Protein AF-0000000078668200 (afdb_homodimer)

Solvent-accessible surface area (backbone atoms only — not comparable to full-atom values): 31585 Å² total; per-residue (Å²): 129,86,80,84,53,66,67,59,53,51,49,49,33,54,56,32,43,76,44,48,69,57,52,66,64,58,48,16,64,75,71,71,43,62,48,70,60,51,50,50,51,44,71,70,32,48,81,72,39,28,41,29,22,47,39,67,39,49,34,50,48,14,32,40,43,29,42,35,43,30,42,32,60,60,93,44,35,59,62,50,50,50,57,50,21,65,28,36,43,25,61,41,76,40,33,28,44,18,50,42,21,20,38,35,34,35,34,49,38,45,67,93,48,59,86,48,48,63,66,50,50,52,74,74,24,95,45,66,51,72,31,43,46,40,60,59,77,80,65,93,75,72,67,44,51,58,83,52,56,37,66,53,26,49,50,48,40,48,25,40,69,34,42,60,64,47,59,66,59,51,17,65,75,69,73,44,52,53,69,54,49,52,48,54,53,48,47,36,45,73,73,43,36,38,67,45,61,42,41,42,67,67,64,77,83,44,52,28,26,38,42,23,42,16,79,59,85,53,69,64,53,57,62,69,41,65,85,46,67,60,49,55,28,38,29,47,95,67,32,31,38,40,32,42,57,37,44,78,84,50,64,55,65,60,49,46,63,59,52,48,63,58,26,49,28,29,26,36,37,35,50,67,75,44,63,92,62,68,43,40,62,34,47,53,75,35,38,34,81,87,21,83,25,71,51,66,87,72,76,97,130,83,79,83,53,67,66,56,53,51,48,49,32,53,58,31,44,78,44,48,70,57,54,67,65,59,49,17,65,74,70,71,43,60,50,68,60,51,49,50,51,44,70,69,32,50,81,73,39,27,40,30,23,47,38,66,38,50,32,53,46,14,32,40,43,30,41,34,42,30,44,34,62,60,92,43,36,60,59,50,49,52,58,49,21,66,27,37,44,25,61,40,76,38,33,28,44,18,50,42,22,20,37,36,33,35,34,50,37,47,66,91,50,61,86,48,49,62,65,50,50,52,74,75,24,93,45,68,52,72,30,42,43,38,59,59,78,80,63,94,75,71,67,45,52,57,82,54,56,38,66,54,27,47,50,49,40,47,25,40,69,34,42,63,63,46,58,67,60,49,17,66,75,69,74,43,52,53,69,56,50,52,49,53,53,47,49,37,45,75,73,43,36,40,69,47,61,41,41,44,68,66,63,77,82,44,51,27,27,38,44,25,40,15,79,57,85,52,68,63,54,58,62,69,40,65,84,45,65,61,47,56,29,38,28,48,96,65,32,29,37,39,32,42,58,36,45,77,84,49,64,54,64,61,49,46,64,60,53,48,63,60,27,49,27,31,27,35,35,36,49,67,75,44,62,93,63,69,43,40,60,34,48,52,74,34,38,33,82,86,20,83,26,70,51,64,87,71,75,97

Foldseek 3Di:
DDDDDVVLLVVLQVLCQVPVQDDLVVSCVVVVHDSVVSVVSCVVDEPPFKAKAFDFDCQQAQWFKKKKDAADDPVCQQVLLQVVLAQLQWQDWFAKAWPHGHIITMGTHRNVAPVCVVVQVCVRHVDMDMWTKAFPPDDDGHGHHQQDALLLLVLNQCRGSHVNPDLVNSCVVSVHDSVVSVVSVVVCVVSCRGVDMGMDTPDDQFQKKKKFKAQDADPVVCVVCVPFPWGWIATPPGTIIIMGTHYPPDDVVVVCVVVVVGHVIMIMTRHVSNPPRGRNNGSSQQADNRSPGGDHSNPD/DDDDDVVLLVVLQVLCQVPVQDDLVVSCVVVVHDSVVSVVSCVVDEPPFKAKAFDFDCQQAQWFKKKKDAADDPVCQQVLLQVVLAQLQWQDWFAKAWPHGHIITMGTHHNVAPVCVVVQVCVRHVDMDMWTKAFPPDDDTHGHHQQDALLLLVLNQCRGSHVNPDLVVSCVVSVHDSVVSVVSVVVCVVSCRGVDMGMDTPDDQFQKKKKFKAQDADPVVCVVCVPFPWGWIATPPGTIIIMGTHYPPDDVVVVCVVVVVGHVIMIMTRHVSNPPRGRNNGSSQQADNRSPGGDRSNPD

Nearest PDB structures (foldseek):
  4ch7-assembly1_A  TM=7.064E-01  e=3.829E-11  Hydrogenobacter thermophilus TK-6
  4czc-assembly1_A  TM=6.822E-01  e=2.950E-10  Hydrogenobacter thermophilus TK-6
  7fby-assembly1_A  TM=7.069E-01  e=1.397E-05  Pyrococcus horikoshii OT3
  4pcq-assembly2_D  TM=4.685E-01  e=6.007E-03  Mycobacterium tuberculosis H37Rv
  5ueb-assembly1_A  TM=4.623E-01  e=7.042E-01  Neisseria gonorrhoeae NCCP11945

InterPro domains:
  IPR000485 AsnC-type HTH domain [PS50956] (155-207)
  IPR036388 Winged helix-like DNA-binding domain superfamily [G3DSA:1.10.10.10] (150-200)
  IPR036390 Winged helix DNA-binding domain superfamily [SSF46785] (150-209)
  IPR050684 Transcriptional regulator Lrp/AsnC/Siroheme decarboxylase [PTHR43413] (155-298)

Sequence (600 aa):
MSEVKIEEVEYLAEILEKSPRESLLKIAKREGIDYYKLKRLYNKYYGKYVHVSAIYDIAKLGLKSYVAFLSVPREEIRRVASEMSKNPFIPSIAAIFGFKNGISAVLHVPKDQTGLIDELLSRYSDDYEYYEVRAYPEKPKEFGEWNLSYDYAVLMDILKYDARTSPTKMSEILGKSRPTIRYMIKRLEETGIIRRYSALVDMTAYDRGFCGIADELSEKLLEKFKNYEILIGVLKPQGYLIEWYFSSKEDIGAKIFEFSRYVKKFAIYYFDLLEGIEPSYRFAERVKKDGSGYRSILEFMSEVKIEEVEYLAEILEKSPRESLLKIAKREGIDYYKLKRLYNKYYGKYVHVSAIYDIAKLGLKSYVAFLSVPREEIRRVASEMSKNPFIPSIAAIFGFKNGISAVLHVPKDQTGLIDELLSRYSDDYEYYEVRAYPEKPKEFGEWNLSYDYAVLMDILKYDARTSPTKMSEILGKSRPTIRYMIKRLEETGIIRRYSALVDMTAYDRGFCGIADELSEKLLEKFKNYEILIGVLKPQGYLIEWYFSSKEDIGAKIFEFSRYVKKFAIYYFDLLEGIEPSYRFAERVKKDGSGYRSILEF

pLDDT: mean 93.51, std 6.99, range [38.41, 98.75]

Radius of gyration: 31.84 Å; Cα contacts (8 Å, |Δi|>4): 1135; chains: 2; bounding box: 42×100×77 Å

Organism: Thermococcus barophilus (strain DSM 11836 / MP) (NCBI:txid391623)

Structure (mmCIF, N/CA/C/O backbone):
data_AF-0000000078668200-model_v1
#
loop_
_entity.id
_entity.type
_entity.pdbx_description
1 polymer 'HTH asnC-type domain-containing protein'
#
loop_
_atom_site.group_PDB
_atom_site.id
_atom_site.type_symbol
_atom_site.label_atom_id
_atom_site.label_alt_id
_atom_site.label_comp_id
_atom_site.label_asym_id
_atom_site.label_entity_id
_atom_site.label_seq_id
_atom_site.pdbx_PDB_ins_code
_atom_site.Cartn_x
_atom_site.Cartn_y
_atom_site.Cartn_z
_atom_site.occupancy
_atom_site.B_iso_or_equiv
_atom_site.auth_seq_id
_atom_site.auth_comp_id
_atom_site.auth_asym_id
_atom_site.auth_atom_id
_atom_site.pdbx_PDB_model_num
ATOM 1 N N . MET A 1 1 ? 5.789 -9.914 -39.812 1 38.41 1 MET A N 1
ATOM 2 C CA . MET A 1 1 ? 5.43 -10.844 -38.75 1 38.41 1 MET A CA 1
ATOM 3 C C . MET A 1 1 ? 3.916 -10.891 -38.562 1 38.41 1 MET A C 1
ATOM 5 O O . MET A 1 1 ? 3.277 -9.852 -38.375 1 38.41 1 MET A O 1
ATOM 9 N N . SER A 1 2 ? 3.143 -11.781 -39 1 53.75 2 SER A N 1
ATOM 10 C CA . SER A 1 2 ? 1.696 -11.805 -39.219 1 53.75 2 SER A CA 1
ATOM 11 C C . SER A 1 2 ? 0.957 -11.453 -37.938 1 53.75 2 SER A C 1
ATOM 13 O O . SER A 1 2 ? 1.378 -11.844 -36.844 1 53.75 2 SER A O 1
ATOM 15 N N . GLU A 1 3 ? 0.08 -10.461 -37.938 1 70.62 3 GLU A N 1
ATOM 16 C CA . GLU A 1 3 ? -0.653 -9.805 -36.875 1 70.62 3 GLU A CA 1
ATOM 17 C C . GLU A 1 3 ? -1.475 -10.805 -36.062 1 70.62 3 GLU A C 1
ATOM 19 O O . GLU A 1 3 ? -2.24 -11.586 -36.625 1 70.62 3 GLU A O 1
ATOM 24 N N . VAL A 1 4 ? -1.046 -11.344 -34.875 1 80.5 4 VAL A N 1
ATOM 25 C CA . VAL A 1 4 ? -1.81 -12.203 -33.969 1 80.5 4 VAL A CA 1
ATOM 26 C C . VAL A 1 4 ? -3.211 -11.625 -33.75 1 80.5 4 VAL A C 1
ATOM 28 O O . VAL A 1 4 ? -3.365 -10.43 -33.469 1 80.5 4 VAL A O 1
ATOM 31 N N . LYS A 1 5 ? -4.188 -12.375 -34.312 1 84.75 5 LYS A N 1
ATOM 32 C CA . LYS A 1 5 ? -5.582 -12.023 -34.031 1 84.75 5 LYS A CA 1
ATOM 33 C C . LYS A 1 5 ? -6.078 -12.656 -32.75 1 84.75 5 LYS A C 1
ATOM 35 O O . LYS A 1 5 ? -6.402 -13.844 -32.719 1 84.75 5 LYS A O 1
ATOM 40 N N . ILE A 1 6 ? -6.262 -11.906 -31.641 1 86.94 6 ILE A N 1
ATOM 41 C CA . ILE A 1 6 ? -6.594 -12.391 -30.312 1 86.94 6 ILE A CA 1
ATOM 42 C C . ILE A 1 6 ? -7.875 -13.227 -30.375 1 86.94 6 ILE A C 1
ATOM 44 O O . ILE A 1 6 ? -8.016 -14.211 -29.641 1 86.94 6 ILE A O 1
ATOM 48 N N . GLU A 1 7 ? -8.68 -12.852 -31.234 1 90.75 7 GLU A N 1
ATOM 49 C CA . GLU A 1 7 ? -9.945 -13.57 -31.359 1 90.75 7 GLU A CA 1
ATOM 50 C C . GLU A 1 7 ? -9.719 -15.008 -31.828 1 90.75 7 GLU A C 1
ATOM 52 O O . GLU A 1 7 ? -10.414 -15.922 -31.391 1 90.75 7 GLU A O 1
ATOM 57 N N . GLU A 1 8 ? -8.758 -15.219 -32.719 1 93.19 8 GLU A N 1
ATOM 58 C CA . GLU A 1 8 ? -8.43 -16.562 -33.188 1 93.19 8 GLU A CA 1
ATOM 59 C C . GLU A 1 8 ? -7.781 -17.391 -32.094 1 93.19 8 GLU A C 1
ATOM 61 O O . GLU A 1 8 ? -8.039 -18.594 -31.984 1 93.19 8 GLU A O 1
ATOM 66 N N . VAL A 1 9 ? -6.965 -16.781 -31.344 1 93 9 VAL A N 1
ATOM 67 C CA . VAL A 1 9 ? -6.289 -17.438 -30.234 1 93 9 VAL A CA 1
ATOM 68 C C . VAL A 1 9 ? -7.32 -17.906 -29.219 1 93 9 VAL A C 1
ATOM 70 O O . VAL A 1 9 ? -7.277 -19.062 -28.766 1 93 9 VAL A O 1
ATOM 73 N N . GLU A 1 10 ? -8.211 -17.016 -28.906 1 91.94 10 GLU A N 1
ATOM 74 C CA . GLU A 1 10 ? -9.258 -17.344 -27.953 1 91.94 10 GLU A CA 1
ATOM 75 C C . GLU A 1 10 ? -10.156 -18.453 -28.484 1 91.94 10 GLU A C 1
ATOM 77 O O . GLU A 1 10 ? -10.586 -19.328 -27.719 1 91.94 10 GLU A O 1
ATOM 82 N N . TYR A 1 11 ? -10.43 -18.312 -29.766 1 94.06 11 TYR A N 1
ATOM 83 C CA . TYR A 1 11 ? -11.258 -19.344 -30.406 1 94.06 11 TYR A CA 1
ATOM 84 C C . TYR A 1 11 ? -10.602 -20.703 -30.297 1 94.06 11 TYR A C 1
ATOM 86 O O . TYR A 1 11 ? -11.25 -21.688 -29.938 1 94.06 11 TYR A O 1
ATOM 94 N N . LEU A 1 12 ? -9.391 -20.766 -30.594 1 95.06 12 LEU A N 1
ATOM 95 C CA . LEU A 1 12 ? -8.656 -22.031 -30.5 1 95.06 12 LEU A CA 1
ATOM 96 C C . LEU A 1 12 ? -8.656 -22.547 -29.078 1 95.06 12 LEU A C 1
ATOM 98 O O . LEU A 1 12 ? -8.875 -23.75 -28.844 1 95.06 12 LEU A O 1
ATOM 102 N N . ALA A 1 13 ? -8.367 -21.719 -28.141 1 95 13 ALA A N 1
ATOM 103 C CA . ALA A 1 13 ? -8.344 -22.109 -26.734 1 95 13 ALA A CA 1
ATOM 104 C C . ALA A 1 13 ? -9.688 -22.688 -26.297 1 95 13 ALA A C 1
ATOM 106 O O . ALA A 1 13 ? -9.734 -23.672 -25.562 1 95 13 ALA A O 1
ATOM 107 N N . GLU A 1 14 ? -10.703 -22.078 -26.766 1 95.38 14 GLU A N 1
ATOM 108 C CA . GLU A 1 14 ? -12.047 -22.547 -26.422 1 95.38 14 GLU A CA 1
ATOM 109 C C . GLU A 1 14 ? -12.305 -23.938 -26.984 1 95.38 14 GLU A C 1
ATOM 111 O O . GLU A 1 14 ? -12.883 -24.797 -26.312 1 95.38 14 GLU A O 1
ATOM 116 N N . ILE A 1 15 ? -11.93 -24.078 -28.188 1 95.94 15 ILE A N 1
ATOM 117 C CA . ILE A 1 15 ? -12.125 -25.359 -28.844 1 95.94 15 ILE A CA 1
ATOM 118 C C . ILE A 1 15 ? -11.336 -26.438 -28.109 1 95.94 15 ILE A C 1
ATOM 120 O O . ILE A 1 15 ? -11.859 -27.531 -27.828 1 95.94 15 ILE A O 1
ATOM 124 N N . LEU A 1 16 ? -10.125 -26.141 -27.781 1 96 16 LEU A N 1
ATOM 125 C CA . LEU A 1 16 ? -9.258 -27.109 -27.125 1 96 16 LEU A CA 1
ATOM 126 C C . LEU A 1 16 ? -9.719 -27.375 -25.688 1 96 16 LEU A C 1
ATOM 128 O O . LEU A 1 16 ? -9.484 -28.453 -25.141 1 96 16 LEU A O 1
ATOM 132 N N . GLU A 1 17 ? -10.289 -26.391 -25.078 1 96.25 17 GLU A N 1
ATOM 133 C CA . GLU A 1 17 ? -10.805 -26.562 -23.719 1 96.25 17 GLU A CA 1
ATOM 134 C C . GLU A 1 17 ? -11.875 -27.656 -23.656 1 96.25 17 GLU A C 1
ATOM 136 O O . GLU A 1 17 ? -11.977 -28.375 -22.672 1 96.25 17 GLU A O 1
ATOM 141 N N . LYS A 1 18 ? -12.68 -27.781 -24.688 1 94.75 18 LYS A N 1
ATOM 142 C CA . LYS A 1 18 ? -13.758 -28.766 -24.75 1 94.75 18 LYS A CA 1
ATOM 143 C C . LYS A 1 18 ? -13.203 -30.172 -24.875 1 94.75 18 LYS A C 1
ATOM 145 O O . LYS A 1 18 ? -13.773 -31.125 -24.328 1 94.75 18 LYS A O 1
ATOM 150 N N . SER A 1 19 ? -12.125 -30.297 -25.625 1 94.06 19 SER A N 1
ATOM 151 C CA . SER A 1 19 ? -11.469 -31.578 -25.828 1 94.06 19 SER A CA 1
ATOM 152 C C . SER A 1 19 ? -9.953 -31.422 -25.828 1 94.06 19 SER A C 1
ATOM 154 O O . SER A 1 19 ? -9.305 -31.578 -26.859 1 94.06 19 SER A O 1
ATOM 156 N N . PRO A 1 20 ? -9.406 -31.297 -24.688 1 95.25 20 PRO A N 1
ATOM 157 C CA . PRO A 1 20 ? -8.023 -30.844 -24.562 1 95.25 20 PRO A CA 1
ATOM 158 C C . PRO A 1 20 ? -7.016 -31.859 -25.109 1 95.25 20 PRO A C 1
ATOM 160 O O . PRO A 1 20 ? -5.957 -31.469 -25.609 1 95.25 20 PRO A O 1
ATOM 163 N N . ARG A 1 21 ? -7.391 -33.125 -25.094 1 93.69 21 ARG A N 1
ATOM 164 C CA . ARG A 1 21 ? -6.379 -34.094 -25.469 1 93.69 21 ARG A CA 1
ATOM 165 C C . ARG A 1 21 ? -6.805 -34.875 -26.719 1 93.69 21 ARG A C 1
ATOM 167 O O . ARG A 1 21 ? -6.102 -35.781 -27.156 1 93.69 21 ARG A O 1
ATOM 174 N N . GLU A 1 22 ? -7.957 -34.5 -27.312 1 94.19 22 GLU A N 1
ATOM 175 C CA . GLU A 1 22 ? -8.43 -35.188 -28.516 1 94.19 22 GLU A CA 1
ATOM 176 C C . GLU A 1 22 ? -7.684 -34.719 -29.766 1 94.19 22 GLU A C 1
ATOM 178 O O . GLU A 1 22 ? -7.16 -33.594 -29.797 1 94.19 22 GLU A O 1
ATOM 183 N N . SER A 1 23 ? -7.637 -35.625 -30.688 1 94.5 23 SER A N 1
ATOM 184 C CA . SER A 1 23 ? -7.008 -35.25 -31.953 1 94.5 23 SER A CA 1
ATOM 185 C C . SER A 1 23 ? -7.781 -34.125 -32.656 1 94.5 23 SER A C 1
ATOM 187 O O . SER A 1 23 ? -8.992 -34 -32.438 1 94.5 23 SER A O 1
ATOM 189 N N . LEU A 1 24 ? -7.059 -33.375 -33.531 1 95.88 24 LEU A N 1
ATOM 190 C CA . LEU A 1 24 ? -7.699 -32.281 -34.25 1 95.88 24 LEU A CA 1
ATOM 191 C C . LEU A 1 24 ? -8.805 -32.781 -35.188 1 95.88 24 LEU A C 1
ATOM 193 O O . LEU A 1 24 ? -9.828 -32.125 -35.344 1 95.88 24 LEU A O 1
ATOM 197 N N . LEU A 1 25 ? -8.531 -33.938 -35.719 1 95.88 25 LEU A N 1
ATOM 198 C CA . LEU A 1 25 ? -9.523 -34.562 -36.594 1 95.88 25 LEU A CA 1
ATOM 199 C C . LEU A 1 25 ? -10.82 -34.844 -35.812 1 95.88 25 LEU A C 1
ATOM 201 O O . LEU A 1 25 ? -11.906 -34.531 -36.312 1 95.88 25 LEU A O 1
ATOM 205 N N . LYS A 1 26 ? -10.742 -35.406 -34.656 1 96.12 26 LYS A N 1
ATOM 206 C CA . LYS A 1 26 ? -11.914 -35.719 -33.844 1 96.12 26 LYS A CA 1
ATOM 207 C C . LYS A 1 26 ? -12.609 -34.469 -33.375 1 96.12 26 LYS A C 1
ATOM 209 O O . LYS A 1 26 ? -13.844 -34.406 -33.344 1 96.12 26 LYS A O 1
ATOM 214 N N . ILE A 1 27 ? -11.844 -33.469 -33.031 1 96.44 27 ILE A N 1
ATOM 215 C CA . ILE A 1 27 ? -12.398 -32.188 -32.562 1 96.44 27 ILE A CA 1
ATOM 216 C C . ILE A 1 27 ? -13.172 -31.547 -33.719 1 96.44 27 ILE A C 1
ATOM 218 O O . ILE A 1 27 ? -14.289 -31.062 -33.531 1 96.44 27 ILE A O 1
ATOM 222 N N . ALA A 1 28 ? -12.562 -31.516 -34.906 1 96.31 28 ALA A N 1
ATOM 223 C CA . ALA A 1 28 ? -13.203 -30.922 -36.062 1 96.31 28 ALA A CA 1
ATOM 224 C C . ALA A 1 28 ? -14.539 -31.594 -36.375 1 96.31 28 ALA A C 1
ATOM 226 O O . ALA A 1 28 ? -15.531 -30.922 -36.625 1 96.31 28 ALA A O 1
ATOM 227 N N . LYS A 1 29 ? -14.578 -32.906 -36.344 1 96.19 29 LYS A N 1
ATOM 228 C CA . LYS A 1 29 ? -15.789 -33.688 -36.594 1 96.19 29 LYS A CA 1
ATOM 229 C C . LYS A 1 29 ? -16.859 -33.375 -35.562 1 96.19 29 LYS A C 1
ATOM 231 O O . LYS A 1 29 ? -18.031 -33.156 -35.906 1 96.19 29 LYS A O 1
ATOM 236 N N . ARG A 1 30 ? -16.5 -33.406 -34.344 1 95 30 ARG A N 1
ATOM 237 C CA . ARG A 1 30 ? -17.453 -33.219 -33.219 1 95 30 ARG A CA 1
ATOM 238 C C . ARG A 1 30 ? -18.031 -31.797 -33.219 1 95 30 ARG A C 1
ATOM 240 O O . ARG A 1 30 ? -19.219 -31.609 -32.969 1 95 30 ARG A O 1
ATOM 247 N N . GLU A 1 31 ? -17.188 -30.781 -33.5 1 94 31 GLU A N 1
ATOM 248 C CA . GLU A 1 31 ? -17.594 -29.375 -33.406 1 94 31 GLU A CA 1
ATOM 249 C C . GLU A 1 31 ? -18.094 -28.859 -34.75 1 94 31 GLU A C 1
ATOM 251 O O . GLU A 1 31 ? -18.562 -27.719 -34.844 1 94 31 GLU A O 1
ATOM 256 N N . GLY A 1 32 ? -18 -29.672 -35.781 1 94.06 32 GLY A N 1
ATOM 257 C CA . GLY A 1 32 ? -18.453 -29.266 -37.094 1 94.06 32 GLY A CA 1
ATOM 258 C C . GLY A 1 32 ? -17.594 -28.188 -37.719 1 94.06 32 GLY A C 1
ATOM 259 O O . GLY A 1 32 ? -18.094 -27.219 -38.281 1 94.06 32 GLY A O 1
ATOM 260 N N . ILE A 1 33 ? -16.344 -28.25 -37.469 1 95.06 33 ILE A N 1
ATOM 261 C CA . ILE A 1 33 ? -15.383 -27.312 -38.031 1 95.06 33 ILE A CA 1
ATOM 262 C C . ILE A 1 33 ? -14.586 -27.969 -39.156 1 95.06 33 ILE A C 1
ATOM 264 O O . ILE A 1 33 ? -14.352 -29.172 -39.125 1 95.06 33 ILE A O 1
ATOM 268 N N . ASP A 1 34 ? -14.227 -27.172 -40.188 1 96.12 34 ASP A N 1
ATOM 269 C CA . ASP A 1 34 ? -13.328 -27.672 -41.219 1 96.12 34 ASP A CA 1
ATOM 270 C C . ASP A 1 34 ? -11.969 -28.062 -40.625 1 96.12 34 ASP A C 1
ATOM 272 O O . ASP A 1 34 ? -11.336 -27.25 -39.938 1 96.12 34 ASP A O 1
ATOM 276 N N . TYR A 1 35 ? -11.555 -29.281 -40.938 1 96.38 35 TYR A N 1
ATOM 277 C CA . TYR A 1 35 ? -10.312 -29.812 -40.344 1 96.38 35 TYR A CA 1
ATOM 278 C C . TYR A 1 35 ? -9.125 -28.938 -40.75 1 96.38 35 TYR A C 1
ATOM 280 O O . TYR A 1 35 ? -8.281 -28.625 -39.906 1 96.38 35 TYR A O 1
ATOM 288 N N . TYR A 1 36 ? -9.008 -28.562 -41.969 1 96.12 36 TYR A N 1
ATOM 289 C CA . TYR A 1 36 ? -7.852 -27.812 -42.438 1 96.12 36 TYR A CA 1
ATOM 290 C C . TYR A 1 36 ? -7.832 -26.406 -41.844 1 96.12 36 TYR A C 1
ATOM 292 O O . TYR A 1 36 ? -6.762 -25.859 -41.594 1 96.12 36 TYR A O 1
ATOM 300 N N . LYS A 1 37 ? -8.992 -25.891 -41.625 1 95.31 37 LYS A N 1
ATOM 301 C CA . LYS A 1 37 ? -9.07 -24.609 -40.938 1 95.31 37 LYS A CA 1
ATOM 302 C C . LYS A 1 37 ? -8.578 -24.703 -39.5 1 95.31 37 LYS A C 1
ATOM 304 O O . LYS A 1 37 ? -7.801 -23.859 -39.062 1 95.31 37 LYS A O 1
ATOM 309 N N . LEU A 1 38 ? -9.07 -25.703 -38.812 1 96.31 38 LEU A N 1
ATOM 310 C CA . LEU A 1 38 ? -8.648 -25.922 -37.438 1 96.31 38 LEU A CA 1
ATOM 311 C C . LEU A 1 38 ? -7.148 -26.188 -37.375 1 96.31 38 LEU A C 1
ATOM 313 O O . LEU A 1 38 ? -6.457 -25.672 -36.5 1 96.31 38 LEU A O 1
ATOM 317 N N . LYS A 1 39 ? -6.664 -27 -38.219 1 96.5 39 LYS A N 1
ATOM 318 C CA . LYS A 1 39 ? -5.246 -27.344 -38.281 1 96.5 39 LYS A CA 1
ATOM 319 C C . LYS A 1 39 ? -4.391 -26.109 -38.5 1 96.5 39 LYS A C 1
ATOM 321 O O . LYS A 1 39 ? -3.324 -25.953 -37.906 1 96.5 39 LYS A O 1
ATOM 326 N N . ARG A 1 40 ? -4.824 -25.25 -39.375 1 95.81 40 ARG A N 1
ATOM 327 C CA . ARG A 1 40 ? -4.105 -24 -39.625 1 95.81 40 ARG A CA 1
ATOM 328 C C . ARG A 1 40 ? -4.012 -23.141 -38.375 1 95.81 40 ARG A C 1
ATOM 330 O O . ARG A 1 40 ? -2.951 -22.594 -38.062 1 95.81 40 ARG A O 1
ATOM 337 N N . LEU A 1 41 ? -5.176 -23.031 -37.719 1 95.62 41 LEU A N 1
ATOM 338 C CA . LEU A 1 41 ? -5.195 -22.266 -36.469 1 95.62 41 LEU A CA 1
ATOM 339 C C . LEU A 1 41 ? -4.273 -22.906 -35.438 1 95.62 41 LEU A C 1
ATOM 341 O O . LEU A 1 41 ? -3.527 -22.188 -34.75 1 95.62 41 LEU A O 1
ATOM 345 N N . TYR A 1 42 ? -4.352 -24.156 -35.312 1 96.38 42 TYR A N 1
ATOM 346 C CA . TYR A 1 42 ? -3.533 -24.906 -34.375 1 96.38 42 TYR A CA 1
ATOM 347 C C . TYR A 1 42 ? -2.049 -24.719 -34.656 1 96.38 42 TYR A C 1
ATOM 349 O O . TYR A 1 42 ? -1.268 -24.406 -33.75 1 96.38 42 TYR A O 1
ATOM 357 N N . ASN A 1 43 ? -1.64 -24.844 -35.906 1 96 43 ASN A N 1
ATOM 358 C CA . ASN A 1 43 ? -0.241 -24.703 -36.281 1 96 43 ASN A CA 1
ATOM 359 C C . ASN A 1 43 ? 0.263 -23.281 -36.062 1 96 43 ASN A C 1
ATOM 361 O O . ASN A 1 43 ? 1.437 -23.078 -35.719 1 96 43 ASN A O 1
ATOM 365 N N . LYS A 1 44 ? -0.683 -22.438 -36.188 1 95.06 44 LYS A N 1
ATOM 366 C CA . LYS A 1 44 ? -0.317 -21.031 -36.094 1 95.06 44 LYS A CA 1
ATOM 367 C C . LYS A 1 44 ? -0.164 -20.594 -34.625 1 95.06 44 LYS A C 1
ATOM 369 O O . LYS A 1 44 ? 0.718 -19.797 -34.312 1 95.06 44 LYS A O 1
ATOM 374 N N . TYR A 1 45 ? -1.047 -21.109 -33.719 1 94.69 45 TYR A N 1
ATOM 375 C CA . TYR A 1 45 ? -1.142 -20.484 -32.406 1 94.69 45 TYR A CA 1
ATOM 376 C C . TYR A 1 45 ? -0.72 -21.453 -31.312 1 94.69 45 TYR A C 1
ATOM 378 O O . TYR A 1 45 ? -0.309 -21.031 -30.234 1 94.69 45 TYR A O 1
ATOM 386 N N . TYR A 1 46 ? -0.851 -22.719 -31.453 1 95.06 46 TYR A N 1
ATOM 387 C CA . TYR A 1 46 ? -0.551 -23.656 -30.391 1 95.06 46 TYR A CA 1
ATOM 388 C C . TYR A 1 46 ? 0.946 -23.719 -30.109 1 95.06 46 TYR A C 1
ATOM 390 O O . TYR A 1 46 ? 1.755 -23.75 -31.047 1 95.06 46 TYR A O 1
ATOM 398 N N . GLY A 1 47 ? 1.335 -23.781 -28.875 1 91.75 47 GLY A N 1
ATOM 399 C CA . GLY A 1 47 ? 2.732 -23.797 -28.484 1 91.75 47 GLY A CA 1
ATOM 400 C C . GLY A 1 47 ? 3.297 -22.406 -28.234 1 91.75 47 GLY A C 1
ATOM 401 O O . GLY A 1 47 ? 4.223 -22.234 -27.438 1 91.75 47 GLY A O 1
ATOM 402 N N . LYS A 1 48 ? 2.68 -21.422 -28.953 1 89.62 48 LYS A N 1
ATOM 403 C CA . LYS A 1 48 ? 3.17 -20.062 -28.828 1 89.62 48 LYS A CA 1
ATOM 404 C C . LYS A 1 48 ? 2.219 -19.203 -27.984 1 89.62 48 LYS A C 1
ATOM 406 O O . LYS A 1 48 ? 2.66 -18.438 -27.141 1 89.62 48 LYS A O 1
ATOM 411 N N . TYR A 1 49 ? 0.892 -19.453 -28.266 1 91.62 49 TYR A N 1
ATOM 412 C CA . TYR A 1 49 ? -0.079 -18.578 -27.609 1 91.62 49 TYR A CA 1
ATOM 413 C C . TYR A 1 49 ? -1.104 -19.375 -26.828 1 91.62 49 TYR A C 1
ATOM 415 O O . TYR A 1 49 ? -1.812 -18.844 -25.984 1 91.62 49 TYR A O 1
ATOM 423 N N . VAL A 1 50 ? -1.168 -20.625 -27.203 1 93.38 50 VAL A N 1
ATOM 424 C CA . VAL A 1 50 ? -2.105 -21.516 -26.531 1 93.38 50 VAL A CA 1
ATOM 425 C C . VAL A 1 50 ? -1.41 -22.828 -26.188 1 93.38 50 VAL A C 1
ATOM 427 O O . VAL A 1 50 ? -0.612 -23.344 -26.969 1 93.38 50 VAL A O 1
ATOM 430 N N . HIS A 1 51 ? -1.655 -23.25 -25.062 1 94.94 51 HIS A N 1
ATOM 431 C CA . HIS A 1 51 ? -1.196 -24.594 -24.719 1 94.94 51 HIS A CA 1
ATOM 432 C C . HIS A 1 51 ? -2.188 -25.281 -23.781 1 94.94 51 HIS A C 1
ATOM 434 O O . HIS A 1 51 ? -2.967 -24.625 -23.094 1 94.94 51 HIS A O 1
ATOM 440 N N . VAL A 1 52 ? -2.207 -26.594 -23.859 1 96.88 52 VAL A N 1
ATOM 441 C CA . VAL A 1 52 ? -3.039 -27.391 -22.953 1 96.88 52 VAL A CA 1
ATOM 442 C C . VAL A 1 52 ? -2.191 -27.922 -21.812 1 96.88 52 VAL A C 1
ATOM 444 O O . VAL A 1 52 ? -1.131 -28.516 -22.031 1 96.88 52 VAL A O 1
ATOM 447 N N . SER A 1 53 ? -2.666 -27.703 -20.641 1 96.38 53 SER A N 1
ATOM 448 C CA . SER A 1 53 ? -1.914 -28.094 -19.453 1 96.38 53 SER A CA 1
ATOM 449 C C . SER A 1 53 ? -2.748 -28.984 -18.531 1 96.38 53 SER A C 1
ATOM 451 O O . SER A 1 53 ? -3.971 -28.844 -18.469 1 96.38 53 SER A O 1
ATOM 453 N N . ALA A 1 54 ? -2.062 -29.906 -17.906 1 97.38 54 ALA A N 1
ATOM 454 C CA . ALA A 1 54 ? -2.705 -30.656 -16.844 1 97.38 54 ALA A CA 1
ATOM 455 C C . ALA A 1 54 ? -2.785 -29.844 -15.562 1 97.38 54 ALA A C 1
ATOM 457 O O . ALA A 1 54 ? -1.812 -29.188 -15.172 1 97.38 54 ALA A O 1
ATOM 458 N N . ILE A 1 55 ? -3.922 -29.812 -14.961 1 96.06 55 ILE A N 1
ATOM 459 C CA . ILE A 1 55 ? -4.129 -29.172 -13.664 1 96.06 55 ILE A CA 1
ATOM 460 C C . ILE A 1 55 ? -4.113 -30.234 -12.555 1 96.06 55 ILE A C 1
ATOM 462 O O . ILE A 1 55 ? -4.898 -31.172 -12.586 1 96.06 55 ILE A O 1
ATOM 466 N N . TYR A 1 56 ? -3.246 -29.984 -11.641 1 96.25 56 TYR A N 1
ATOM 467 C CA . TYR A 1 56 ? -3.033 -31.016 -10.625 1 96.25 56 TYR A CA 1
ATOM 468 C C . TYR A 1 56 ? -3.654 -30.609 -9.297 1 96.25 56 TYR A C 1
ATOM 470 O O . TYR A 1 56 ? -3.746 -29.422 -8.984 1 96.25 56 TYR A O 1
ATOM 478 N N . ASP A 1 57 ? -4.109 -31.562 -8.531 1 95.56 57 ASP A N 1
ATOM 479 C CA . ASP A 1 57 ? -4.426 -31.406 -7.117 1 95.56 57 ASP A CA 1
ATOM 480 C C . ASP A 1 57 ? -3.195 -31.641 -6.246 1 95.56 57 ASP A C 1
ATOM 482 O O . ASP A 1 57 ? -2.898 -32.781 -5.871 1 95.56 57 ASP A O 1
ATOM 486 N N . ILE A 1 58 ? -2.586 -30.609 -5.891 1 95.62 58 ILE A N 1
ATOM 487 C CA . ILE A 1 58 ? -1.294 -30.734 -5.227 1 95.62 58 ILE A CA 1
ATOM 488 C C . ILE A 1 58 ? -1.49 -31.297 -3.816 1 95.62 58 ILE A C 1
ATOM 490 O O . ILE A 1 58 ? -0.563 -31.859 -3.229 1 95.62 58 ILE A O 1
ATOM 494 N N . ALA A 1 59 ? -2.629 -31.094 -3.234 1 96.12 59 ALA A N 1
ATOM 495 C CA . ALA A 1 59 ? -2.912 -31.656 -1.915 1 96.12 59 ALA A CA 1
ATOM 496 C C . ALA A 1 59 ? -2.787 -33.156 -1.928 1 96.12 59 ALA A C 1
ATOM 498 O O . ALA A 1 59 ? -2.281 -33.781 -0.974 1 96.12 59 ALA A O 1
ATOM 499 N N . LYS A 1 60 ? -3.24 -33.75 -2.99 1 96.19 60 LYS A N 1
ATOM 500 C CA . LYS A 1 60 ? -3.158 -35.219 -3.121 1 96.19 60 LYS A CA 1
ATOM 501 C C . LYS A 1 60 ? -1.705 -35.688 -3.195 1 96.19 60 LYS A C 1
ATOM 503 O O . LYS A 1 60 ? -1.401 -36.844 -2.906 1 96.19 60 LYS A O 1
ATOM 508 N N . LEU A 1 61 ? -0.87 -34.75 -3.557 1 96.94 61 LEU A N 1
ATOM 509 C CA . LEU A 1 61 ? 0.552 -35.062 -3.66 1 96.94 61 LEU A CA 1
ATOM 510 C C . LEU A 1 61 ? 1.282 -34.719 -2.371 1 96.94 61 LEU A C 1
ATOM 512 O O . LEU A 1 61 ? 2.51 -34.812 -2.303 1 96.94 61 LEU A O 1
ATOM 516 N N . GLY A 1 62 ? 0.566 -34.25 -1.39 1 97.5 62 GLY A N 1
ATOM 517 C CA . GLY A 1 62 ? 1.146 -33.938 -0.092 1 97.5 62 GLY A CA 1
ATOM 518 C C . GLY A 1 62 ? 1.754 -32.562 -0.022 1 97.5 62 GLY A C 1
ATOM 519 O O . GLY A 1 62 ? 2.596 -32.281 0.836 1 97.5 62 GLY A O 1
ATOM 520 N N . LEU A 1 63 ? 1.379 -31.703 -0.908 1 97.56 63 LEU A N 1
ATOM 521 C CA . LEU A 1 63 ? 1.916 -30.344 -0.947 1 97.56 63 LEU A CA 1
ATOM 522 C C . LEU A 1 63 ? 0.896 -29.344 -0.422 1 97.56 63 LEU A C 1
ATOM 524 O O . LEU A 1 63 ? -0.292 -29.438 -0.745 1 97.56 63 LEU A O 1
ATOM 528 N N . LYS A 1 64 ? 1.387 -28.453 0.389 1 97.38 64 LYS A N 1
ATOM 529 C CA . LYS A 1 64 ? 0.614 -27.312 0.865 1 97.38 64 LYS A CA 1
ATOM 530 C C . LYS A 1 64 ? 1.01 -26.031 0.128 1 97.38 64 LYS A C 1
ATOM 532 O O . LYS A 1 64 ? 2.178 -25.859 -0.223 1 97.38 64 LYS A O 1
ATOM 537 N N . SER A 1 65 ? 0.023 -25.219 -0.105 1 97.19 65 SER A N 1
ATOM 538 C CA . SER A 1 65 ? 0.281 -23.953 -0.796 1 97.19 65 SER A CA 1
ATOM 539 C C . SER A 1 65 ? 0.408 -22.797 0.191 1 97.19 65 SER A C 1
ATOM 541 O O . SER A 1 65 ? -0.373 -22.703 1.139 1 97.19 65 SER A O 1
ATOM 543 N N . TYR A 1 66 ? 1.393 -21.984 0.012 1 98.38 66 TYR A N 1
ATOM 544 C CA . TYR A 1 66 ? 1.617 -20.766 0.79 1 98.38 66 TYR A CA 1
ATOM 545 C C . TYR A 1 66 ? 1.818 -19.562 -0.122 1 98.38 66 TYR A C 1
ATOM 547 O O . TYR A 1 66 ? 2.262 -19.703 -1.264 1 98.38 66 TYR A O 1
ATOM 555 N N . VAL A 1 67 ? 1.415 -18.438 0.333 1 98.31 67 VAL A N 1
ATOM 556 C CA . VAL A 1 67 ? 1.806 -17.172 -0.276 1 98.31 67 VAL A CA 1
ATOM 557 C C . VAL A 1 67 ? 2.73 -16.406 0.669 1 98.31 67 VAL A C 1
ATOM 559 O O . VAL A 1 67 ? 2.494 -16.375 1.879 1 98.31 67 VAL A O 1
ATOM 562 N N . ALA A 1 68 ? 3.805 -15.93 0.14 1 98.69 68 ALA A N 1
ATOM 563 C CA . ALA A 1 68 ? 4.781 -15.18 0.922 1 98.69 68 ALA A CA 1
ATOM 564 C C . ALA A 1 68 ? 4.98 -13.781 0.349 1 98.69 68 ALA A C 1
ATOM 566 O O . ALA A 1 68 ? 4.867 -13.578 -0.862 1 98.69 68 ALA A O 1
ATOM 567 N N . PHE A 1 69 ? 5.211 -12.852 1.191 1 98.38 69 PHE A N 1
ATOM 568 C CA . PHE A 1 69 ? 5.543 -11.477 0.847 1 98.38 69 PHE A CA 1
ATOM 569 C C . PHE A 1 69 ? 6.871 -11.07 1.475 1 98.38 69 PHE A C 1
ATOM 571 O O . PHE A 1 69 ? 7.039 -11.148 2.693 1 98.38 69 PHE A O 1
ATOM 578 N N . LEU A 1 70 ? 7.773 -10.633 0.63 1 98.5 70 LEU A N 1
ATOM 579 C CA . LEU A 1 70 ? 9.125 -10.32 1.09 1 98.5 70 LEU A CA 1
ATOM 580 C C . LEU A 1 70 ? 9.484 -8.875 0.771 1 98.5 70 LEU A C 1
ATOM 582 O O . LEU A 1 70 ? 9.258 -8.406 -0.348 1 98.5 70 LEU A O 1
ATOM 586 N N . SER A 1 71 ? 10.039 -8.227 1.787 1 97.25 71 SER A N 1
ATOM 587 C CA . SER A 1 71 ? 10.641 -6.918 1.534 1 97.25 71 SER A CA 1
ATOM 588 C C . SER A 1 71 ? 12 -7.055 0.859 1 97.25 71 SER A C 1
ATOM 590 O O . SER A 1 71 ? 12.922 -7.652 1.421 1 97.25 71 SER A O 1
ATOM 592 N N . VAL A 1 72 ? 12.078 -6.57 -0.344 1 97 72 VAL A N 1
ATOM 593 C CA . VAL A 1 72 ? 13.312 -6.598 -1.118 1 97 72 VAL A CA 1
ATOM 594 C C . VAL A 1 72 ? 13.547 -5.234 -1.767 1 97 72 VAL A C 1
ATOM 596 O O . VAL A 1 72 ? 12.672 -4.707 -2.457 1 97 72 VAL A O 1
ATOM 599 N N . PRO A 1 73 ? 14.75 -4.668 -1.51 1 92.5 73 PRO A N 1
ATOM 600 C CA . PRO A 1 73 ? 15.023 -3.398 -2.182 1 92.5 73 PRO A CA 1
ATOM 601 C C . PRO A 1 73 ? 14.844 -3.48 -3.695 1 92.5 73 PRO A C 1
ATOM 603 O O . PRO A 1 73 ? 15.188 -4.496 -4.309 1 92.5 73 PRO A O 1
ATOM 606 N N . ARG A 1 74 ? 14.414 -2.461 -4.258 1 90.19 74 ARG A N 1
ATOM 607 C CA . ARG A 1 74 ? 14.055 -2.406 -5.668 1 90.19 74 ARG A CA 1
ATOM 608 C C . ARG A 1 74 ? 15.219 -2.846 -6.551 1 90.19 74 ARG A C 1
ATOM 610 O O . ARG A 1 74 ? 15.031 -3.615 -7.496 1 90.19 74 ARG A O 1
ATOM 617 N N . GLU A 1 75 ? 16.344 -2.41 -6.223 1 91.12 75 GLU A N 1
ATOM 618 C CA . GLU A 1 75 ? 17.531 -2.688 -7.031 1 91.12 75 GLU A CA 1
ATOM 619 C C . GLU A 1 75 ? 17.906 -4.164 -6.953 1 91.12 75 GLU A C 1
ATOM 621 O O . GLU A 1 75 ? 18.688 -4.652 -7.785 1 91.12 75 GLU A O 1
ATOM 626 N N . GLU A 1 76 ? 17.312 -4.887 -5.977 1 96.31 76 GLU A N 1
ATOM 627 C CA . GLU A 1 76 ? 17.703 -6.273 -5.75 1 96.31 76 GLU A CA 1
ATOM 628 C C . GLU A 1 76 ? 16.578 -7.234 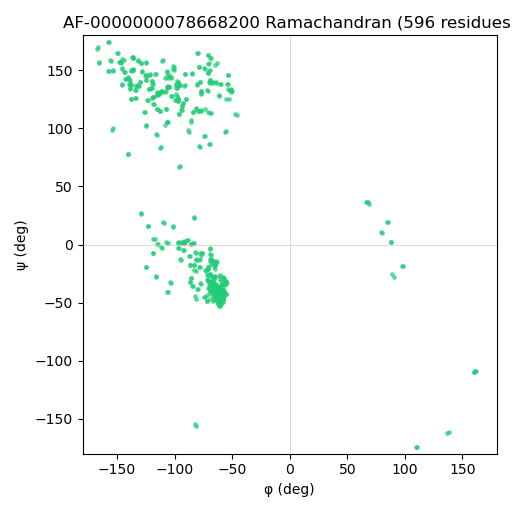-6.16 1 96.31 76 GLU A C 1
ATOM 630 O O . GLU A 1 76 ? 16.766 -8.453 -6.129 1 96.31 76 GLU A O 1
ATOM 635 N N . ILE A 1 77 ? 15.5 -6.727 -6.562 1 97.5 77 ILE A N 1
ATOM 636 C CA . ILE A 1 77 ? 14.305 -7.539 -6.773 1 97.5 77 ILE A CA 1
ATOM 637 C C . ILE A 1 77 ? 14.586 -8.602 -7.84 1 97.5 77 ILE A C 1
ATOM 639 O O . ILE A 1 77 ? 14.289 -9.781 -7.641 1 97.5 77 ILE A O 1
ATOM 643 N N . ARG A 1 78 ? 15.172 -8.227 -8.945 1 97.5 78 ARG A N 1
ATOM 644 C CA . ARG A 1 78 ? 15.398 -9.188 -10.023 1 97.5 78 ARG A CA 1
ATOM 645 C C . ARG A 1 78 ? 16.391 -10.258 -9.609 1 97.5 78 ARG A C 1
ATOM 647 O O . ARG A 1 78 ? 16.219 -11.438 -9.922 1 97.5 78 ARG A O 1
ATOM 654 N N . ARG A 1 79 ? 17.406 -9.82 -8.898 1 98 79 ARG A N 1
ATOM 655 C CA . ARG A 1 79 ? 18.406 -10.781 -8.438 1 98 79 ARG A CA 1
ATOM 656 C C . ARG A 1 79 ? 17.781 -11.805 -7.496 1 98 79 ARG A C 1
ATOM 658 O O . ARG A 1 79 ? 17.969 -13.008 -7.676 1 98 79 ARG A O 1
ATOM 665 N N . VAL A 1 80 ? 17.078 -11.32 -6.516 1 98.5 80 VAL A N 1
ATOM 666 C CA . VAL A 1 80 ? 16.469 -12.188 -5.523 1 98.5 80 VAL A CA 1
ATOM 667 C C . VAL A 1 80 ? 15.422 -13.086 -6.195 1 98.5 80 VAL A C 1
ATOM 669 O O . VAL A 1 80 ? 15.344 -14.281 -5.91 1 98.5 80 VAL A O 1
ATOM 672 N N . ALA A 1 81 ? 14.633 -12.516 -7.109 1 98.5 81 ALA A N 1
ATOM 673 C CA . ALA A 1 81 ? 13.641 -13.289 -7.844 1 98.5 81 ALA A CA 1
ATOM 674 C C . ALA A 1 81 ? 14.297 -14.406 -8.648 1 98.5 81 ALA A C 1
ATOM 676 O O . ALA A 1 81 ? 13.781 -15.523 -8.711 1 98.5 81 ALA A O 1
ATOM 677 N N . SER A 1 82 ? 15.422 -14.102 -9.227 1 97.88 82 SER A N 1
ATOM 678 C CA . SER A 1 82 ? 16.156 -15.102 -9.992 1 97.88 82 SER A CA 1
ATOM 679 C C . SER A 1 82 ? 16.625 -16.25 -9.094 1 97.88 82 SER A C 1
ATOM 681 O O . SER A 1 82 ? 16.531 -17.422 -9.477 1 97.88 82 SER A O 1
ATOM 683 N N . GLU A 1 83 ? 17.062 -15.898 -7.977 1 97.81 83 GLU A N 1
ATOM 684 C CA . GLU A 1 83 ? 17.484 -16.922 -7.023 1 97.81 83 GLU A CA 1
ATOM 685 C C . GLU A 1 83 ? 16.312 -17.781 -6.57 1 97.81 83 GLU A C 1
ATOM 687 O O . GLU A 1 83 ? 16.422 -19 -6.508 1 97.81 83 GLU A O 1
ATOM 692 N N . MET A 1 84 ? 15.242 -17.141 -6.234 1 98.06 84 MET A N 1
ATOM 693 C CA . MET A 1 84 ? 14.039 -17.859 -5.797 1 98.06 84 MET A CA 1
ATOM 694 C C . MET A 1 84 ? 13.523 -18.781 -6.891 1 98.06 84 MET A C 1
ATOM 696 O O . MET A 1 84 ? 13.031 -19.875 -6.602 1 98.06 84 MET A O 1
ATOM 700 N N . SER A 1 85 ? 13.648 -18.344 -8.117 1 97.56 85 SER A N 1
ATOM 701 C CA . SER A 1 85 ? 13.109 -19.078 -9.25 1 97.56 85 SER A CA 1
ATOM 702 C C . SER A 1 85 ? 13.82 -20.422 -9.422 1 97.56 85 SER A C 1
ATOM 704 O O . SER A 1 85 ? 13.289 -21.328 -10.078 1 97.56 85 SER A O 1
ATOM 706 N N . LYS A 1 86 ? 14.953 -20.594 -8.82 1 96.94 86 LYS A N 1
ATOM 707 C CA . LYS A 1 86 ? 15.727 -21.844 -8.922 1 96.94 86 LYS A CA 1
ATOM 708 C C . LYS A 1 86 ? 15.148 -22.922 -8.008 1 96.94 86 LYS A C 1
ATOM 710 O O . LYS A 1 86 ? 15.492 -24.094 -8.148 1 96.94 86 LYS A O 1
ATOM 715 N N . ASN A 1 87 ? 14.391 -22.547 -7.047 1 97.88 87 ASN A N 1
ATOM 716 C CA . ASN A 1 87 ? 13.758 -23.5 -6.141 1 97.88 87 ASN A CA 1
ATOM 717 C C . ASN A 1 87 ? 12.461 -24.047 -6.727 1 97.88 87 ASN A C 1
ATOM 719 O O . ASN A 1 87 ? 11.484 -23.312 -6.883 1 97.88 87 ASN A O 1
ATOM 723 N N . PRO A 1 88 ? 12.391 -25.297 -7.031 1 97.56 88 PRO A N 1
ATOM 724 C CA . PRO A 1 88 ? 11.227 -25.859 -7.719 1 97.56 88 PRO A CA 1
ATOM 725 C C . PRO A 1 88 ? 9.977 -25.891 -6.844 1 97.56 88 PRO A C 1
ATOM 727 O O . PRO A 1 88 ? 8.898 -26.25 -7.312 1 97.56 88 PRO A O 1
ATOM 730 N N . PHE A 1 89 ? 10.094 -25.5 -5.625 1 98.25 89 PHE A N 1
ATOM 731 C CA . PHE A 1 89 ? 8.945 -25.438 -4.73 1 98.25 89 PHE A CA 1
ATOM 732 C C . PHE A 1 89 ? 8.305 -24.062 -4.762 1 98.25 89 PHE A C 1
ATOM 734 O O . PHE A 1 89 ? 7.332 -23.797 -4.055 1 98.25 89 PHE A O 1
ATOM 741 N N . ILE A 1 90 ? 8.828 -23.156 -5.582 1 97.94 90 ILE A N 1
ATOM 742 C CA . ILE A 1 90 ? 8.305 -21.812 -5.738 1 97.94 90 ILE A CA 1
ATOM 743 C C . ILE A 1 90 ? 7.77 -21.625 -7.16 1 97.94 90 ILE A C 1
ATOM 745 O O . ILE A 1 90 ? 8.5 -21.188 -8.055 1 97.94 90 ILE A O 1
ATOM 749 N N . PRO A 1 91 ? 6.516 -21.828 -7.336 1 95.69 91 PRO A N 1
ATOM 750 C CA . PRO A 1 91 ? 5.969 -21.859 -8.695 1 95.69 91 PRO A CA 1
ATOM 751 C C . PRO A 1 91 ? 5.68 -20.453 -9.242 1 95.69 91 PRO A C 1
ATOM 753 O O . PRO A 1 91 ? 5.457 -20.297 -10.445 1 95.69 91 PRO A O 1
ATOM 756 N N . SER A 1 92 ? 5.605 -19.469 -8.391 1 95.5 92 SER A N 1
ATOM 757 C CA . SER A 1 92 ? 5.238 -18.141 -8.859 1 95.5 92 SER A CA 1
ATOM 758 C C . SER A 1 92 ? 5.961 -17.062 -8.062 1 95.5 92 SER A C 1
ATOM 760 O O . SER A 1 92 ? 6.113 -17.172 -6.848 1 95.5 92 SER A O 1
ATOM 762 N N . ILE A 1 93 ? 6.418 -16.078 -8.812 1 97.38 93 ILE A N 1
ATOM 763 C CA . ILE A 1 93 ? 7.102 -14.914 -8.242 1 97.38 93 ILE A CA 1
ATOM 764 C C . ILE A 1 93 ? 6.645 -13.641 -8.953 1 97.38 93 ILE A C 1
ATOM 766 O O . ILE A 1 93 ? 6.523 -13.617 -10.18 1 97.38 93 ILE A O 1
ATOM 770 N N . ALA A 1 94 ? 6.348 -12.664 -8.227 1 97.06 94 ALA A N 1
ATOM 771 C CA . ALA A 1 94 ? 5.965 -11.367 -8.789 1 97.06 94 ALA A CA 1
ATOM 772 C C . ALA A 1 94 ? 6.508 -10.219 -7.945 1 97.06 94 ALA A C 1
ATOM 774 O O . ALA A 1 94 ? 6.703 -10.367 -6.734 1 97.06 94 ALA A O 1
ATOM 775 N N . ALA A 1 95 ? 6.805 -9.133 -8.609 1 97.44 95 ALA A N 1
ATOM 776 C CA . ALA A 1 95 ? 7.145 -7.914 -7.883 1 97.44 95 ALA A CA 1
ATOM 777 C C . ALA A 1 95 ? 5.895 -7.23 -7.344 1 97.44 95 ALA A C 1
ATOM 779 O O . ALA A 1 95 ? 4.871 -7.16 -8.023 1 97.44 95 ALA A O 1
ATOM 780 N N . ILE A 1 96 ? 6 -6.715 -6.125 1 97.81 96 ILE A N 1
ATOM 781 C CA . ILE A 1 96 ? 4.84 -6.051 -5.539 1 97.81 96 ILE A CA 1
ATOM 782 C C . ILE A 1 96 ? 5.27 -4.75 -4.871 1 97.81 96 ILE A C 1
ATOM 784 O O . ILE A 1 96 ? 6.395 -4.645 -4.371 1 97.81 96 ILE A O 1
ATOM 788 N N . PHE A 1 97 ? 4.414 -3.805 -4.84 1 97 97 PHE A N 1
ATOM 789 C CA . PHE A 1 97 ? 4.602 -2.537 -4.148 1 97 97 PHE A CA 1
ATOM 790 C C . PHE A 1 97 ? 3.326 -2.121 -3.424 1 97 97 PHE A C 1
ATOM 792 O O . PHE A 1 97 ? 2.254 -2.059 -4.027 1 97 97 PHE A O 1
ATOM 799 N N . GLY A 1 98 ? 3.404 -1.859 -2.148 1 96.56 98 GLY A N 1
ATOM 800 C CA . GLY A 1 98 ? 2.262 -1.482 -1.331 1 96.56 98 GLY A CA 1
ATOM 801 C C . GLY A 1 98 ? 2.5 -1.672 0.155 1 96.56 98 GLY A C 1
ATOM 802 O O . GLY A 1 98 ? 3.322 -0.972 0.751 1 96.56 98 GLY A O 1
ATOM 803 N N . PHE A 1 99 ? 1.819 -2.691 0.735 1 96.31 99 PHE A N 1
ATOM 804 C CA . PHE A 1 99 ? 2.002 -2.939 2.16 1 96.31 99 PHE A CA 1
ATOM 805 C C . PHE A 1 99 ? 3.385 -3.516 2.439 1 96.31 99 PHE A C 1
ATOM 807 O O . PHE A 1 99 ? 3.852 -3.502 3.58 1 96.31 99 PHE A O 1
ATOM 814 N N . LYS A 1 100 ? 3.934 -4.031 1.412 1 95.75 100 LYS A N 1
ATOM 815 C CA . LYS A 1 100 ? 5.34 -4.422 1.342 1 95.75 100 LYS A CA 1
ATOM 816 C C . LYS A 1 100 ? 5.922 -4.121 -0.036 1 95.75 100 LYS A C 1
ATOM 818 O O . LYS A 1 100 ? 5.223 -4.211 -1.046 1 95.75 100 LYS A O 1
ATOM 823 N N . ASN A 1 101 ? 7.105 -3.705 -0.04 1 96.5 101 ASN A N 1
ATOM 824 C CA . ASN A 1 101 ? 7.785 -3.496 -1.313 1 96.5 101 ASN A CA 1
ATOM 825 C C . ASN A 1 101 ? 8.852 -4.559 -1.56 1 96.5 101 ASN A C 1
ATOM 827 O O . ASN A 1 101 ? 9.773 -4.719 -0.755 1 96.5 101 ASN A O 1
ATOM 831 N N . GLY A 1 102 ? 8.664 -5.32 -2.564 1 97.75 102 GLY A N 1
ATOM 832 C CA . GLY A 1 102 ? 9.609 -6.383 -2.875 1 97.75 102 GLY A CA 1
ATOM 833 C C . GLY A 1 102 ? 9.023 -7.461 -3.762 1 97.75 102 GLY A C 1
ATOM 834 O O . GLY A 1 102 ? 8.703 -7.211 -4.926 1 97.75 102 GLY A O 1
ATOM 835 N N . ILE A 1 103 ? 8.805 -8.711 -3.107 1 98.5 103 ILE A N 1
ATOM 836 C CA . ILE A 1 103 ? 8.438 -9.875 -3.906 1 98.5 103 ILE A CA 1
ATOM 837 C C . ILE A 1 103 ? 7.273 -10.609 -3.246 1 98.5 103 ILE A C 1
ATOM 839 O O . ILE A 1 103 ? 7.25 -10.773 -2.023 1 98.5 103 ILE A O 1
ATOM 843 N N . SER A 1 104 ? 6.293 -10.945 -4.012 1 98.38 104 SER A N 1
ATOM 844 C CA . SER A 1 104 ? 5.316 -11.969 -3.643 1 98.38 104 SER A CA 1
ATOM 845 C C . SER A 1 104 ? 5.645 -13.305 -4.293 1 98.38 104 SER A C 1
ATOM 847 O O . SER A 1 104 ? 6.059 -13.352 -5.453 1 98.38 104 SER A O 1
ATOM 849 N N . ALA A 1 105 ? 5.516 -14.352 -3.533 1 98.25 105 ALA A N 1
ATOM 850 C CA . ALA A 1 105 ? 5.801 -15.672 -4.074 1 98.25 105 ALA A CA 1
ATOM 851 C C . ALA A 1 105 ? 4.793 -16.703 -3.568 1 98.25 105 ALA A C 1
ATOM 853 O O . ALA A 1 105 ? 4.352 -16.641 -2.42 1 98.25 105 ALA A O 1
ATOM 854 N N . VAL A 1 106 ? 4.461 -17.609 -4.418 1 97.81 106 VAL A N 1
ATOM 855 C CA . VAL A 1 106 ? 3.701 -18.797 -4.016 1 97.81 106 VAL A CA 1
ATOM 856 C C . VAL A 1 106 ? 4.652 -19.953 -3.75 1 97.81 106 VAL A C 1
ATOM 858 O O . VAL A 1 106 ? 5.605 -20.172 -4.504 1 97.81 106 VAL A O 1
ATOM 861 N N . LEU A 1 107 ? 4.414 -20.656 -2.715 1 98.19 107 LEU A N 1
ATOM 862 C CA . LEU A 1 107 ? 5.195 -21.844 -2.355 1 98.19 107 LEU A CA 1
ATOM 863 C C . LEU A 1 107 ? 4.316 -23.078 -2.314 1 98.19 107 LEU A C 1
ATOM 865 O O . LEU A 1 107 ? 3.188 -23.031 -1.815 1 98.19 107 LEU A O 1
ATOM 869 N N . HIS A 1 108 ? 4.762 -24.125 -2.875 1 98.12 108 HIS A N 1
ATOM 870 C CA . HIS A 1 108 ? 4.203 -25.453 -2.672 1 98.12 108 HIS A CA 1
ATOM 871 C C . HIS A 1 108 ? 5.121 -26.312 -1.812 1 98.12 108 HIS A C 1
ATOM 873 O O . HIS A 1 108 ? 6.109 -26.859 -2.309 1 98.12 108 HIS A O 1
ATOM 879 N N . VAL A 1 109 ? 4.723 -26.5 -0.566 1 98.38 109 VAL A N 1
ATOM 880 C CA . VAL A 1 109 ? 5.621 -27.078 0.431 1 98.38 109 VAL A CA 1
ATOM 881 C C . VAL A 1 109 ? 5.105 -28.453 0.859 1 98.38 109 VAL A C 1
ATOM 883 O O . VAL A 1 109 ? 3.93 -28.594 1.195 1 98.38 109 VAL A O 1
ATOM 886 N N . PRO A 1 110 ? 6.02 -29.453 0.814 1 98.38 110 PRO A N 1
ATOM 887 C CA . PRO A 1 110 ? 5.598 -30.734 1.388 1 98.38 110 PRO A CA 1
ATOM 888 C C . PRO A 1 110 ? 5.094 -30.594 2.824 1 98.38 110 PRO A C 1
ATOM 890 O O . PRO A 1 110 ? 5.676 -29.859 3.619 1 98.38 110 PRO A O 1
ATOM 893 N N . LYS A 1 111 ? 4.016 -31.281 3.146 1 97.62 111 LYS A N 1
ATOM 894 C CA . LYS A 1 111 ? 3.334 -31.125 4.426 1 97.62 111 LYS A CA 1
ATOM 895 C C . LYS A 1 111 ? 4.281 -31.391 5.59 1 97.62 111 LYS A C 1
ATOM 897 O O . LYS A 1 111 ? 4.117 -30.828 6.676 1 97.62 111 LYS A O 1
ATOM 902 N N . ASP A 1 112 ? 5.27 -32.25 5.383 1 97.38 112 ASP A N 1
ATOM 903 C CA . ASP A 1 112 ? 6.18 -32.625 6.469 1 97.38 112 ASP A CA 1
ATOM 904 C C . ASP A 1 112 ? 7.363 -31.656 6.543 1 97.38 112 ASP A C 1
ATOM 906 O O . ASP A 1 112 ? 8.258 -31.828 7.367 1 97.38 112 ASP A O 1
ATOM 910 N N . GLN A 1 113 ? 7.379 -30.594 5.699 1 98.5 113 GLN A N 1
ATOM 911 C CA . GLN A 1 113 ? 8.5 -29.656 5.691 1 98.5 113 GLN A CA 1
ATOM 912 C C . GLN A 1 113 ? 8.031 -28.234 5.949 1 98.5 113 GLN A C 1
ATOM 914 O O . GLN A 1 113 ? 8.766 -27.281 5.684 1 98.5 113 GLN A O 1
ATOM 919 N N . THR A 1 114 ? 6.883 -28.031 6.43 1 98.31 114 THR A N 1
ATOM 920 C CA . THR A 1 114 ? 6.32 -26.703 6.629 1 98.31 114 THR A CA 1
ATOM 921 C C . THR A 1 114 ? 7.113 -25.922 7.68 1 98.31 114 THR A C 1
ATOM 923 O O . THR A 1 114 ? 7.152 -24.688 7.66 1 98.31 114 THR A O 1
ATOM 926 N N . GLY A 1 115 ? 7.746 -26.578 8.609 1 98.38 115 GLY A N 1
ATOM 927 C CA . GLY A 1 115 ? 8.562 -25.938 9.641 1 98.38 115 GLY A CA 1
ATOM 928 C C . GLY A 1 115 ? 9.828 -25.312 9.086 1 98.38 115 GLY A C 1
ATOM 929 O O . GLY A 1 115 ? 10.484 -24.531 9.773 1 98.38 115 GLY A O 1
ATOM 930 N N . LEU A 1 116 ? 10.133 -25.578 7.77 1 98.69 116 LEU A N 1
ATOM 931 C CA . LEU A 1 116 ? 11.367 -25.109 7.16 1 98.69 116 LEU A CA 1
ATOM 932 C C . LEU A 1 116 ? 11.141 -23.797 6.406 1 98.69 116 LEU A C 1
ATOM 934 O O . LEU A 1 116 ? 12.086 -23.203 5.883 1 98.69 116 LEU A O 1
ATOM 938 N N . ILE A 1 117 ? 9.93 -23.297 6.344 1 98.75 117 ILE A N 1
ATOM 939 C CA . ILE A 1 117 ? 9.578 -22.156 5.512 1 98.75 117 ILE A CA 1
ATOM 940 C C . ILE A 1 117 ? 10.32 -20.922 6 1 98.75 117 ILE A C 1
ATOM 942 O O . ILE A 1 117 ? 10.859 -20.156 5.195 1 98.75 117 ILE A O 1
ATOM 946 N N . ASP A 1 118 ? 10.383 -20.719 7.289 1 98.62 118 ASP A N 1
ATOM 947 C CA . ASP A 1 118 ? 11.078 -19.562 7.836 1 98.62 118 ASP A CA 1
ATOM 948 C C . ASP A 1 118 ? 12.555 -19.562 7.438 1 98.62 118 ASP A C 1
ATOM 950 O O . ASP A 1 118 ? 13.094 -18.531 7.031 1 98.62 118 ASP A O 1
ATOM 954 N N . GLU A 1 119 ? 13.133 -20.688 7.613 1 98.5 119 GLU A N 1
ATOM 955 C CA . GLU A 1 119 ? 14.539 -20.797 7.223 1 98.5 119 GLU A CA 1
ATOM 956 C C . GLU A 1 119 ? 14.719 -20.531 5.734 1 98.5 119 GLU A C 1
ATOM 958 O O . GLU A 1 119 ? 15.656 -19.828 5.332 1 98.5 119 GLU A O 1
ATOM 963 N N . LEU A 1 120 ? 13.867 -21.016 4.883 1 98.75 120 LEU A N 1
ATOM 964 C CA . LEU A 1 120 ? 13.93 -20.797 3.441 1 98.75 120 LEU A CA 1
ATOM 965 C C . LEU A 1 120 ? 13.797 -19.312 3.115 1 98.75 120 LEU A C 1
ATOM 967 O O . LEU A 1 120 ? 14.641 -18.75 2.42 1 98.75 120 LEU A O 1
ATOM 971 N N . LEU A 1 121 ? 12.734 -18.656 3.625 1 98.75 121 LEU A N 1
ATOM 972 C CA . LEU A 1 121 ? 12.438 -17.266 3.281 1 98.75 121 LEU A CA 1
ATOM 973 C C . LEU A 1 121 ? 13.508 -16.328 3.824 1 98.75 121 LEU A C 1
ATOM 975 O O . LEU A 1 121 ? 13.812 -15.305 3.203 1 98.75 121 LEU A O 1
ATOM 979 N N . SER A 1 122 ? 14.102 -16.656 4.973 1 98.44 122 SER A N 1
ATOM 980 C CA . SER A 1 122 ? 15.117 -15.82 5.594 1 98.44 122 SER A CA 1
ATOM 981 C C . SER A 1 122 ? 16.375 -15.734 4.727 1 98.44 122 SER A C 1
ATOM 983 O O . SER A 1 122 ? 17.188 -14.828 4.906 1 98.44 122 SER A O 1
ATOM 985 N N . ARG A 1 123 ? 16.531 -16.641 3.762 1 98.12 123 ARG A N 1
ATOM 986 C CA . ARG A 1 123 ? 17.656 -16.609 2.826 1 98.12 123 ARG A CA 1
ATOM 987 C C . ARG A 1 123 ? 17.484 -15.492 1.809 1 98.12 123 ARG A C 1
ATOM 989 O O . ARG A 1 123 ? 18.469 -15.031 1.213 1 98.12 123 ARG A O 1
ATOM 996 N N . TYR A 1 124 ? 16.266 -15.086 1.638 1 98.25 124 TYR A N 1
ATOM 997 C CA . TYR A 1 124 ? 15.977 -14.125 0.582 1 98.25 124 TYR A CA 1
ATOM 998 C C . TYR A 1 124 ? 15.766 -12.727 1.159 1 98.25 124 TYR A C 1
ATOM 1000 O O . TYR A 1 124 ? 16 -11.727 0.481 1 98.25 124 TYR A O 1
ATOM 1008 N N . SER A 1 125 ? 15.227 -12.609 2.352 1 97.75 125 SER A N 1
ATOM 1009 C CA . SER A 1 125 ? 14.922 -11.336 2.994 1 97.75 125 SER A CA 1
ATOM 1010 C C . SER A 1 125 ? 14.828 -11.492 4.508 1 97.75 125 SER A C 1
ATOM 1012 O O . SER A 1 125 ? 14.391 -12.531 5.008 1 97.75 125 SER A O 1
ATOM 1014 N N . ASP A 1 126 ? 15.18 -10.445 5.242 1 96.06 126 ASP A N 1
ATOM 1015 C CA . ASP A 1 126 ? 15.047 -10.453 6.695 1 96.06 126 ASP A CA 1
ATOM 1016 C C . ASP A 1 126 ? 13.648 -10 7.125 1 96.06 126 ASP A C 1
ATOM 1018 O O . ASP A 1 126 ? 13.297 -10.086 8.305 1 96.06 126 ASP A O 1
ATOM 1022 N N . ASP A 1 127 ? 12.859 -9.492 6.238 1 96.5 127 ASP A N 1
ATOM 1023 C CA . ASP A 1 127 ? 11.5 -9.031 6.484 1 96.5 127 ASP A CA 1
ATOM 1024 C C . ASP A 1 127 ? 10.508 -9.711 5.539 1 96.5 127 ASP A C 1
ATOM 1026 O O . ASP A 1 127 ? 10.398 -9.328 4.371 1 96.5 127 ASP A O 1
ATOM 1030 N N . TYR A 1 128 ? 9.797 -10.688 6.082 1 98 128 TYR A N 1
ATOM 1031 C CA . TYR A 1 128 ? 8.828 -11.43 5.281 1 98 128 TYR A CA 1
ATOM 1032 C C . TYR A 1 128 ? 7.641 -11.859 6.129 1 98 128 TYR A C 1
ATOM 1034 O O . TYR A 1 128 ? 7.695 -11.812 7.359 1 98 128 TYR A O 1
ATOM 1042 N N . GLU A 1 129 ? 6.559 -12.086 5.488 1 97.31 129 GLU A N 1
ATOM 1043 C CA . GLU A 1 129 ? 5.387 -12.742 6.062 1 97.31 129 GLU A CA 1
ATOM 1044 C C . GLU A 1 129 ? 4.797 -13.766 5.094 1 97.31 129 GLU A C 1
ATOM 1046 O O . GLU A 1 129 ? 5.012 -13.68 3.885 1 97.31 129 GLU A O 1
ATOM 1051 N N . TYR A 1 130 ? 4.184 -14.797 5.648 1 98.12 130 TYR A N 1
ATOM 1052 C CA . TYR A 1 130 ? 3.588 -15.805 4.777 1 98.12 130 TYR A CA 1
ATOM 1053 C C . TYR A 1 130 ? 2.34 -16.406 5.41 1 98.12 130 TYR A C 1
ATOM 1055 O O . TYR A 1 130 ? 2.15 -16.312 6.629 1 98.12 130 TYR A O 1
ATOM 1063 N N . TYR A 1 131 ? 1.502 -16.938 4.496 1 97.88 131 TYR A N 1
ATOM 1064 C CA . TYR A 1 131 ? 0.228 -17.547 4.875 1 97.88 131 TYR A CA 1
ATOM 1065 C C . TYR A 1 131 ? -0.02 -18.828 4.102 1 97.88 131 TYR A C 1
ATOM 1067 O O . TYR A 1 131 ? 0.299 -18.922 2.912 1 97.88 131 TYR A O 1
ATOM 1075 N N . GLU A 1 132 ? -0.506 -19.812 4.816 1 97.56 132 GLU A N 1
ATOM 1076 C CA . GLU A 1 132 ? -1.085 -20.906 4.039 1 97.56 132 GLU A CA 1
ATOM 1077 C C . GLU A 1 132 ? -2.299 -20.422 3.244 1 97.56 132 GLU A C 1
ATOM 1079 O O . GLU A 1 132 ? -3.105 -19.641 3.744 1 97.56 132 GLU A O 1
ATOM 1084 N N . VAL A 1 133 ? -2.42 -20.875 2.025 1 96.62 133 VAL A N 1
ATOM 1085 C CA . VAL A 1 133 ? -3.506 -20.375 1.186 1 96.62 133 VAL A CA 1
ATOM 1086 C C . VAL A 1 133 ? -4.258 -21.562 0.569 1 96.62 133 VAL A C 1
ATOM 1088 O O . VAL A 1 133 ? -3.645 -22.547 0.166 1 96.62 133 VAL A O 1
ATOM 1091 N N . ARG A 1 134 ? -5.551 -21.406 0.537 1 94 134 ARG A N 1
ATOM 1092 C CA . ARG A 1 134 ? -6.445 -22.391 -0.082 1 94 134 ARG A CA 1
ATOM 1093 C C . ARG A 1 134 ? -7.395 -21.703 -1.064 1 94 134 ARG A C 1
ATOM 1095 O O . ARG A 1 134 ? -7.664 -20.516 -0.951 1 94 134 ARG A O 1
ATOM 1102 N N . ALA A 1 135 ? -7.844 -22.531 -1.976 1 89.5 135 ALA A N 1
ATOM 1103 C CA . ALA A 1 135 ? -8.805 -21.984 -2.928 1 89.5 135 ALA A CA 1
ATOM 1104 C C . ALA A 1 135 ? -10.133 -21.672 -2.246 1 89.5 135 ALA A C 1
ATOM 1106 O O . ALA A 1 135 ? -10.578 -22.422 -1.373 1 89.5 135 ALA A O 1
ATOM 1107 N N . TYR A 1 136 ? -10.727 -20.625 -2.615 1 89.12 136 TYR A N 1
ATOM 1108 C CA . TYR A 1 136 ? -12.078 -20.297 -2.172 1 89.12 136 TYR A CA 1
ATOM 1109 C C . TYR A 1 136 ? -13.117 -20.844 -3.143 1 89.12 136 TYR A C 1
ATOM 1111 O O . TYR A 1 136 ? -12.984 -20.688 -4.359 1 89.12 136 TYR A O 1
ATOM 1119 N N . PRO A 1 137 ? -14.172 -21.406 -2.686 1 87.19 137 PRO A N 1
ATOM 1120 C CA . PRO A 1 137 ? -14.477 -21.688 -1.28 1 87.19 137 PRO A CA 1
ATOM 1121 C C . PRO A 1 137 ? -13.672 -22.844 -0.716 1 87.19 137 PRO A C 1
ATOM 1123 O O . PRO A 1 137 ? -13.32 -23.766 -1.453 1 87.19 137 PRO A O 1
ATOM 1126 N N . GLU A 1 138 ? -13.469 -22.734 0.524 1 85.31 138 GLU A N 1
ATOM 1127 C CA . GLU A 1 138 ? -12.625 -23.75 1.156 1 85.31 138 GLU A CA 1
ATOM 1128 C C . GLU A 1 138 ? -13.344 -25.094 1.23 1 85.31 138 GLU A C 1
ATOM 1130 O O . GLU A 1 138 ? -14.531 -25.156 1.573 1 85.31 138 GLU A O 1
ATOM 1135 N N . LYS A 1 139 ? -12.609 -26.062 0.825 1 83.56 139 LYS A N 1
ATOM 1136 C CA . LYS A 1 139 ? -13.062 -27.438 0.984 1 83.56 139 LYS A CA 1
ATOM 1137 C C . LYS A 1 139 ? -12.094 -28.234 1.845 1 83.56 139 LYS A C 1
ATOM 1139 O O . LYS A 1 139 ? -10.891 -27.969 1.86 1 83.56 139 LYS A O 1
ATOM 1144 N N . PRO A 1 140 ? -12.734 -29.062 2.68 1 80.06 140 PRO A N 1
ATOM 1145 C CA . PRO A 1 140 ? -11.812 -29.922 3.432 1 80.06 140 PRO A CA 1
ATOM 1146 C C . PRO A 1 140 ? -10.797 -30.625 2.537 1 80.06 140 PRO A C 1
ATOM 1148 O O . PRO A 1 140 ? -11.133 -31.062 1.432 1 80.06 140 PRO A O 1
ATOM 1151 N N . LYS A 1 141 ? -9.625 -30.5 3.025 1 81.44 141 LYS A N 1
ATOM 1152 C CA . LYS A 1 141 ? -8.57 -31.109 2.227 1 81.44 141 LYS A CA 1
ATOM 1153 C C . LYS A 1 141 ? -7.848 -32.188 3.02 1 81.44 141 LYS A C 1
ATOM 1155 O O . LYS A 1 141 ? -7.559 -32.031 4.203 1 81.44 141 LYS A O 1
ATOM 1160 N N . GLU A 1 142 ? -7.824 -33.312 2.391 1 87.75 142 GLU A N 1
ATOM 1161 C CA . GLU A 1 142 ? -6.93 -34.375 2.877 1 87.75 142 GLU A CA 1
ATOM 1162 C C . GLU A 1 142 ? -5.617 -34.375 2.096 1 87.75 142 GLU A C 1
ATOM 1164 O O . GLU A 1 142 ? -5.621 -34.375 0.863 1 87.75 142 GLU A O 1
ATOM 1169 N N . PHE A 1 143 ? -4.586 -34.281 2.861 1 94.44 143 PHE A N 1
ATOM 1170 C CA . PHE A 1 143 ? -3.281 -34.219 2.217 1 94.44 143 PHE A CA 1
ATOM 1171 C C . PHE A 1 143 ? -2.678 -35.625 2.1 1 94.44 143 PHE A C 1
ATOM 1173 O O . PHE A 1 143 ? -2.564 -36.344 3.094 1 94.44 143 PHE A O 1
ATOM 1180 N N . GLY A 1 144 ? -2.418 -35.938 0.904 1 95.69 144 GLY A N 1
ATOM 1181 C CA . GLY A 1 144 ? -1.704 -37.188 0.653 1 95.69 144 GLY A CA 1
ATOM 1182 C C . GLY A 1 144 ? -0.202 -37.062 0.819 1 95.69 144 GLY A C 1
ATOM 1183 O O . GLY A 1 144 ? 0.27 -36.312 1.698 1 95.69 144 GLY A O 1
ATOM 1184 N N . GLU A 1 145 ? 0.517 -37.875 0.179 1 94.75 145 GLU A N 1
ATOM 1185 C CA . GLU A 1 145 ? 1.975 -37.875 0.103 1 94.75 145 GLU A CA 1
ATOM 1186 C C . GLU A 1 145 ? 2.459 -38.344 -1.268 1 94.75 145 GLU A C 1
ATOM 1188 O O . GLU A 1 145 ? 1.681 -38.875 -2.057 1 94.75 145 GLU A O 1
ATOM 1193 N N . TRP A 1 146 ? 3.625 -38 -1.539 1 96.06 146 TRP A N 1
ATOM 1194 C CA . TRP A 1 146 ? 4.191 -38.562 -2.758 1 96.06 146 TRP A CA 1
ATOM 1195 C C . TRP A 1 146 ? 4.445 -40.062 -2.596 1 96.06 146 TRP A C 1
ATOM 1197 O O . TRP A 1 146 ? 5.285 -40.469 -1.79 1 96.06 146 TRP A O 1
ATOM 1207 N N . ASN A 1 147 ? 3.721 -40.844 -3.318 1 94.69 147 ASN A N 1
ATOM 1208 C CA . ASN A 1 147 ? 3.869 -42.281 -3.266 1 94.69 147 ASN A CA 1
ATOM 1209 C C . ASN A 1 147 ? 4.027 -42.875 -4.66 1 94.69 147 ASN A C 1
ATOM 1211 O O . ASN A 1 147 ? 3.631 -44.031 -4.898 1 94.69 147 ASN A O 1
ATOM 1215 N N . LEU A 1 148 ? 4.531 -42.125 -5.586 1 96 148 LEU A N 1
ATOM 1216 C CA . LEU A 1 148 ? 4.75 -42.531 -6.973 1 96 148 LEU A CA 1
ATOM 1217 C C . LEU A 1 148 ? 6.242 -42.656 -7.27 1 96 148 LEU A C 1
ATOM 1219 O O . LEU A 1 148 ? 7.07 -42.125 -6.543 1 96 148 LEU A O 1
ATOM 1223 N N . SER A 1 149 ? 6.527 -43.438 -8.32 1 96.19 149 SER A N 1
ATOM 1224 C CA . SER A 1 149 ? 7.918 -43.5 -8.766 1 96.19 149 SER A CA 1
ATOM 1225 C C . SER A 1 149 ? 8.336 -42.188 -9.422 1 96.19 149 SER A C 1
ATOM 1227 O O . SER A 1 149 ? 7.492 -41.375 -9.805 1 96.19 149 SER A O 1
ATOM 1229 N N . TYR A 1 150 ? 9.617 -42 -9.547 1 97.25 150 TYR A N 1
ATOM 1230 C CA . TYR A 1 150 ? 10.211 -40.781 -10.141 1 97.25 150 TYR A CA 1
ATOM 1231 C C . TYR A 1 150 ? 9.68 -40.562 -11.547 1 97.25 150 TYR A C 1
ATOM 1233 O O . TYR A 1 150 ? 9.516 -39.406 -11.977 1 97.25 150 TYR A O 1
ATOM 1241 N N . ASP A 1 151 ? 9.406 -41.562 -12.297 1 97.62 151 ASP A N 1
ATOM 1242 C CA . ASP A 1 151 ? 8.953 -41.469 -13.68 1 97.62 151 ASP A CA 1
ATOM 1243 C C . ASP A 1 151 ? 7.633 -40.688 -13.773 1 97.62 151 ASP A C 1
ATOM 1245 O O . ASP A 1 151 ? 7.375 -40 -14.766 1 97.62 151 ASP A O 1
ATOM 1249 N N . TYR A 1 152 ? 6.84 -40.812 -12.719 1 97.81 152 TYR A N 1
ATOM 1250 C CA . TYR A 1 152 ? 5.59 -40.062 -12.695 1 97.81 152 TYR A CA 1
ATOM 1251 C C . TYR A 1 152 ? 5.859 -38.562 -12.641 1 97.81 152 TYR A C 1
ATOM 1253 O O . TYR A 1 152 ? 5.109 -37.781 -13.211 1 97.81 152 TYR A O 1
ATOM 1261 N N . ALA A 1 153 ? 6.898 -38.188 -11.914 1 97.62 153 ALA A N 1
ATOM 1262 C CA . ALA A 1 153 ? 7.258 -36.781 -11.844 1 97.62 153 ALA A CA 1
ATOM 1263 C C . ALA A 1 153 ? 7.609 -36.219 -13.227 1 97.62 153 ALA A C 1
ATOM 1265 O O . ALA A 1 153 ? 7.176 -35.125 -13.602 1 97.62 153 ALA A O 1
ATOM 1266 N N . VAL A 1 154 ? 8.367 -36.938 -13.938 1 97.44 154 VAL A N 1
ATOM 1267 C CA . VAL A 1 154 ? 8.766 -36.562 -15.289 1 97.44 154 VAL A CA 1
ATOM 1268 C C . VAL A 1 154 ? 7.531 -36.469 -16.188 1 97.44 154 VAL A C 1
ATOM 1270 O O . VAL A 1 154 ? 7.375 -35.5 -16.953 1 97.44 154 VAL A O 1
ATOM 1273 N N . LEU A 1 155 ? 6.703 -37.469 -16.109 1 98.25 155 LEU A 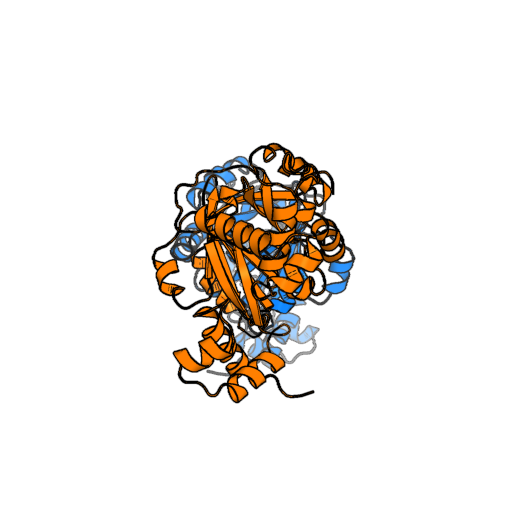N 1
ATOM 1274 C CA . LEU A 1 155 ? 5.477 -37.5 -16.891 1 98.25 155 LEU A CA 1
ATOM 1275 C C . LEU A 1 155 ? 4.609 -36.281 -16.578 1 98.25 155 LEU A C 1
ATOM 1277 O O . LEU A 1 155 ? 4.07 -35.656 -17.484 1 98.25 155 LEU A O 1
ATOM 1281 N N . MET A 1 156 ? 4.496 -36 -15.32 1 97.88 156 MET A N 1
ATOM 1282 C CA . MET A 1 156 ? 3.67 -34.875 -14.867 1 97.88 156 MET A CA 1
ATOM 1283 C C . MET A 1 156 ? 4.215 -33.562 -15.383 1 97.88 156 MET A C 1
ATOM 1285 O O . MET A 1 156 ? 3.451 -32.656 -15.703 1 97.88 156 MET A O 1
ATOM 1289 N N . ASP A 1 157 ? 5.504 -33.438 -15.414 1 97.56 157 ASP A N 1
ATOM 1290 C CA . ASP A 1 157 ? 6.109 -32.25 -15.992 1 97.56 157 ASP A CA 1
ATOM 1291 C C . ASP A 1 157 ? 5.734 -32.094 -17.469 1 97.56 157 ASP A C 1
ATOM 1293 O O . ASP A 1 157 ? 5.402 -31 -17.922 1 97.56 157 ASP A O 1
ATOM 1297 N N . ILE A 1 158 ? 5.797 -33.188 -18.203 1 97.12 158 ILE A N 1
ATOM 1298 C CA . ILE A 1 158 ? 5.453 -33.156 -19.625 1 97.12 158 ILE A CA 1
ATOM 1299 C C . ILE A 1 158 ? 4.012 -32.688 -19.797 1 97.12 158 ILE A C 1
ATOM 1301 O O . ILE A 1 158 ? 3.74 -31.781 -20.609 1 97.12 158 ILE A O 1
ATOM 1305 N N . LEU A 1 159 ? 3.084 -33.219 -19.016 1 97.44 159 LEU A N 1
ATOM 1306 C CA . LEU A 1 159 ? 1.658 -32.938 -19.141 1 97.44 159 LEU A CA 1
ATOM 1307 C C . LEU A 1 159 ? 1.347 -31.516 -18.688 1 97.44 159 LEU A C 1
ATOM 1309 O O . LEU A 1 159 ? 0.408 -30.891 -19.188 1 97.44 159 LEU A O 1
ATOM 1313 N N . LYS A 1 160 ? 2.119 -31.016 -17.766 1 95.19 160 LYS A N 1
ATOM 1314 C CA . LYS A 1 160 ? 1.934 -29.656 -17.281 1 95.19 160 LYS A CA 1
ATOM 1315 C C . LYS A 1 160 ? 2.262 -28.641 -18.391 1 95.19 160 LYS A C 1
ATOM 1317 O O . LYS A 1 160 ? 1.547 -27.656 -18.562 1 95.19 160 LYS A O 1
ATOM 1322 N N . TYR A 1 161 ? 3.283 -28.859 -19.047 1 91.12 161 TYR A N 1
ATOM 1323 C CA . TYR A 1 161 ? 3.754 -27.906 -20.047 1 91.12 161 TYR A CA 1
ATOM 1324 C C . TYR A 1 161 ? 3.041 -28.109 -21.375 1 91.12 161 TYR A C 1
ATOM 1326 O O . TYR A 1 161 ? 2.773 -27.141 -22.094 1 91.12 161 TYR A O 1
ATOM 1334 N N . ASP A 1 162 ? 2.746 -29.391 -21.703 1 95.19 162 ASP A N 1
ATOM 1335 C CA . ASP A 1 162 ? 1.994 -29.719 -22.906 1 95.19 162 ASP A CA 1
ATOM 1336 C C . ASP A 1 162 ? 1.263 -31.047 -22.75 1 95.19 162 ASP A C 1
ATOM 1338 O O . ASP A 1 162 ? 1.789 -32.094 -23.125 1 95.19 162 ASP A O 1
ATOM 1342 N N . ALA A 1 163 ? 0.049 -30.922 -22.438 1 97.44 163 ALA A N 1
ATOM 1343 C CA . ALA A 1 163 ? -0.748 -32.125 -22.188 1 97.44 163 ALA A CA 1
ATOM 1344 C C . ALA A 1 163 ? -1.115 -32.812 -23.5 1 97.44 163 ALA A C 1
ATOM 1346 O O . ALA A 1 163 ? -1.634 -33.938 -23.5 1 97.44 163 ALA A O 1
ATOM 1347 N N . ARG A 1 164 ? -0.836 -32.219 -24.641 1 96.38 164 ARG A N 1
ATOM 1348 C CA . ARG A 1 164 ? -1.147 -32.844 -25.938 1 96.38 164 ARG A CA 1
ATOM 1349 C C . ARG A 1 164 ? 0.066 -33.562 -26.516 1 96.38 164 ARG A C 1
ATOM 1351 O O . ARG A 1 164 ? 0.021 -34.062 -27.641 1 96.38 164 ARG A O 1
ATOM 1358 N N . THR A 1 165 ? 1.143 -33.562 -25.812 1 96.19 165 THR A N 1
ATOM 1359 C CA . THR A 1 165 ? 2.279 -34.375 -26.219 1 96.19 165 THR A CA 1
ATOM 1360 C C . THR A 1 165 ? 1.845 -35.812 -26.484 1 96.19 165 THR A C 1
ATOM 1362 O O . THR A 1 165 ? 1.119 -36.406 -25.688 1 96.19 165 THR A O 1
ATOM 1365 N N . SER A 1 166 ? 2.24 -36.406 -27.562 1 94.69 166 SER A N 1
ATOM 1366 C CA . SER A 1 166 ? 1.797 -37.719 -27.969 1 94.69 166 SER A CA 1
ATOM 1367 C C . SER A 1 166 ? 2.373 -38.812 -27.062 1 94.69 166 SER A C 1
ATOM 1369 O O . SER A 1 166 ? 3.477 -38.656 -26.531 1 94.69 166 SER A O 1
ATOM 1371 N N . PRO A 1 167 ? 1.577 -39.844 -26.906 1 94.19 167 PRO A N 1
ATOM 1372 C CA . PRO A 1 167 ? 2.109 -40.969 -26.141 1 94.19 167 PRO A CA 1
ATOM 1373 C C . PRO A 1 167 ? 3.439 -41.5 -26.703 1 94.19 167 PRO A C 1
ATOM 1375 O O . PRO A 1 167 ? 4.297 -41.938 -25.938 1 94.19 167 PRO A O 1
ATOM 1378 N N . THR A 1 168 ? 3.615 -41.406 -28.016 1 95.31 168 THR A N 1
ATOM 1379 C CA . THR A 1 168 ? 4.859 -41.812 -28.641 1 95.31 168 THR A CA 1
ATOM 1380 C C . THR A 1 168 ? 6.035 -41 -28.141 1 95.31 168 THR A C 1
ATOM 1382 O O . THR A 1 168 ? 7.066 -41.531 -27.75 1 95.31 168 THR A O 1
ATOM 1385 N N . LYS A 1 169 ? 5.879 -39.75 -28.188 1 96.94 169 LYS A N 1
ATOM 1386 C CA . LYS A 1 169 ? 6.934 -38.844 -27.703 1 96.94 169 LYS A CA 1
ATOM 1387 C C . LYS A 1 169 ? 7.191 -39.031 -26.219 1 96.94 169 LYS A C 1
ATOM 1389 O O . LYS A 1 169 ? 8.344 -39.031 -25.781 1 96.94 169 LYS A O 1
ATOM 1394 N N . MET A 1 170 ? 6.164 -39.219 -25.375 1 97.5 170 MET A N 1
ATOM 1395 C CA . MET A 1 170 ? 6.32 -39.469 -23.953 1 97.5 170 MET A CA 1
ATOM 1396 C C . MET A 1 170 ? 7.07 -40.75 -23.703 1 97.5 170 MET A C 1
ATOM 1398 O O . MET A 1 170 ? 7.906 -40.844 -22.797 1 97.5 170 MET A O 1
ATOM 1402 N N . SER A 1 171 ? 6.707 -41.75 -24.484 1 97.19 171 SER A N 1
ATOM 1403 C CA . SER A 1 171 ? 7.383 -43.031 -24.406 1 97.19 171 SER A CA 1
ATOM 1404 C C . SER A 1 171 ? 8.875 -42.906 -24.672 1 97.19 171 SER A C 1
ATOM 1406 O O . SER A 1 171 ? 9.695 -43.469 -23.953 1 97.19 171 SER A O 1
ATOM 1408 N N . GLU A 1 172 ? 9.219 -42.125 -25.688 1 97.38 172 GLU A N 1
ATOM 1409 C CA . GLU A 1 172 ? 10.617 -41.906 -26.031 1 97.38 172 GLU A CA 1
ATOM 1410 C C . GLU A 1 172 ? 11.352 -41.188 -24.906 1 97.38 172 GLU A C 1
ATOM 1412 O O . GLU A 1 172 ? 12.484 -41.531 -24.562 1 97.38 172 GLU A O 1
ATOM 1417 N N . ILE A 1 173 ? 10.75 -40.25 -24.344 1 96.12 173 ILE A N 1
ATOM 1418 C CA . ILE A 1 173 ? 11.367 -39.438 -23.297 1 96.12 173 ILE A CA 1
ATOM 1419 C C . ILE A 1 173 ? 11.555 -40.25 -22.031 1 96.12 173 ILE A C 1
ATOM 1421 O O . ILE A 1 173 ? 12.594 -40.188 -21.375 1 96.12 173 ILE A O 1
ATOM 1425 N N . LEU A 1 174 ? 10.562 -41.125 -21.641 1 97.38 174 LEU A N 1
ATOM 1426 C CA . LEU A 1 174 ? 10.555 -41.812 -20.359 1 97.38 174 LEU A CA 1
ATOM 1427 C C . LEU A 1 174 ? 11.172 -43.219 -20.5 1 97.38 174 LEU A C 1
ATOM 1429 O O . LEU A 1 174 ? 11.5 -43.844 -19.5 1 97.38 174 LEU A O 1
ATOM 1433 N N . GLY A 1 175 ? 11.359 -43.656 -21.703 1 97.19 175 GLY A N 1
ATOM 1434 C CA . GLY A 1 175 ? 11.844 -45.031 -21.922 1 97.19 175 GLY A CA 1
ATOM 1435 C C . GLY A 1 175 ? 10.859 -46.094 -21.484 1 97.19 175 GLY A C 1
ATOM 1436 O O . GLY A 1 175 ? 11.25 -47.094 -20.891 1 97.19 175 GLY A O 1
ATOM 1437 N N . LYS A 1 176 ? 9.609 -45.844 -21.672 1 97.38 176 LYS A N 1
ATOM 1438 C CA . LYS A 1 176 ? 8.523 -46.75 -21.328 1 97.38 176 LYS A CA 1
ATOM 1439 C C . LYS A 1 176 ? 7.645 -47.031 -22.547 1 97.38 176 LYS A C 1
ATOM 1441 O O . LYS A 1 176 ? 7.656 -46.281 -23.516 1 97.38 176 LYS A O 1
ATOM 1446 N N . SER A 1 177 ? 6.996 -48.156 -22.438 1 97.5 177 SER A N 1
ATOM 1447 C CA . SER A 1 177 ? 6.105 -48.5 -23.547 1 97.5 177 SER A CA 1
ATOM 1448 C C . SER A 1 177 ? 4.879 -47.594 -23.578 1 97.5 177 SER A C 1
ATOM 1450 O O . SER A 1 177 ? 4.523 -46.969 -22.562 1 97.5 177 SER A O 1
ATOM 1452 N N . ARG A 1 178 ? 4.297 -47.469 -24.75 1 96.94 178 ARG A N 1
ATOM 1453 C CA . ARG A 1 178 ? 3.098 -46.656 -24.906 1 96.94 178 ARG A CA 1
ATOM 1454 C C . ARG A 1 178 ? 1.987 -47.156 -23.984 1 96.94 178 ARG A C 1
ATOM 1456 O O . ARG A 1 178 ? 1.32 -46.344 -23.328 1 96.94 178 ARG A O 1
ATOM 1463 N N . PRO A 1 179 ? 1.713 -48.469 -23.828 1 97.12 179 PRO A N 1
ATOM 1464 C CA . PRO A 1 179 ? 0.699 -48.938 -22.875 1 97.12 179 PRO A CA 1
ATOM 1465 C C . PRO A 1 179 ? 1.013 -48.5 -21.438 1 97.12 179 PRO A C 1
ATOM 1467 O O . PRO A 1 179 ? 0.105 -48.156 -20.688 1 97.12 179 PRO A O 1
ATOM 1470 N N . THR A 1 180 ? 2.246 -48.562 -21.094 1 97.69 180 THR A N 1
ATOM 1471 C CA . THR A 1 180 ? 2.656 -48.156 -19.766 1 97.69 180 THR A CA 1
ATOM 1472 C C . THR A 1 180 ? 2.361 -46.656 -19.547 1 97.69 180 THR A C 1
ATOM 1474 O O . THR A 1 180 ? 1.866 -46.281 -18.484 1 97.69 180 THR A O 1
ATOM 1477 N N . ILE A 1 181 ? 2.713 -45.844 -20.562 1 97.94 181 ILE A N 1
ATOM 1478 C CA . ILE A 1 181 ? 2.432 -44.406 -20.484 1 97.94 181 ILE A CA 1
ATOM 1479 C C . ILE A 1 181 ? 0.933 -44.188 -20.297 1 97.94 181 ILE A C 1
ATOM 1481 O O . ILE A 1 181 ? 0.52 -43.406 -19.438 1 97.94 181 ILE A O 1
ATOM 1485 N N . ARG A 1 182 ? 0.119 -44.844 -21.047 1 96.94 182 ARG A N 1
ATOM 1486 C CA . ARG A 1 182 ? -1.332 -44.719 -20.953 1 96.94 182 ARG A CA 1
ATOM 1487 C C . ARG A 1 182 ? -1.819 -45.156 -19.562 1 96.94 182 ARG A C 1
ATOM 1489 O O . ARG A 1 182 ? -2.717 -44.5 -19 1 96.94 182 ARG A O 1
ATOM 1496 N N . TYR A 1 183 ? -1.269 -46.156 -19.109 1 97.75 183 TYR A N 1
ATOM 1497 C CA . TYR A 1 183 ? -1.602 -46.625 -17.766 1 97.75 183 TYR A CA 1
ATOM 1498 C C . TYR A 1 183 ? -1.27 -45.562 -16.734 1 97.75 183 TYR A C 1
ATOM 1500 O O . TYR A 1 183 ? -2.068 -45.312 -15.836 1 97.75 183 TYR A O 1
ATOM 1508 N N . MET A 1 184 ? -0.091 -45.031 -16.812 1 98.19 184 MET A N 1
ATOM 1509 C CA . MET A 1 184 ? 0.369 -44.031 -15.875 1 98.19 184 MET A CA 1
ATOM 1510 C C . MET A 1 184 ? -0.559 -42.812 -15.883 1 98.19 184 MET A C 1
ATOM 1512 O O . MET A 1 184 ? -0.936 -42.312 -14.82 1 98.19 184 MET A O 1
ATOM 1516 N N . ILE A 1 185 ? -0.918 -42.312 -17.047 1 98.12 185 ILE A N 1
ATOM 1517 C CA . ILE A 1 185 ? -1.821 -41.156 -17.172 1 98.12 185 ILE A CA 1
ATOM 1518 C C . ILE A 1 185 ? -3.178 -41.5 -16.562 1 98.12 185 ILE A C 1
ATOM 1520 O O . ILE A 1 185 ? -3.746 -40.719 -15.812 1 98.12 185 ILE A O 1
ATOM 1524 N N . LYS A 1 186 ? -3.68 -42.688 -1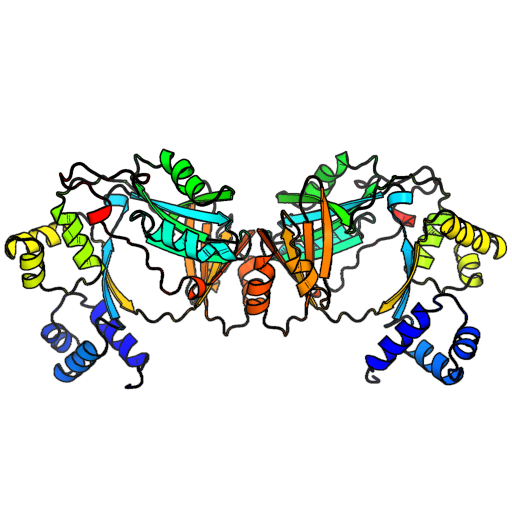6.875 1 97.56 186 LYS A N 1
ATOM 1525 C CA . LYS A 1 186 ? -4.961 -43.156 -16.344 1 97.56 186 LYS A CA 1
ATOM 1526 C C . LYS A 1 186 ? -4.934 -43.188 -14.828 1 97.56 186 LYS A C 1
ATOM 1528 O O . LYS A 1 186 ? -5.902 -42.812 -14.172 1 97.56 186 LYS A O 1
ATOM 1533 N N . ARG A 1 187 ? -3.908 -43.688 -14.305 1 97.88 187 ARG A N 1
ATOM 1534 C CA . ARG A 1 187 ? -3.758 -43.75 -12.859 1 97.88 187 ARG A CA 1
ATOM 1535 C C . ARG A 1 187 ? -3.836 -42.375 -12.234 1 97.88 187 ARG A C 1
ATOM 1537 O O . ARG A 1 187 ? -4.523 -42.156 -11.234 1 97.88 187 ARG A O 1
ATOM 1544 N N . LEU A 1 188 ? -3.066 -41.406 -12.789 1 98.19 188 LEU A N 1
ATOM 1545 C CA . LEU A 1 188 ? -3.084 -40.031 -12.297 1 98.19 188 LEU A CA 1
ATOM 1546 C C . LEU A 1 188 ? -4.488 -39.469 -12.383 1 98.19 188 LEU A C 1
ATOM 1548 O O . LEU A 1 188 ? -4.906 -38.719 -11.492 1 98.19 188 LEU A O 1
ATOM 1552 N N . GLU A 1 189 ? -5.238 -39.75 -13.398 1 97.94 189 GLU A N 1
ATOM 1553 C CA . GLU A 1 189 ? -6.605 -39.25 -13.57 1 97.94 189 GLU A CA 1
ATOM 1554 C C . GLU A 1 189 ? -7.555 -39.938 -12.586 1 97.94 189 GLU A C 1
ATOM 1556 O O . GLU A 1 189 ? -8.359 -39.25 -11.93 1 97.94 189 GLU A O 1
ATOM 1561 N N . GLU A 1 190 ? -7.43 -41.25 -12.422 1 97.38 190 GLU A N 1
ATOM 1562 C CA . GLU A 1 190 ? -8.344 -42 -11.586 1 97.38 190 GLU A CA 1
ATOM 1563 C C . GLU A 1 190 ? -8.141 -41.688 -10.102 1 97.38 190 GLU A C 1
ATOM 1565 O O . GLU A 1 190 ? -9.094 -41.719 -9.32 1 97.38 190 GLU A O 1
ATOM 1570 N N . THR A 1 191 ? -6.918 -41.438 -9.727 1 96.38 191 THR A N 1
ATOM 1571 C CA . THR A 1 191 ? -6.621 -41.094 -8.336 1 96.38 191 THR A CA 1
ATOM 1572 C C . THR A 1 191 ? -6.98 -39.656 -8.047 1 96.38 191 THR A C 1
ATOM 1574 O O . THR A 1 191 ? -6.957 -39.219 -6.895 1 96.38 191 THR A O 1
ATOM 1577 N N . GLY A 1 192 ? -7.246 -38.875 -9.094 1 96 192 GLY A N 1
ATOM 1578 C CA . GLY A 1 192 ? -7.648 -37.469 -8.922 1 96 192 GLY A CA 1
ATOM 1579 C C . GLY A 1 192 ? -6.473 -36.531 -8.844 1 96 192 GLY A C 1
ATOM 1580 O O . GLY A 1 192 ? -6.648 -35.344 -8.555 1 96 192 GLY A O 1
ATOM 1581 N N . ILE A 1 193 ? -5.27 -37.062 -8.984 1 97.38 193 ILE A N 1
ATOM 1582 C CA . ILE A 1 193 ? -4.098 -36.188 -9.008 1 97.38 193 ILE A CA 1
ATOM 1583 C C . ILE A 1 193 ? -4.199 -35.219 -10.18 1 97.38 193 ILE A C 1
ATOM 1585 O O . ILE A 1 193 ? -3.957 -34 -10.023 1 97.38 193 ILE A O 1
ATOM 1589 N N . ILE A 1 194 ? -4.477 -35.719 -11.352 1 97.94 194 ILE A N 1
ATOM 1590 C CA . ILE A 1 194 ? -4.887 -34.844 -12.438 1 97.94 194 ILE A CA 1
ATOM 1591 C C . ILE A 1 194 ? -6.363 -34.469 -12.289 1 97.94 194 ILE A C 1
ATOM 1593 O O . ILE A 1 194 ? -7.23 -35.344 -12.398 1 97.94 194 ILE A O 1
ATOM 1597 N N . ARG A 1 195 ? -6.664 -33.25 -12.07 1 95.5 195 ARG A N 1
ATOM 1598 C CA . ARG A 1 195 ? -8.039 -32.812 -11.914 1 95.5 195 ARG A CA 1
ATOM 1599 C C . ARG A 1 195 ? -8.711 -32.594 -13.266 1 95.5 195 ARG A C 1
ATOM 1601 O O . ARG A 1 195 ? -9.875 -32.938 -13.453 1 95.5 195 ARG A O 1
ATOM 1608 N N . ARG A 1 196 ? -7.992 -31.969 -14.094 1 96.44 196 ARG A N 1
ATOM 1609 C CA . ARG A 1 196 ? -8.477 -31.656 -15.43 1 96.44 196 ARG A CA 1
ATOM 1610 C C . ARG A 1 196 ? -7.336 -31.188 -16.328 1 96.44 196 ARG A C 1
ATOM 1612 O O . ARG A 1 196 ? -6.195 -31.062 -15.883 1 96.44 196 ARG A O 1
ATOM 1619 N N . TYR A 1 197 ? -7.672 -31.141 -17.547 1 97.19 197 TYR A N 1
ATOM 1620 C CA . TYR A 1 197 ? -6.828 -30.453 -18.531 1 97.19 197 TYR A CA 1
ATOM 1621 C C . TYR A 1 197 ? -7.449 -29.125 -18.953 1 97.19 197 TYR A C 1
ATOM 1623 O O . TYR A 1 197 ? -8.672 -29 -19.016 1 97.19 197 TYR A O 1
ATOM 1631 N N . SER A 1 198 ? -6.605 -28.156 -19.156 1 96.06 198 SER A N 1
ATOM 1632 C CA . SER A 1 198 ? -7.129 -26.828 -19.5 1 96.06 198 SER A CA 1
ATOM 1633 C C . SER A 1 198 ? -6.289 -26.188 -20.594 1 96.06 198 SER A C 1
ATOM 1635 O O . SER A 1 198 ? -5.062 -26.297 -20.594 1 96.06 198 SER A O 1
ATOM 1637 N N . ALA A 1 199 ? -6.969 -25.578 -21.531 1 95.19 199 ALA A N 1
ATOM 1638 C CA . ALA A 1 199 ? -6.289 -24.766 -22.531 1 95.19 199 ALA A CA 1
ATOM 1639 C C . ALA A 1 199 ? -5.988 -23.375 -21.984 1 95.19 199 ALA A C 1
ATOM 1641 O O . ALA A 1 199 ? -6.902 -22.641 -21.609 1 95.19 199 ALA A O 1
ATOM 1642 N N . LEU A 1 200 ? -4.754 -23.094 -21.906 1 91 200 LEU A N 1
ATOM 1643 C CA . LEU A 1 200 ? -4.328 -21.812 -21.344 1 91 200 LEU A CA 1
ATOM 1644 C C . LEU A 1 200 ? -3.836 -20.891 -22.453 1 91 200 LEU A C 1
ATOM 1646 O O . LEU A 1 200 ? -3.176 -21.328 -23.391 1 91 200 LEU A O 1
ATOM 1650 N N . VAL A 1 201 ? -4.273 -19.625 -22.391 1 88 201 VAL A N 1
ATOM 1651 C CA . VAL A 1 201 ? -3.803 -18.609 -23.312 1 88 201 VAL A CA 1
ATOM 1652 C C . VAL A 1 201 ? -2.627 -17.859 -22.688 1 88 201 VAL A C 1
ATOM 1654 O O . VAL A 1 201 ? -2.738 -17.312 -21.594 1 88 201 VAL A O 1
ATOM 1657 N N . ASP A 1 202 ? -1.481 -17.922 -23.344 1 78.19 202 ASP A N 1
ATOM 1658 C CA . ASP A 1 202 ? -0.253 -17.297 -22.859 1 78.19 202 ASP A CA 1
ATOM 1659 C C . ASP A 1 202 ? -0.205 -15.812 -23.234 1 78.19 202 ASP A C 1
ATOM 1661 O O . ASP A 1 202 ? 0.755 -15.359 -23.859 1 78.19 202 ASP A O 1
ATOM 1665 N N . MET A 1 203 ? -1.199 -15.18 -23.453 1 66.31 203 MET A N 1
ATOM 1666 C CA . MET A 1 203 ? -1.232 -13.742 -23.734 1 66.31 203 MET A CA 1
ATOM 1667 C C . MET A 1 203 ? -1.815 -12.977 -22.547 1 66.31 203 MET A C 1
ATOM 1669 O O . MET A 1 203 ? -2.857 -13.359 -22.016 1 66.31 203 MET A O 1
ATOM 1673 N N . THR A 1 204 ? -0.804 -12.383 -21.844 1 63.25 204 THR A N 1
ATOM 1674 C CA . THR A 1 204 ? -1.307 -11.719 -20.641 1 63.25 204 THR A CA 1
ATOM 1675 C C . THR A 1 204 ? -2.057 -10.438 -21 1 63.25 204 THR A C 1
ATOM 1677 O O . THR A 1 204 ? -1.521 -9.578 -21.703 1 63.25 204 THR A O 1
ATOM 1680 N N . ALA A 1 205 ? -3.379 -10.469 -20.672 1 69.94 205 ALA A N 1
ATOM 1681 C CA . ALA A 1 205 ? -4.199 -9.273 -20.828 1 69.94 205 ALA A CA 1
ATOM 1682 C C . ALA A 1 205 ? -3.916 -8.266 -19.703 1 69.94 205 ALA A C 1
ATOM 1684 O O . ALA A 1 205 ? -4.246 -7.086 -19.828 1 69.94 205 ALA A O 1
ATOM 1685 N N . TYR A 1 206 ? -3.096 -8.781 -18.75 1 84.5 206 TYR A N 1
ATOM 1686 C CA . TYR A 1 206 ? -2.846 -7.891 -17.609 1 84.5 206 TYR A CA 1
ATOM 1687 C C . TYR A 1 206 ? -1.354 -7.801 -17.312 1 84.5 206 TYR A C 1
ATOM 1689 O O . TYR A 1 206 ? -0.622 -8.781 -17.469 1 84.5 206 TYR A O 1
ATOM 1697 N N . ASP A 1 207 ? -0.914 -6.664 -17.078 1 89.06 207 ASP A N 1
ATOM 1698 C CA . ASP A 1 207 ? 0.469 -6.441 -16.672 1 89.06 207 ASP A CA 1
ATOM 1699 C C . ASP A 1 207 ? 0.535 -5.879 -15.25 1 89.06 207 ASP A C 1
ATOM 1701 O O . ASP A 1 207 ? 1.62 -5.586 -14.742 1 89.06 207 ASP A O 1
ATOM 1705 N N . ARG A 1 208 ? -0.665 -5.711 -14.648 1 92.94 208 ARG A N 1
ATOM 1706 C CA . ARG A 1 208 ? -0.808 -5.234 -13.273 1 92.94 208 ARG A CA 1
ATOM 1707 C C . ARG A 1 208 ? -1.852 -6.047 -12.516 1 92.94 208 ARG A C 1
ATOM 1709 O O . ARG A 1 208 ? -2.627 -6.789 -13.125 1 92.94 208 ARG A O 1
ATOM 1716 N N . GLY A 1 209 ? -1.79 -5.98 -11.305 1 94.19 209 GLY A N 1
ATOM 1717 C CA . GLY A 1 209 ? -2.814 -6.559 -10.445 1 94.19 209 GLY A CA 1
ATOM 1718 C C . GLY A 1 209 ? -2.74 -6.074 -9.016 1 94.19 209 GLY A C 1
ATOM 1719 O O . GLY A 1 209 ? -1.712 -5.551 -8.578 1 94.19 209 GLY A O 1
ATOM 1720 N N . PHE A 1 210 ? -3.855 -6.152 -8.344 1 94.56 210 PHE A N 1
ATOM 1721 C CA . PHE A 1 210 ? -3.877 -5.91 -6.906 1 94.56 210 PHE A CA 1
ATOM 1722 C C . PHE A 1 210 ? -3.811 -7.227 -6.137 1 94.56 210 PHE A C 1
ATOM 1724 O O . PHE A 1 210 ? -4.43 -8.219 -6.535 1 94.56 210 PHE A O 1
ATOM 1731 N N . CYS A 1 211 ? -3.057 -7.234 -5.18 1 96.25 211 CYS A N 1
ATOM 1732 C CA . CYS A 1 211 ? -3.078 -8.25 -4.133 1 96.25 211 CYS A CA 1
ATOM 1733 C C . CYS A 1 211 ? -3.52 -7.652 -2.801 1 96.25 211 CYS A C 1
ATOM 1735 O O . CYS A 1 211 ? -2.84 -6.789 -2.248 1 96.25 211 CYS A O 1
ATOM 1737 N N . GLY A 1 212 ? -4.66 -8.102 -2.316 1 96.06 212 GLY A N 1
ATOM 1738 C CA . GLY A 1 212 ? -5.219 -7.539 -1.096 1 96.06 212 GLY A CA 1
ATOM 1739 C C . GLY A 1 212 ? -5.492 -8.586 -0.03 1 96.06 212 GLY A C 1
ATOM 1740 O O . GLY A 1 212 ? -5.891 -9.703 -0.342 1 96.06 212 GLY A O 1
ATOM 1741 N N . ILE A 1 213 ? -5.242 -8.242 1.196 1 96.25 213 ILE A N 1
ATOM 1742 C CA . ILE A 1 213 ? -5.566 -9.086 2.34 1 96.25 213 ILE A CA 1
ATOM 1743 C C . ILE A 1 213 ? -6.82 -8.555 3.033 1 96.25 213 ILE A C 1
ATOM 1745 O O . ILE A 1 213 ? -6.91 -7.363 3.334 1 96.25 213 ILE A O 1
ATOM 1749 N N . ALA A 1 214 ? -7.773 -9.414 3.232 1 94.62 214 ALA A N 1
ATOM 1750 C CA . ALA A 1 214 ? -9.023 -9.055 3.902 1 94.62 214 ALA A CA 1
ATOM 1751 C C . ALA A 1 214 ? -9.289 -9.969 5.098 1 94.62 214 ALA A C 1
ATOM 1753 O O . ALA A 1 214 ? -8.961 -11.156 5.062 1 94.62 214 ALA A O 1
ATOM 1754 N N . ASP A 1 215 ? -9.875 -9.398 6.094 1 91.06 215 ASP A N 1
ATOM 1755 C CA . ASP A 1 215 ? -10.273 -10.203 7.242 1 91.06 215 ASP A CA 1
ATOM 1756 C C . ASP A 1 215 ? -11.539 -11 6.949 1 91.06 215 ASP A C 1
ATOM 1758 O O . ASP A 1 215 ? -11.719 -12.109 7.453 1 91.06 215 ASP A O 1
ATOM 1762 N N . GLU A 1 216 ? -12.359 -10.406 6.18 1 89.62 216 GLU A N 1
ATOM 1763 C CA . GLU A 1 216 ? -13.633 -11.031 5.816 1 89.62 216 GLU A CA 1
ATOM 1764 C C . GLU A 1 216 ? -13.938 -10.828 4.336 1 89.62 216 GLU A C 1
ATOM 1766 O O . GLU A 1 216 ? -13.438 -9.891 3.715 1 89.62 216 GLU A O 1
ATOM 1771 N N . LEU A 1 217 ? -14.648 -11.836 3.92 1 87.75 217 LEU A N 1
ATOM 1772 C CA . LEU A 1 217 ? -15.078 -11.734 2.529 1 87.75 217 LEU A CA 1
ATOM 1773 C C . LEU A 1 217 ? -16.469 -11.141 2.434 1 87.75 217 LEU A C 1
ATOM 1775 O O . LEU A 1 217 ? -17.438 -11.727 2.92 1 87.75 217 LEU A O 1
ATOM 1779 N N . SER A 1 218 ? -16.531 -10.031 1.85 1 83.81 218 SER A N 1
ATOM 1780 C CA . SER A 1 218 ? -17.812 -9.344 1.727 1 83.81 218 SER A CA 1
ATOM 1781 C C . SER A 1 218 ? -18.641 -9.914 0.573 1 83.81 218 SER A C 1
ATOM 1783 O O . SER A 1 218 ? -18.094 -10.227 -0.488 1 83.81 218 SER A O 1
ATOM 1785 N N . GLU A 1 219 ? -19.906 -10.094 0.775 1 82.38 219 GLU A N 1
ATOM 1786 C CA . GLU A 1 219 ? -20.797 -10.484 -0.302 1 82.38 219 GLU A CA 1
ATOM 1787 C C . GLU A 1 219 ? -20.781 -9.469 -1.441 1 82.38 219 GLU A C 1
ATOM 1789 O O . GLU A 1 219 ? -20.922 -9.836 -2.609 1 82.38 219 GLU A O 1
ATOM 1794 N N . LYS A 1 220 ? -20.625 -8.32 -1.01 1 80.88 220 LYS A N 1
ATOM 1795 C CA . LYS A 1 220 ? -20.578 -7.242 -1.996 1 80.88 220 LYS A CA 1
ATOM 1796 C C . LYS A 1 220 ? -19.406 -7.422 -2.953 1 80.88 220 LYS A C 1
ATOM 1798 O O . LYS A 1 220 ? -19.516 -7.148 -4.148 1 80.88 220 LYS A O 1
ATOM 1803 N N . LEU A 1 221 ? -18.297 -7.828 -2.406 1 82.94 221 LEU A N 1
ATOM 1804 C CA . LEU A 1 221 ? -17.141 -8.086 -3.242 1 82.94 221 LEU A CA 1
ATOM 1805 C C . LEU A 1 221 ? -17.422 -9.172 -4.27 1 82.94 221 LEU A C 1
ATOM 1807 O O . LEU A 1 221 ? -17.125 -9.008 -5.453 1 82.94 221 LEU A O 1
ATOM 1811 N N . LEU A 1 222 ? -18.031 -10.188 -3.818 1 83.62 222 LEU A N 1
ATOM 1812 C CA . LEU A 1 222 ? -18.297 -11.328 -4.684 1 83.62 222 LEU A CA 1
ATOM 1813 C C . LEU A 1 222 ? -19.25 -10.938 -5.812 1 83.62 222 LEU A C 1
ATOM 1815 O O . LEU A 1 222 ? -19.094 -11.383 -6.949 1 83.62 222 LEU A O 1
ATOM 1819 N N . GLU A 1 223 ? -20.141 -10.094 -5.492 1 83.25 223 GLU A N 1
ATOM 1820 C CA . GLU A 1 223 ? -21.109 -9.633 -6.484 1 83.25 223 GLU A CA 1
ATOM 1821 C C . GLU A 1 223 ? -20.469 -8.672 -7.477 1 83.25 223 GLU A C 1
ATOM 1823 O O . GLU A 1 223 ? -20.688 -8.773 -8.688 1 83.25 223 GLU A O 1
ATOM 1828 N N . LYS A 1 224 ? -19.75 -7.812 -6.945 1 79.56 224 LYS A N 1
ATOM 1829 C CA . LYS A 1 224 ? -19.156 -6.758 -7.758 1 79.56 224 LYS A CA 1
ATOM 1830 C C . LYS A 1 224 ? -18.109 -7.328 -8.719 1 79.56 224 LYS A C 1
ATOM 1832 O O . LYS A 1 224 ? -18 -6.871 -9.859 1 79.56 224 LYS A O 1
ATOM 1837 N N . PHE A 1 225 ? -17.438 -8.273 -8.234 1 78.5 225 PHE A N 1
ATOM 1838 C CA . PHE A 1 225 ? -16.297 -8.727 -9.016 1 78.5 225 PHE A CA 1
ATOM 1839 C C . PHE A 1 225 ? -16.625 -10.008 -9.773 1 78.5 225 PHE A C 1
ATOM 1841 O O . PHE A 1 225 ? -15.734 -10.719 -10.234 1 78.5 225 PHE A O 1
ATOM 1848 N N . LYS A 1 226 ? -17.828 -10.289 -9.844 1 74.94 226 LYS A N 1
ATOM 1849 C CA . LYS A 1 226 ? -18.281 -11.5 -10.539 1 74.94 226 LYS A CA 1
ATOM 1850 C C . LYS A 1 226 ? -17.812 -11.508 -11.992 1 74.94 226 LYS A C 1
ATOM 1852 O O . LYS A 1 226 ? -17.5 -12.562 -12.539 1 74.94 226 LYS A O 1
ATOM 1857 N N . ASN A 1 227 ? -17.672 -10.312 -12.477 1 70.94 227 ASN A N 1
ATOM 1858 C CA . ASN A 1 227 ? -17.328 -10.234 -13.891 1 70.94 227 ASN A CA 1
ATOM 1859 C C . ASN A 1 227 ? -15.867 -9.836 -14.094 1 70.94 227 ASN A C 1
ATOM 1861 O O . ASN A 1 227 ? -15.453 -9.531 -15.219 1 70.94 227 ASN A O 1
ATOM 1865 N N . TYR A 1 228 ? -15.258 -9.688 -13.016 1 72.31 228 TYR A N 1
ATOM 1866 C CA . TYR A 1 228 ? -13.852 -9.312 -13.117 1 72.31 228 TYR A CA 1
ATOM 1867 C C . TYR A 1 228 ? -12.938 -10.516 -12.906 1 72.31 228 TYR A C 1
ATOM 1869 O O . TYR A 1 228 ? -13.375 -11.539 -12.367 1 72.31 228 TYR A O 1
ATOM 1877 N N . GLU A 1 229 ? -11.781 -10.367 -13.523 1 77.62 229 GLU A N 1
ATOM 1878 C CA . GLU A 1 229 ? -10.758 -11.375 -13.266 1 77.62 229 GLU A CA 1
ATOM 1879 C C . GLU A 1 229 ? -10.227 -11.266 -11.836 1 77.62 229 GLU A C 1
ATOM 1881 O O . GLU A 1 229 ? -9.305 -10.484 -11.57 1 77.62 229 GLU A O 1
ATOM 1886 N N . ILE A 1 230 ? -10.906 -11.922 -10.891 1 85.31 230 ILE A N 1
ATOM 1887 C CA . ILE A 1 230 ? -10.516 -11.898 -9.484 1 85.31 230 ILE A CA 1
ATOM 1888 C C . ILE A 1 230 ? -10.203 -13.312 -9.008 1 85.31 230 ILE A C 1
ATOM 1890 O O . ILE A 1 230 ? -10.805 -14.281 -9.484 1 85.31 230 ILE A O 1
ATOM 1894 N N . LEU A 1 231 ? -9.258 -13.477 -8.305 1 89.88 231 LEU A N 1
ATOM 1895 C CA . LEU A 1 231 ? -8.93 -14.719 -7.613 1 89.88 231 LEU A CA 1
ATOM 1896 C C . LEU A 1 231 ? -9.008 -14.539 -6.102 1 89.88 231 LEU A C 1
ATOM 1898 O O . LEU A 1 231 ? -8.562 -13.516 -5.574 1 89.88 231 LEU A O 1
ATOM 1902 N N . ILE A 1 232 ? -9.695 -15.445 -5.449 1 93.12 232 ILE A N 1
ATOM 1903 C CA . ILE A 1 232 ? -9.859 -15.359 -4.004 1 93.12 232 ILE A CA 1
ATOM 1904 C C . ILE A 1 232 ? -9.242 -16.594 -3.344 1 93.12 232 ILE A C 1
ATOM 1906 O O . ILE A 1 232 ? -9.484 -17.719 -3.77 1 93.12 232 ILE A O 1
ATOM 1910 N N . GLY A 1 233 ? -8.383 -16.391 -2.416 1 94.62 233 GLY A N 1
ATOM 1911 C CA . GLY A 1 233 ? -7.82 -17.438 -1.583 1 94.62 233 GLY A CA 1
ATOM 1912 C C . GLY A 1 233 ? -8.172 -17.297 -0.115 1 94.62 233 GLY A C 1
ATOM 1913 O O . GLY A 1 233 ? -8.336 -16.172 0.381 1 94.62 233 GLY A O 1
ATOM 1914 N N . VAL A 1 234 ? -8.328 -18.406 0.57 1 95.62 234 VAL A N 1
ATOM 1915 C CA . VAL A 1 234 ? -8.508 -18.422 2.018 1 95.62 234 VAL A CA 1
ATOM 1916 C C . VAL A 1 234 ? -7.152 -18.516 2.711 1 95.62 234 VAL A C 1
ATOM 1918 O O . VAL A 1 234 ? -6.355 -19.406 2.408 1 95.62 234 VAL A O 1
ATOM 1921 N N . LEU A 1 235 ? -6.934 -17.578 3.57 1 96.25 235 LEU A N 1
ATOM 1922 C CA . LEU A 1 235 ? -5.668 -17.562 4.297 1 96.25 235 LEU A CA 1
ATOM 1923 C C . LEU A 1 235 ? -5.816 -18.219 5.664 1 96.25 235 LEU A C 1
ATOM 1925 O O . LEU A 1 235 ? -6.84 -18.062 6.328 1 96.25 235 LEU A O 1
ATOM 1929 N N . LYS A 1 236 ? -4.848 -18.984 6.004 1 93.44 236 LYS A N 1
ATOM 1930 C CA . LYS A 1 236 ? -4.746 -19.516 7.355 1 93.44 236 LYS A CA 1
ATOM 1931 C C . LYS A 1 236 ? -3.65 -18.812 8.148 1 93.44 236 LYS A C 1
ATOM 1933 O O . LYS A 1 236 ? -2.561 -18.578 7.629 1 93.44 236 LYS A O 1
ATOM 1938 N N . PRO A 1 237 ? -3.922 -18.469 9.391 1 88.81 237 PRO A N 1
ATOM 1939 C CA . PRO A 1 237 ? -5.035 -18.906 10.227 1 88.81 237 PRO A CA 1
ATOM 1940 C C . PRO A 1 237 ? -6.324 -18.141 9.961 1 88.81 237 PRO A C 1
ATOM 1942 O O . PRO A 1 237 ? -7.414 -18.594 10.32 1 88.81 237 PRO A O 1
ATOM 1945 N N . GLN A 1 238 ? -6.145 -16.906 9.383 1 90.5 238 GLN A N 1
ATOM 1946 C CA . GLN A 1 238 ? -7.359 -16.141 9.125 1 90.5 238 GLN A CA 1
ATOM 1947 C C . GLN A 1 238 ? -7.164 -15.18 7.965 1 90.5 238 GLN A C 1
ATOM 1949 O O . GLN A 1 238 ? -6.043 -14.75 7.684 1 90.5 238 GLN A O 1
ATOM 1954 N N . GLY A 1 239 ? -8.352 -14.992 7.312 1 94.75 239 GLY A N 1
ATOM 1955 C CA . GLY A 1 239 ? -8.383 -13.938 6.312 1 94.75 239 GLY A CA 1
ATOM 1956 C C . GLY A 1 239 ? -8.5 -14.461 4.895 1 94.75 239 GLY A C 1
ATOM 1957 O O . GLY A 1 239 ? -8.75 -15.656 4.688 1 94.75 239 GLY A O 1
ATOM 1958 N N . TYR A 1 240 ? -8.414 -13.555 3.939 1 96.06 240 TYR A N 1
ATOM 1959 C CA . TYR A 1 240 ? -8.562 -13.852 2.52 1 96.06 240 TYR A CA 1
ATOM 1960 C C . TYR A 1 240 ? -7.543 -13.078 1.69 1 96.06 240 TYR A C 1
ATOM 1962 O O . TYR A 1 240 ? -7.203 -11.945 2.018 1 96.06 240 TYR A O 1
ATOM 1970 N N . LEU A 1 241 ? -7.078 -13.727 0.755 1 96.62 241 LEU A N 1
ATOM 1971 C CA . LEU A 1 241 ? -6.293 -13.086 -0.292 1 96.62 241 LEU A CA 1
ATOM 1972 C C . LEU A 1 241 ? -7.156 -12.781 -1.513 1 96.62 241 LEU A C 1
ATOM 1974 O O . LEU A 1 241 ? -7.793 -13.688 -2.062 1 96.62 241 LEU A O 1
ATOM 1978 N N . ILE A 1 242 ? -7.203 -11.57 -1.913 1 95.56 242 ILE A N 1
ATOM 1979 C CA . ILE A 1 242 ? -7.984 -11.156 -3.072 1 95.56 242 ILE A CA 1
ATOM 1980 C C . ILE A 1 242 ? -7.062 -10.578 -4.141 1 95.56 242 ILE A C 1
ATOM 1982 O O . ILE A 1 242 ? -6.332 -9.617 -3.885 1 95.56 242 ILE A O 1
ATOM 1986 N N . GLU A 1 243 ? -7.082 -11.172 -5.273 1 94.88 243 GLU A N 1
ATOM 1987 C CA . GLU A 1 243 ? -6.273 -10.703 -6.395 1 94.88 243 GLU A CA 1
ATOM 1988 C C . GLU A 1 243 ? -7.156 -10.219 -7.543 1 94.88 243 GLU A C 1
ATOM 1990 O O . GLU A 1 243 ? -8.102 -10.898 -7.934 1 94.88 243 GLU A O 1
ATOM 1995 N N . TRP A 1 244 ? -6.875 -9.023 -7.996 1 93.69 244 TRP A N 1
ATOM 1996 C CA . TRP A 1 244 ? -7.609 -8.375 -9.078 1 93.69 244 TRP A CA 1
ATOM 1997 C C . TRP A 1 244 ? -6.668 -7.926 -10.188 1 93.69 244 TRP A C 1
ATOM 1999 O O . TRP A 1 244 ? -5.867 -7.008 -10 1 93.69 244 TRP A O 1
ATOM 2009 N N . TYR A 1 245 ? -6.773 -8.531 -11.383 1 91.56 245 TYR A N 1
ATOM 2010 C CA . TYR A 1 245 ? -5.84 -8.289 -12.477 1 91.56 245 TYR A CA 1
ATOM 2011 C C . TYR A 1 245 ? -6.391 -7.262 -13.453 1 91.56 245 TYR A C 1
ATOM 2013 O O . TYR A 1 245 ? -7.59 -7.258 -13.75 1 91.56 245 TYR A O 1
ATOM 2021 N N . PHE A 1 246 ? -5.488 -6.352 -13.945 1 90.31 246 PHE A N 1
ATOM 2022 C CA . PHE A 1 246 ? -5.898 -5.285 -14.852 1 90.31 246 PHE A CA 1
ATOM 2023 C C . PHE A 1 246 ? -4.719 -4.793 -15.68 1 90.31 246 PHE A C 1
ATOM 2025 O O . PHE A 1 246 ? -3.609 -5.312 -15.555 1 90.31 246 PHE A O 1
ATOM 2032 N N . SER A 1 247 ? -5.008 -3.912 -16.609 1 88.19 247 SER A N 1
ATOM 2033 C CA . SER A 1 247 ? -3.988 -3.336 -17.484 1 88.19 247 SER A CA 1
ATOM 2034 C C . SER A 1 247 ? -3.422 -2.049 -16.891 1 88.19 247 SER A C 1
ATOM 2036 O O . SER A 1 247 ? -4.16 -1.242 -16.328 1 88.19 247 SER A O 1
ATOM 2038 N N . SER A 1 248 ? -2.184 -1.784 -17.109 1 87.81 248 SER A N 1
ATOM 2039 C CA . SER A 1 248 ? -1.513 -0.572 -16.641 1 87.81 248 SER A CA 1
ATOM 2040 C C . SER A 1 248 ? -2.115 0.671 -17.297 1 87.81 248 SER A C 1
ATOM 2042 O O . SER A 1 248 ? -1.855 1.794 -16.859 1 87.81 248 SER A O 1
ATOM 2044 N N . LYS A 1 249 ? -2.859 0.435 -18.297 1 88.12 249 LYS A N 1
ATOM 2045 C CA . LYS A 1 249 ? -3.475 1.548 -19.016 1 88.12 249 LYS A CA 1
ATOM 2046 C C . LYS A 1 249 ? -4.738 2.029 -18.297 1 88.12 249 LYS A C 1
ATOM 2048 O O . LYS A 1 249 ? -5.273 3.092 -18.625 1 88.12 249 LYS A O 1
ATOM 2053 N N . GLU A 1 250 ? -5.168 1.275 -17.422 1 88.06 250 GLU A N 1
ATOM 2054 C CA . GLU A 1 250 ? -6.375 1.657 -16.688 1 88.06 250 GLU A CA 1
ATOM 2055 C C . GLU A 1 250 ? -6.059 2.668 -15.586 1 88.06 250 GLU A C 1
ATOM 2057 O O . GLU A 1 250 ? -4.891 2.908 -15.273 1 88.06 250 GLU A O 1
ATOM 2062 N N . ASP A 1 251 ? -7.055 3.33 -15.055 1 89.56 251 ASP A N 1
ATOM 2063 C CA . ASP A 1 251 ? -6.91 4.316 -13.992 1 89.56 251 ASP A CA 1
ATOM 2064 C C . ASP A 1 251 ? -6.609 3.643 -12.648 1 89.56 251 ASP A C 1
ATOM 2066 O O . ASP A 1 251 ? -7.531 3.305 -11.906 1 89.56 251 ASP A O 1
ATOM 2070 N N . ILE A 1 252 ? -5.395 3.539 -12.383 1 90.44 252 ILE A N 1
ATOM 2071 C CA . ILE A 1 252 ? -4.953 2.814 -11.195 1 90.44 252 ILE A CA 1
ATOM 2072 C C . ILE A 1 252 ? -5.484 3.504 -9.938 1 90.44 252 ILE A C 1
ATOM 2074 O O . ILE A 1 252 ? -5.871 2.84 -8.977 1 90.44 252 ILE A O 1
ATOM 2078 N N . GLY A 1 253 ? -5.535 4.797 -9.945 1 89.31 253 GLY A N 1
ATOM 2079 C CA . GLY A 1 253 ? -6.07 5.523 -8.805 1 89.31 253 GLY A CA 1
ATOM 2080 C C . GLY A 1 253 ? -7.516 5.172 -8.492 1 89.31 253 GLY A C 1
ATOM 2081 O O . GLY A 1 253 ? -7.867 4.934 -7.34 1 89.31 253 GLY A O 1
ATOM 2082 N N . ALA A 1 254 ? -8.266 5.145 -9.539 1 90.25 254 ALA A N 1
ATOM 2083 C CA . ALA A 1 254 ? -9.672 4.789 -9.383 1 90.25 254 ALA A CA 1
ATOM 2084 C C . ALA A 1 254 ? -9.82 3.34 -8.922 1 90.25 254 ALA A C 1
ATOM 2086 O O . ALA A 1 254 ? -10.703 3.027 -8.117 1 90.25 254 ALA A O 1
ATOM 2087 N N . LYS A 1 255 ? -9.039 2.461 -9.414 1 91.5 255 LYS A N 1
ATOM 2088 C CA . LYS A 1 255 ? -9.109 1.048 -9.055 1 91.5 255 LYS A CA 1
ATOM 2089 C C . LYS A 1 255 ? -8.695 0.833 -7.598 1 91.5 255 LYS A C 1
ATOM 2091 O O . LYS A 1 255 ? -9.258 -0.021 -6.91 1 91.5 255 LYS A O 1
ATOM 2096 N N . ILE A 1 256 ? -7.73 1.611 -7.184 1 92.5 256 ILE A N 1
ATOM 2097 C CA . ILE A 1 256 ? -7.316 1.536 -5.789 1 92.5 256 ILE A CA 1
ATOM 2098 C C . ILE A 1 256 ? -8.484 1.926 -4.883 1 92.5 256 ILE A C 1
ATOM 2100 O O . ILE A 1 256 ? -8.789 1.228 -3.912 1 92.5 256 ILE A O 1
ATOM 2104 N N . PHE A 1 257 ? -9.102 3.008 -5.246 1 90.62 257 PHE A N 1
ATOM 2105 C CA . PHE A 1 257 ? -10.242 3.492 -4.469 1 90.62 257 PHE A CA 1
ATOM 2106 C C . PHE A 1 257 ? -11.32 2.426 -4.375 1 90.62 257 PHE A C 1
ATOM 2108 O O . PHE A 1 257 ? -11.906 2.219 -3.309 1 90.62 257 PHE A O 1
ATOM 2115 N N . GLU A 1 258 ? -11.578 1.732 -5.422 1 89.38 258 GLU A N 1
ATOM 2116 C CA . GLU A 1 258 ? -12.594 0.685 -5.465 1 89.38 258 GLU A CA 1
ATOM 2117 C C . GLU A 1 258 ? -12.148 -0.543 -4.672 1 89.38 258 GLU A C 1
ATOM 2119 O O . GLU A 1 258 ? -12.914 -1.073 -3.865 1 89.38 258 GLU A O 1
ATOM 2124 N N . PHE A 1 259 ? -11.016 -0.964 -4.898 1 90.38 259 PHE A N 1
ATOM 2125 C CA . PHE A 1 259 ? -10.477 -2.197 -4.332 1 90.38 259 PHE A CA 1
ATOM 2126 C C . PHE A 1 259 ? -10.32 -2.074 -2.822 1 90.38 259 PHE A C 1
ATOM 2128 O O . PHE A 1 259 ? -10.516 -3.047 -2.09 1 90.38 259 PHE A O 1
ATOM 2135 N N . SER A 1 260 ? -9.961 -0.9 -2.354 1 91.25 260 SER A N 1
ATOM 2136 C CA . SER A 1 260 ? -9.641 -0.667 -0.951 1 91.25 260 SER A CA 1
ATOM 2137 C C . SER A 1 260 ? -10.859 -0.869 -0.06 1 91.25 260 SER A C 1
ATOM 2139 O O . SER A 1 260 ? -10.727 -1.028 1.155 1 91.25 260 SER A O 1
ATOM 2141 N N . ARG A 1 261 ? -12.016 -0.916 -0.645 1 90 261 ARG A N 1
ATOM 2142 C CA . ARG A 1 261 ? -13.242 -1.151 0.099 1 90 261 ARG A CA 1
ATOM 2143 C C . ARG A 1 261 ? -13.281 -2.568 0.663 1 90 261 ARG A C 1
ATOM 2145 O O . ARG A 1 261 ? -14.008 -2.842 1.623 1 90 261 ARG A O 1
ATOM 2152 N N . TYR A 1 262 ? -12.445 -3.363 0.133 1 91.62 262 TYR A N 1
ATOM 2153 C CA . TYR A 1 262 ? -12.688 -4.781 0.384 1 91.62 262 TYR A CA 1
ATOM 2154 C C . TYR A 1 262 ? -11.516 -5.41 1.123 1 91.62 262 TYR A C 1
ATOM 2156 O O . TYR A 1 262 ? -11.586 -6.566 1.541 1 91.62 262 TYR A O 1
ATOM 2164 N N . VAL A 1 263 ? -10.492 -4.664 1.272 1 93.94 263 VAL A N 1
ATOM 2165 C CA . VAL A 1 263 ? -9.289 -5.246 1.86 1 93.94 263 VAL A CA 1
ATOM 2166 C C . VAL A 1 263 ? -8.758 -4.332 2.963 1 93.94 263 VAL A C 1
ATOM 2168 O O . VAL A 1 263 ? -9.086 -3.145 3.004 1 93.94 263 VAL A O 1
ATOM 2171 N N . LYS A 1 264 ? -7.969 -4.855 3.893 1 93.19 264 LYS A N 1
ATOM 2172 C CA . LYS A 1 264 ? -7.359 -4.07 4.961 1 93.19 264 LYS A CA 1
ATOM 2173 C C . LYS A 1 264 ? -6.043 -3.445 4.5 1 93.19 264 LYS A C 1
ATOM 2175 O O . LYS A 1 264 ? -5.625 -2.412 5.023 1 93.19 264 LYS A O 1
ATOM 2180 N N . LYS A 1 265 ? -5.379 -4.098 3.58 1 94.94 265 LYS A N 1
ATOM 2181 C CA . LYS A 1 265 ? -4.141 -3.627 2.963 1 94.94 265 LYS A CA 1
ATOM 2182 C C . LYS A 1 265 ? -3.947 -4.242 1.581 1 94.94 265 LYS A C 1
ATOM 2184 O O . LYS A 1 265 ? -4.562 -5.262 1.257 1 94.94 265 LYS A O 1
ATOM 2189 N N . PHE A 1 266 ? -3.129 -3.568 0.757 1 96.69 266 PHE A N 1
ATOM 2190 C CA . PHE A 1 266 ? -2.939 -4.117 -0.581 1 96.69 266 PHE A CA 1
ATOM 2191 C C . PHE A 1 266 ? -1.548 -3.785 -1.107 1 96.69 266 PHE A C 1
ATOM 2193 O O . PHE A 1 266 ? -0.851 -2.938 -0.547 1 96.69 266 PHE A O 1
ATOM 2200 N N . ALA A 1 267 ? -1.137 -4.434 -2.105 1 97.5 267 ALA A N 1
ATOM 2201 C CA . ALA A 1 267 ? 0.018 -4.156 -2.957 1 97.5 267 ALA A CA 1
ATOM 2202 C C . ALA A 1 267 ? -0.331 -4.328 -4.43 1 97.5 267 ALA A C 1
ATOM 2204 O O . ALA A 1 267 ? -1.366 -4.91 -4.766 1 97.5 267 ALA A O 1
ATOM 2205 N N . ILE A 1 268 ? 0.465 -3.752 -5.219 1 96.75 268 ILE A N 1
ATOM 2206 C CA . ILE A 1 268 ? 0.248 -3.83 -6.66 1 96.75 268 ILE A CA 1
ATOM 2207 C C . ILE A 1 268 ? 1.296 -4.742 -7.289 1 96.75 268 ILE A C 1
ATOM 2209 O O . ILE A 1 268 ? 2.492 -4.605 -7.023 1 96.75 268 ILE A O 1
ATOM 2213 N N . TYR A 1 269 ? 0.79 -5.633 -8.109 1 96.12 269 TYR A N 1
ATOM 2214 C CA . TYR A 1 269 ? 1.681 -6.492 -8.883 1 96.12 269 TYR A CA 1
ATOM 2215 C C . TYR A 1 269 ? 2.27 -5.734 -10.07 1 96.12 269 TYR A C 1
ATOM 2217 O O . TYR A 1 269 ? 1.546 -5.055 -10.797 1 96.12 269 TYR A O 1
ATOM 2225 N N . TYR A 1 270 ? 3.531 -5.816 -10.195 1 94.62 270 TYR A N 1
ATOM 2226 C CA . TYR A 1 270 ? 4.242 -5.371 -11.391 1 94.62 270 TYR A CA 1
ATOM 2227 C C . TYR A 1 270 ? 4.852 -6.555 -12.133 1 94.62 270 TYR A C 1
ATOM 2229 O O . TYR A 1 270 ? 6.059 -6.785 -12.055 1 94.62 270 TYR A O 1
ATOM 2237 N N . PHE A 1 271 ? 4.07 -7.172 -12.914 1 92.94 271 PHE A N 1
ATOM 2238 C CA . PHE A 1 271 ? 4.453 -8.43 -13.555 1 92.94 271 PHE A CA 1
ATOM 2239 C C . PHE A 1 271 ? 5.582 -8.211 -14.555 1 92.94 271 PHE A C 1
ATOM 2241 O O . PHE A 1 271 ? 6.434 -9.078 -14.734 1 92.94 271 PHE A O 1
ATOM 2248 N N . ASP A 1 272 ? 5.621 -7.125 -15.156 1 90.56 272 ASP A N 1
ATOM 2249 C CA . ASP A 1 272 ? 6.59 -6.84 -16.203 1 90.56 272 ASP A CA 1
ATOM 2250 C C . ASP A 1 272 ? 7.996 -6.684 -15.633 1 90.56 272 ASP A C 1
ATOM 2252 O O . ASP A 1 272 ? 8.984 -6.816 -16.359 1 90.56 272 ASP A O 1
ATOM 2256 N N . LEU A 1 273 ? 8.07 -6.398 -14.352 1 93.31 273 LEU A N 1
ATOM 2257 C CA . LEU A 1 273 ? 9.367 -6.176 -13.727 1 93.31 273 LEU A CA 1
ATOM 2258 C C . LEU A 1 273 ? 10.188 -7.465 -13.703 1 93.31 273 LEU A C 1
ATOM 2260 O O . LEU A 1 273 ? 11.422 -7.422 -13.641 1 93.31 273 LEU A O 1
ATOM 2264 N N . LEU A 1 274 ? 9.523 -8.578 -13.68 1 95 274 LEU A N 1
ATOM 2265 C CA . LEU A 1 274 ? 10.242 -9.844 -13.586 1 95 274 LEU A CA 1
ATOM 2266 C C . LEU A 1 274 ? 10.148 -10.609 -14.898 1 95 274 LEU A C 1
ATOM 2268 O O . LEU A 1 274 ? 10.32 -11.836 -14.922 1 95 274 LEU A O 1
ATOM 2272 N N . GLU A 1 275 ? 9.828 -9.875 -15.938 1 90.88 275 GLU A N 1
ATOM 2273 C CA . GLU A 1 275 ? 9.82 -10.5 -17.25 1 90.88 275 GLU A CA 1
ATOM 2274 C C . GLU A 1 275 ? 11.156 -11.195 -17.531 1 90.88 275 GLU A C 1
ATOM 2276 O O . GLU A 1 275 ? 12.219 -10.641 -17.25 1 90.88 275 GLU A O 1
ATOM 2281 N N . GLY A 1 276 ? 11.102 -12.383 -18.016 1 90.75 276 GLY A N 1
ATOM 2282 C CA . GLY A 1 276 ? 12.305 -13.141 -18.328 1 90.75 276 GLY A CA 1
ATOM 2283 C C . GLY A 1 276 ? 12.703 -14.109 -17.234 1 90.75 276 GLY A C 1
ATOM 2284 O O . GLY A 1 276 ? 13.523 -15.008 -17.453 1 90.75 276 GLY A O 1
ATOM 2285 N N . ILE A 1 277 ? 12.172 -13.883 -16.031 1 93.81 277 ILE A N 1
ATOM 2286 C CA . ILE A 1 277 ? 12.422 -14.805 -14.922 1 93.81 277 ILE A CA 1
ATOM 2287 C C . ILE A 1 277 ? 11.266 -15.797 -14.805 1 93.81 277 ILE A C 1
ATOM 2289 O O . ILE A 1 277 ? 10.148 -15.422 -14.445 1 93.81 277 ILE A O 1
ATOM 2293 N N . GLU A 1 278 ? 11.539 -17.047 -15.086 1 88.88 278 GLU A N 1
ATOM 2294 C CA . GLU A 1 278 ? 10.516 -18.094 -15.047 1 88.88 278 GLU A CA 1
ATOM 2295 C C . GLU A 1 278 ? 10.82 -19.125 -13.961 1 88.88 278 GLU A C 1
ATOM 2297 O O . GLU A 1 278 ? 11.852 -19.781 -14 1 88.88 278 GLU A O 1
ATOM 2302 N N . PRO A 1 279 ? 9.969 -19.203 -13.016 1 89.19 279 PRO A N 1
ATOM 2303 C CA . PRO A 1 279 ? 10.195 -20.219 -11.984 1 89.19 279 PRO A CA 1
ATOM 2304 C C . PRO A 1 279 ? 10.227 -21.641 -12.547 1 89.19 279 PRO A C 1
ATOM 2306 O O . PRO A 1 279 ? 9.469 -21.969 -13.461 1 89.19 279 PRO A O 1
ATOM 2309 N N . SER A 1 280 ? 11.195 -22.391 -12.008 1 79.81 280 SER A N 1
ATOM 2310 C CA . SER A 1 280 ? 11.273 -23.797 -12.352 1 79.81 280 SER A CA 1
ATOM 2311 C C . SER A 1 280 ? 10.242 -24.609 -11.578 1 79.81 280 SER A C 1
ATOM 2313 O O . SER A 1 280 ? 10.406 -24.859 -10.383 1 79.81 280 SER A O 1
ATOM 2315 N N . TYR A 1 281 ? 9.102 -24.719 -11.969 1 82.44 281 TYR A N 1
ATOM 2316 C CA . TYR A 1 281 ? 8.062 -25.453 -11.273 1 82.44 281 TYR A CA 1
ATOM 2317 C C . TYR A 1 281 ? 7.926 -26.875 -11.836 1 82.44 281 TYR A C 1
ATOM 2319 O O . TYR A 1 281 ? 6.902 -27.203 -12.438 1 82.44 281 TYR A O 1
ATOM 2327 N N . ARG A 1 282 ? 9.031 -27.703 -11.594 1 93.44 282 ARG A N 1
ATOM 2328 C CA . ARG A 1 282 ? 9.047 -29.062 -12.109 1 93.44 282 ARG A CA 1
ATOM 2329 C C . ARG A 1 282 ? 8.953 -30.078 -10.977 1 93.44 282 ARG A C 1
ATOM 2331 O O . ARG A 1 282 ? 9.695 -29.984 -9.992 1 93.44 282 ARG A O 1
ATOM 2338 N N . PHE A 1 283 ? 8.078 -30.969 -11.188 1 95.94 283 PHE A N 1
ATOM 2339 C CA . PHE A 1 283 ? 7.938 -32.062 -10.211 1 95.94 283 PHE A CA 1
ATOM 2340 C C . PHE A 1 283 ? 9.211 -32.875 -10.148 1 95.94 283 PHE A C 1
ATOM 2342 O O . PHE A 1 283 ? 9.625 -33.312 -9.062 1 95.94 283 PHE A O 1
ATOM 2349 N N . ALA A 1 284 ? 9.844 -33.125 -11.289 1 96.5 284 ALA A N 1
ATOM 2350 C CA . ALA A 1 284 ? 11.023 -33.969 -11.375 1 96.5 284 ALA A CA 1
ATOM 2351 C C . ALA A 1 284 ? 12.172 -33.406 -10.539 1 96.5 284 ALA A C 1
ATOM 2353 O O . ALA A 1 284 ? 13.047 -34.156 -10.094 1 96.5 284 ALA A O 1
ATOM 2354 N N . GLU A 1 285 ? 12.164 -32.125 -10.352 1 96.31 285 GLU A N 1
ATOM 2355 C CA . GLU A 1 285 ? 13.211 -31.484 -9.555 1 96.31 285 GLU A CA 1
ATOM 2356 C C . GLU A 1 285 ? 12.859 -31.5 -8.07 1 96.31 285 GLU A C 1
ATOM 2358 O O . GLU A 1 285 ? 13.727 -31.297 -7.219 1 96.31 285 GLU A O 1
ATOM 2363 N N . ARG A 1 286 ? 11.594 -31.719 -7.703 1 97.12 286 ARG A N 1
ATOM 2364 C CA . ARG A 1 286 ? 11.102 -31.688 -6.328 1 97.12 286 ARG A CA 1
ATOM 2365 C C . ARG A 1 286 ? 11.273 -33.031 -5.645 1 97.12 286 ARG A C 1
ATOM 2367 O O . ARG A 1 286 ? 11.414 -33.094 -4.426 1 97.12 286 ARG A O 1
ATOM 2374 N N . VAL A 1 287 ? 11.164 -34.062 -6.496 1 97.31 287 VAL A N 1
ATOM 2375 C CA . VAL A 1 287 ? 11.094 -35.406 -5.918 1 97.31 287 VAL A CA 1
ATOM 2376 C C . VAL A 1 287 ? 12.453 -36.094 -6.035 1 97.31 287 VAL A C 1
ATOM 2378 O O . VAL A 1 287 ? 13.211 -35.844 -6.98 1 97.31 287 VAL A O 1
ATOM 2381 N N . LYS A 1 288 ? 12.734 -37 -5.086 1 96.94 288 LYS A N 1
ATOM 2382 C CA . LYS A 1 288 ? 13.953 -37.781 -5.121 1 96.94 288 LYS A CA 1
ATOM 2383 C C . LYS A 1 288 ? 13.922 -38.812 -6.266 1 96.94 288 LYS A C 1
ATOM 2385 O O . LYS A 1 288 ? 12.875 -39.375 -6.559 1 96.94 288 LYS A O 1
ATOM 2390 N N . LYS A 1 289 ? 15.078 -39.125 -6.797 1 95.5 289 LYS A N 1
ATOM 2391 C CA . LYS A 1 289 ? 15.164 -39.969 -7.973 1 95.5 289 LYS A CA 1
ATOM 2392 C C . LYS A 1 289 ? 14.766 -41.406 -7.633 1 95.5 289 LYS A C 1
ATOM 2394 O O . LYS A 1 289 ? 14.32 -42.156 -8.508 1 95.5 289 LYS A O 1
ATOM 2399 N N . ASP A 1 290 ? 14.93 -41.75 -6.371 1 93.5 290 ASP A N 1
ATOM 2400 C CA . ASP A 1 290 ? 14.578 -43.125 -5.973 1 93.5 290 ASP A CA 1
ATOM 2401 C C . ASP A 1 290 ? 13.094 -43.219 -5.645 1 93.5 290 ASP A C 1
ATOM 2403 O O . ASP A 1 290 ? 12.602 -44.312 -5.281 1 93.5 290 ASP A O 1
ATOM 2407 N N . GLY A 1 291 ? 12.359 -42.094 -5.766 1 88.38 291 GLY A N 1
ATOM 2408 C CA . GLY A 1 291 ? 10.914 -42.094 -5.574 1 88.38 291 GLY A CA 1
ATOM 2409 C C . GLY A 1 291 ? 10.508 -42.062 -4.113 1 88.38 291 GLY A C 1
ATOM 2410 O O . GLY A 1 291 ? 9.32 -42.219 -3.791 1 88.38 291 GLY A O 1
ATOM 2411 N N . SER A 1 292 ? 11.414 -41.844 -3.193 1 92.12 292 SER A N 1
ATOM 2412 C CA . SER A 1 292 ? 11.156 -42 -1.768 1 92.12 292 SER A CA 1
ATOM 2413 C C . SER A 1 292 ? 10.5 -40.75 -1.187 1 92.12 292 SER A C 1
ATOM 2415 O O . SER A 1 292 ? 10.281 -40.688 0.024 1 92.12 292 SER A O 1
ATOM 2417 N N . GLY A 1 293 ? 10.258 -39.812 -2.016 1 95.69 293 GLY A N 1
ATOM 2418 C CA . GLY A 1 293 ? 9.594 -38.594 -1.529 1 95.69 293 GLY A CA 1
ATOM 2419 C C . GLY A 1 293 ? 10.203 -37.312 -2.072 1 95.69 293 GLY A C 1
ATOM 2420 O O . GLY A 1 293 ? 10.852 -37.344 -3.119 1 95.69 293 GLY A O 1
ATOM 2421 N N . TYR A 1 294 ? 9.875 -36.219 -1.352 1 98.12 294 TYR A N 1
ATOM 2422 C CA . TYR A 1 294 ? 10.312 -34.906 -1.805 1 98.12 294 TYR A CA 1
ATOM 2423 C C . TYR A 1 294 ? 11.727 -34.594 -1.327 1 98.12 294 TYR A C 1
ATOM 2425 O O . TYR A 1 294 ? 12.133 -35.031 -0.255 1 98.12 294 TYR A O 1
ATOM 2433 N N . ARG A 1 295 ? 12.438 -33.844 -2.166 1 97.75 295 ARG A N 1
ATOM 2434 C CA . ARG A 1 295 ? 13.672 -33.219 -1.718 1 97.75 295 ARG A CA 1
ATOM 2435 C C . ARG A 1 295 ? 13.391 -32.125 -0.708 1 97.75 295 ARG A C 1
ATOM 2437 O O . ARG A 1 295 ? 12.258 -31.656 -0.582 1 97.75 295 ARG A O 1
ATOM 2444 N N . SER A 1 296 ? 14.43 -31.797 0.038 1 98.31 296 SER A N 1
ATOM 2445 C CA . SER A 1 296 ? 14.258 -30.703 0.988 1 98.31 296 SER A CA 1
ATOM 2446 C C . SER A 1 296 ? 14.055 -29.375 0.27 1 98.31 296 SER A C 1
ATOM 2448 O O . SER A 1 296 ? 14.75 -29.078 -0.709 1 98.31 296 SER A O 1
ATOM 2450 N N . ILE A 1 297 ? 13.141 -28.578 0.805 1 98.25 297 ILE A N 1
ATOM 2451 C CA . ILE A 1 297 ? 12.898 -27.266 0.193 1 98.25 297 ILE A CA 1
ATOM 2452 C C . ILE A 1 297 ? 14.125 -26.375 0.396 1 98.25 297 ILE A C 1
ATOM 2454 O O . ILE A 1 297 ? 14.242 -25.328 -0.239 1 98.25 297 ILE A O 1
ATOM 2458 N N . LEU A 1 298 ? 15.039 -26.75 1.261 1 98.31 298 LEU A N 1
ATOM 2459 C CA . LEU A 1 298 ? 16.219 -25.953 1.573 1 98.31 298 LEU A CA 1
ATOM 2460 C C . LEU A 1 298 ? 17.391 -26.344 0.671 1 98.31 298 LEU A C 1
ATOM 2462 O O . LEU A 1 298 ? 18.453 -25.734 0.742 1 98.31 298 LEU A O 1
ATOM 2466 N N . GLU A 1 299 ? 17.203 -27.25 -0.238 1 96.5 299 GLU A N 1
ATOM 2467 C CA . GLU A 1 299 ? 18.297 -27.844 -1.008 1 96.5 299 GLU A CA 1
ATOM 2468 C C . GLU A 1 299 ? 18.703 -26.953 -2.17 1 96.5 299 GLU A C 1
ATOM 2470 O O . GLU A 1 299 ? 19.75 -27.156 -2.779 1 96.5 299 GLU A O 1
ATOM 2475 N N . PHE A 1 300 ? 18.016 -25.984 -2.369 1 93.81 300 PHE A N 1
ATOM 2476 C CA . PHE A 1 300 ? 18.188 -25.25 -3.609 1 93.81 300 PHE A CA 1
ATOM 2477 C C . PHE A 1 300 ? 18.703 -23.844 -3.328 1 93.81 300 PHE A C 1
ATOM 2479 O O . PHE A 1 300 ? 18.391 -23.25 -2.287 1 93.81 300 PHE A O 1
ATOM 2486 N N . MET B 1 1 ? -18.531 34.5 -12.133 1 38.66 1 MET B N 1
ATOM 2487 C CA . MET B 1 1 ? -17.609 34.344 -11.008 1 38.66 1 MET B CA 1
ATOM 2488 C C . MET B 1 1 ? -16.156 34.5 -11.469 1 38.66 1 MET B C 1
ATOM 2490 O O . MET B 1 1 ? -15.727 33.812 -12.406 1 38.66 1 MET B O 1
ATOM 2494 N N . SER B 1 2 ? -15.477 35.562 -11.375 1 53.59 2 SER B N 1
ATOM 2495 C CA . SER B 1 2 ? -14.242 35.969 -12.039 1 53.59 2 SER B CA 1
ATOM 2496 C C . SER B 1 2 ? -13.148 34.938 -11.898 1 53.59 2 SER B C 1
ATOM 2498 O O . SER B 1 2 ? -13.023 34.312 -10.844 1 53.59 2 SER B O 1
ATOM 2500 N N . GLU B 1 3 ? -12.57 34.469 -13 1 70.25 3 GLU B N 1
ATOM 2501 C CA . GLU B 1 3 ? -11.617 33.375 -13.195 1 70.25 3 GLU B CA 1
ATOM 2502 C C . GLU B 1 3 ? -10.375 33.562 -12.336 1 70.25 3 GLU B C 1
ATOM 2504 O O . GLU B 1 3 ? -9.75 34.625 -12.367 1 70.25 3 GLU B O 1
ATOM 2509 N N . VAL B 1 4 ? -10.18 32.938 -11.117 1 80.25 4 VAL B N 1
ATOM 2510 C CA . VAL B 1 4 ? -8.977 32.969 -10.289 1 80.25 4 VAL B CA 1
ATOM 2511 C C . VAL B 1 4 ? -7.75 32.688 -11.164 1 80.25 4 VAL B C 1
ATOM 2513 O O . VAL B 1 4 ? -7.73 31.766 -11.961 1 80.25 4 VAL B O 1
ATOM 2516 N N . LYS B 1 5 ? -6.941 33.781 -11.281 1 85.25 5 LYS B N 1
ATOM 2517 C CA . LYS B 1 5 ? -5.652 33.625 -11.953 1 85.25 5 LYS B CA 1
ATOM 2518 C C . LYS B 1 5 ? -4.578 33.156 -10.977 1 85.25 5 LYS B C 1
ATOM 2520 O O . LYS B 1 5 ? -4.043 33.938 -10.203 1 85.25 5 LYS B O 1
ATOM 2525 N N . ILE B 1 6 ? -4.117 31.859 -11 1 86.81 6 ILE B N 1
ATOM 2526 C CA . ILE B 1 6 ? -3.205 31.25 -10.039 1 86.81 6 ILE B CA 1
ATOM 2527 C C . ILE B 1 6 ? -1.92 32.062 -9.953 1 86.81 6 ILE B C 1
ATOM 2529 O O . ILE B 1 6 ? -1.326 32.188 -8.875 1 86.81 6 ILE B O 1
ATOM 2533 N N . GLU B 1 7 ? -1.597 32.625 -11 1 90.62 7 GLU B N 1
ATOM 2534 C CA . GLU B 1 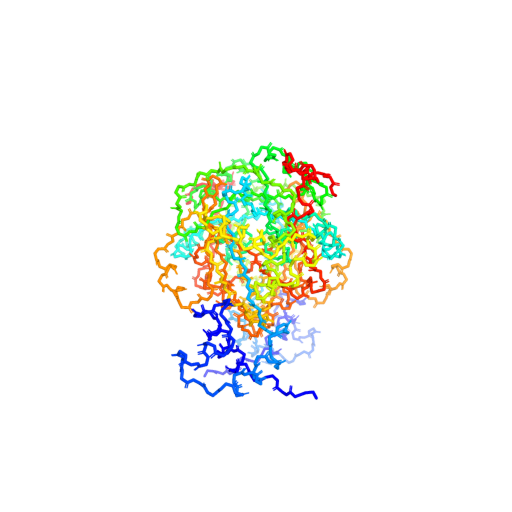7 ? -0.372 33.438 -11.023 1 90.62 7 GLU B CA 1
ATOM 2535 C C . GLU B 1 7 ? -0.487 34.656 -10.117 1 90.62 7 GLU B C 1
ATOM 2537 O O . GLU B 1 7 ? 0.483 35.031 -9.461 1 90.62 7 GLU B O 1
ATOM 2542 N N . GLU B 1 8 ? -1.651 35.281 -10.078 1 93.12 8 GLU B N 1
ATOM 2543 C CA . GLU B 1 8 ? -1.883 36.406 -9.211 1 93.12 8 GLU B CA 1
ATOM 2544 C C . GLU B 1 8 ? -1.884 36 -7.742 1 93.12 8 GLU B C 1
ATOM 2546 O O . GLU B 1 8 ? -1.379 36.75 -6.891 1 93.12 8 GLU B O 1
ATOM 2551 N N . VAL B 1 9 ? -2.455 34.906 -7.492 1 92.94 9 VAL B N 1
ATOM 2552 C CA . VAL B 1 9 ? -2.508 34.375 -6.133 1 92.94 9 VAL B CA 1
ATOM 2553 C C . VAL B 1 9 ? -1.093 34.125 -5.625 1 92.94 9 VAL B C 1
ATOM 2555 O O . VAL B 1 9 ? -0.742 34.5 -4.512 1 92.94 9 VAL B O 1
ATOM 2558 N N . GLU B 1 10 ? -0.347 33.469 -6.473 1 91.88 10 GLU B N 1
ATOM 2559 C CA . GLU B 1 10 ? 1.033 33.188 -6.109 1 91.88 10 GLU B CA 1
ATOM 2560 C C . GLU B 1 10 ? 1.851 34.438 -5.926 1 91.88 10 GLU B C 1
ATOM 2562 O O . GLU B 1 10 ? 2.699 34.531 -5.035 1 91.88 10 GLU B O 1
ATOM 2567 N N . TYR B 1 11 ? 1.566 35.375 -6.832 1 94 11 TYR B N 1
ATOM 2568 C CA . TYR B 1 11 ? 2.258 36.656 -6.738 1 94 11 TYR B CA 1
ATOM 2569 C C . TYR B 1 11 ? 1.961 37.344 -5.406 1 94 11 TYR B C 1
ATOM 2571 O O . TYR B 1 11 ? 2.875 37.812 -4.73 1 94 11 TYR B O 1
ATOM 2579 N N . LEU B 1 12 ? 0.774 37.375 -5.047 1 94.94 12 LEU B N 1
ATOM 2580 C CA . LEU B 1 12 ? 0.387 37.969 -3.775 1 94.94 12 LEU B CA 1
ATOM 2581 C C . LEU B 1 12 ? 1.043 37.25 -2.607 1 94.94 12 LEU B C 1
ATOM 2583 O O . LEU B 1 12 ? 1.55 37.875 -1.679 1 94.94 12 LEU B O 1
ATOM 2587 N N . ALA B 1 13 ? 0.985 35.938 -2.613 1 95 13 ALA B N 1
ATOM 2588 C CA . ALA B 1 13 ? 1.586 35.156 -1.549 1 95 13 ALA B CA 1
ATOM 2589 C C . ALA B 1 13 ? 3.074 35.438 -1.405 1 95 13 ALA B C 1
ATOM 2591 O O . ALA B 1 13 ? 3.59 35.531 -0.289 1 95 13 ALA B O 1
ATOM 2592 N N . GLU B 1 14 ? 3.689 35.594 -2.496 1 95.38 14 GLU B N 1
ATOM 2593 C CA . GLU B 1 14 ? 5.117 35.906 -2.49 1 95.38 14 GLU B CA 1
ATOM 2594 C C . GLU B 1 14 ? 5.395 37.25 -1.856 1 95.38 14 GLU B C 1
ATOM 2596 O O . GLU B 1 14 ? 6.348 37.406 -1.087 1 95.38 14 GLU B O 1
ATOM 2601 N N . ILE B 1 15 ? 4.625 38.156 -2.262 1 95.88 15 ILE B N 1
ATOM 2602 C CA . ILE B 1 15 ? 4.789 39.531 -1.74 1 95.88 15 ILE B CA 1
ATOM 2603 C C . ILE B 1 15 ? 4.562 39.531 -0.23 1 95.88 15 ILE B C 1
ATOM 2605 O O . ILE B 1 15 ? 5.352 40.094 0.52 1 95.88 15 ILE B O 1
ATOM 2609 N N . LEU B 1 16 ? 3.543 38.844 0.193 1 96 16 LEU B N 1
ATOM 2610 C CA . LEU B 1 16 ? 3.199 38.812 1.61 1 96 16 LEU B CA 1
ATOM 2611 C C . LEU B 1 16 ? 4.219 38 2.4 1 96 16 LEU B C 1
ATOM 2613 O O . LEU B 1 16 ? 4.43 38.25 3.59 1 96 16 LEU B O 1
ATOM 2617 N N . GLU B 1 17 ? 4.781 37.031 1.786 1 96.31 17 GLU B N 1
ATOM 2618 C CA . GLU B 1 17 ? 5.805 36.219 2.443 1 96.31 17 GLU B CA 1
ATOM 2619 C C . GLU B 1 17 ? 6.996 37.062 2.867 1 96.31 17 GLU B C 1
ATOM 2621 O O . GLU B 1 17 ? 7.605 36.812 3.908 1 96.31 17 GLU B O 1
ATOM 2626 N N . LYS B 1 18 ? 7.348 38.062 2.1 1 94.75 18 LYS B N 1
ATOM 2627 C CA . LYS B 1 18 ? 8.484 38.938 2.377 1 94.75 18 LYS B CA 1
ATOM 2628 C C . LYS B 1 18 ? 8.195 39.844 3.576 1 94.75 18 LYS B C 1
ATOM 2630 O O . LYS B 1 18 ? 9.109 40.188 4.344 1 94.75 18 LYS B O 1
ATOM 2635 N N . SER B 1 19 ? 6.961 40.281 3.672 1 94.06 19 SER B N 1
ATOM 2636 C CA . SER B 1 19 ? 6.527 41.125 4.773 1 94.06 19 SER B CA 1
ATOM 2637 C C . SER B 1 19 ? 5.133 40.75 5.254 1 94.06 19 SER B C 1
ATOM 2639 O O . SER B 1 19 ? 4.172 41.5 5.055 1 94.06 19 SER B O 1
ATOM 2641 N N . PRO B 1 20 ? 5.062 39.719 5.988 1 95.25 20 PRO B N 1
ATOM 2642 C CA . PRO B 1 20 ? 3.773 39.094 6.25 1 95.25 20 PRO B CA 1
ATOM 2643 C C . PRO B 1 20 ? 2.842 39.969 7.09 1 95.25 20 PRO B C 1
ATOM 2645 O O . PRO B 1 20 ? 1.619 39.875 6.934 1 95.25 20 PRO B O 1
ATOM 2648 N N . ARG B 1 21 ? 3.439 40.812 7.902 1 93.69 21 ARG B N 1
ATOM 2649 C CA . ARG B 1 21 ? 2.562 41.531 8.812 1 93.69 21 ARG B CA 1
ATOM 2650 C C . ARG B 1 21 ? 2.611 43.031 8.547 1 93.69 21 ARG B C 1
ATOM 2652 O O . ARG B 1 21 ? 1.979 43.812 9.258 1 93.69 21 ARG B O 1
ATOM 2659 N N . GLU B 1 22 ? 3.338 43.469 7.488 1 94.19 22 GLU B N 1
ATOM 2660 C CA . GLU B 1 22 ? 3.436 44.875 7.168 1 94.19 22 GLU B CA 1
ATOM 2661 C C . GLU B 1 22 ? 2.188 45.375 6.438 1 94.19 22 GLU B C 1
ATOM 2663 O O . GLU B 1 22 ? 1.49 44.594 5.797 1 94.19 22 GLU B O 1
ATOM 2668 N N . SER B 1 23 ? 1.954 46.625 6.613 1 94.5 23 SER B N 1
ATOM 2669 C CA . SER B 1 23 ? 0.826 47.219 5.898 1 94.5 23 SER B CA 1
ATOM 2670 C C . SER B 1 23 ? 1.043 47.188 4.391 1 94.5 23 SER B C 1
ATOM 2672 O O . SER B 1 23 ? 2.184 47.156 3.922 1 94.5 23 SER B O 1
ATOM 2674 N N . LEU B 1 24 ? -0.093 47.188 3.611 1 95.88 24 LEU B N 1
ATOM 2675 C CA . LEU B 1 24 ? -0.006 47.156 2.156 1 95.88 24 LEU B CA 1
ATOM 2676 C C . LEU B 1 24 ? 0.74 48.375 1.621 1 95.88 24 LEU B C 1
ATOM 2678 O O . LEU B 1 24 ? 1.474 48.281 0.635 1 95.88 24 LEU B O 1
ATOM 2682 N N . LEU B 1 25 ? 0.505 49.469 2.293 1 95.88 25 LEU B N 1
ATOM 2683 C CA . LEU B 1 25 ? 1.179 50.688 1.886 1 95.88 25 LEU B CA 1
ATOM 2684 C C . LEU B 1 25 ? 2.691 50.531 2.004 1 95.88 25 LEU B C 1
ATOM 2686 O O . LEU B 1 25 ? 3.43 50.906 1.083 1 95.88 25 LEU B O 1
ATOM 2690 N N . LYS B 1 26 ? 3.172 50.031 3.098 1 96.12 26 LYS B N 1
ATOM 2691 C CA . LYS B 1 26 ? 4.605 49.844 3.314 1 96.12 26 LYS B CA 1
ATOM 2692 C C . LYS B 1 26 ? 5.176 48.812 2.352 1 96.12 26 LYS B C 1
ATOM 2694 O O . LYS B 1 26 ? 6.289 48.969 1.853 1 96.12 26 LYS B O 1
ATOM 2699 N N . ILE B 1 27 ? 4.441 47.781 2.115 1 96.44 27 ILE B N 1
ATOM 2700 C CA . ILE B 1 27 ? 4.871 46.719 1.193 1 96.44 27 ILE B CA 1
ATOM 2701 C C . ILE B 1 27 ? 5.004 47.312 -0.214 1 96.44 27 ILE B C 1
ATOM 2703 O O . ILE B 1 27 ? 5.996 47.062 -0.903 1 96.44 27 ILE B O 1
ATOM 2707 N N . ALA B 1 28 ? 4.004 48.062 -0.646 1 96.25 28 ALA B N 1
ATOM 2708 C CA . ALA B 1 28 ? 4.008 48.656 -1.974 1 96.25 28 ALA B CA 1
ATOM 2709 C C . ALA B 1 28 ? 5.227 49.562 -2.158 1 96.25 28 ALA B C 1
ATOM 2711 O O . ALA B 1 28 ? 5.891 49.531 -3.197 1 96.25 28 ALA B O 1
ATOM 2712 N N . LYS B 1 29 ? 5.52 50.406 -1.175 1 96.12 29 LYS B N 1
ATOM 2713 C CA . LYS B 1 29 ? 6.656 51.312 -1.224 1 96.12 29 LYS B CA 1
ATOM 2714 C C . LYS B 1 29 ? 7.973 50.531 -1.301 1 96.12 29 LYS B C 1
ATOM 2716 O O . LYS B 1 29 ? 8.844 50.875 -2.111 1 96.12 29 LYS B O 1
ATOM 2721 N N . ARG B 1 30 ? 8.125 49.594 -0.48 1 94.94 30 ARG B N 1
ATOM 2722 C CA . ARG B 1 30 ? 9.367 48.812 -0.382 1 94.94 30 ARG B CA 1
ATOM 2723 C C . ARG B 1 30 ? 9.617 48.031 -1.656 1 94.94 30 ARG B C 1
ATOM 2725 O O . ARG B 1 30 ? 10.758 47.938 -2.117 1 94.94 30 ARG B O 1
ATOM 2732 N N . GLU B 1 31 ? 8.562 47.406 -2.244 1 93.88 31 GLU B N 1
ATOM 2733 C CA . GLU B 1 31 ? 8.695 46.531 -3.387 1 93.88 31 GLU B CA 1
ATOM 2734 C C . GLU B 1 31 ? 8.531 47.281 -4.703 1 93.88 31 GLU B C 1
ATOM 2736 O O . GLU B 1 31 ? 8.703 46.688 -5.781 1 93.88 31 GLU B O 1
ATOM 2741 N N . GLY B 1 32 ? 8.211 48.562 -4.621 1 94.06 32 GLY B N 1
ATOM 2742 C CA . GLY B 1 32 ? 8.023 49.344 -5.82 1 94.06 32 GLY B CA 1
ATOM 2743 C C . GLY B 1 32 ? 6.797 48.938 -6.617 1 94.06 32 GLY B C 1
ATOM 2744 O O . GLY B 1 32 ? 6.852 48.844 -7.848 1 94.06 32 GLY B O 1
ATOM 2745 N N . ILE B 1 33 ? 5.789 48.594 -5.949 1 95.06 33 ILE B N 1
ATOM 2746 C CA . ILE B 1 33 ? 4.523 48.219 -6.566 1 95.06 33 ILE B CA 1
ATOM 2747 C C . ILE B 1 33 ? 3.5 49.312 -6.375 1 95.06 33 ILE B C 1
ATOM 2749 O O . ILE B 1 33 ? 3.525 50.031 -5.367 1 95.06 33 ILE B O 1
ATOM 2753 N N . ASP B 1 34 ? 2.625 49.5 -7.383 1 96.06 34 ASP B N 1
ATOM 2754 C CA . ASP B 1 34 ? 1.511 50.438 -7.227 1 96.06 34 ASP B CA 1
ATOM 2755 C C . ASP B 1 34 ? 0.586 50 -6.094 1 96.06 34 ASP B C 1
ATOM 2757 O O . ASP B 1 34 ? 0.123 48.875 -6.07 1 96.06 34 ASP B O 1
ATOM 2761 N N . TYR B 1 35 ? 0.326 50.906 -5.188 1 96.31 35 TYR B N 1
ATOM 2762 C CA . TYR B 1 35 ? -0.47 50.594 -4.008 1 96.31 35 TYR B CA 1
ATOM 2763 C C . TYR B 1 35 ? -1.857 50.094 -4.398 1 96.31 35 TYR B C 1
ATOM 2765 O O . TYR B 1 35 ? -2.352 49.125 -3.85 1 96.31 35 TYR B O 1
ATOM 2773 N N . TYR B 1 36 ? -2.496 50.75 -5.289 1 96.06 36 TYR B N 1
ATOM 2774 C CA . TYR B 1 36 ? -3.867 50.406 -5.652 1 96.06 36 TYR B CA 1
ATOM 2775 C C . TYR B 1 36 ? -3.922 49.062 -6.367 1 96.06 36 TYR B C 1
ATOM 2777 O O . TYR B 1 36 ? -4.895 48.312 -6.227 1 96.06 36 TYR B O 1
ATOM 2785 N N . LYS B 1 37 ? -2.887 48.781 -7.078 1 95.38 37 LYS B N 1
ATOM 2786 C CA . LYS B 1 37 ? -2.795 47.469 -7.703 1 95.38 37 LYS B CA 1
ATOM 2787 C C . LYS B 1 37 ? -2.666 46.375 -6.652 1 95.38 37 LYS B C 1
ATOM 2789 O O . LYS B 1 37 ? -3.348 45.344 -6.73 1 95.38 37 LYS B O 1
ATOM 2794 N N . LEU B 1 38 ? -1.776 46.594 -5.738 1 96.25 38 LEU B N 1
ATOM 2795 C CA . LEU B 1 38 ? -1.584 45.625 -4.66 1 96.25 38 LEU B CA 1
ATOM 2796 C C . LEU B 1 38 ? -2.855 45.469 -3.832 1 96.25 38 LEU B C 1
ATOM 2798 O O . LEU B 1 38 ? -3.236 44.344 -3.471 1 96.25 38 LEU B O 1
ATOM 2802 N N . LYS B 1 39 ? -3.467 46.531 -3.512 1 96.5 39 LYS B N 1
ATOM 2803 C CA . LYS B 1 39 ? -4.699 46.531 -2.727 1 96.5 39 LYS B CA 1
ATOM 2804 C C . LYS B 1 39 ? -5.801 45.75 -3.445 1 96.5 39 LYS B C 1
ATOM 2806 O O . LYS B 1 39 ? -6.555 45 -2.814 1 96.5 39 LYS B O 1
ATOM 2811 N N . ARG B 1 40 ? -5.898 45.906 -4.723 1 95.81 40 ARG B N 1
ATOM 2812 C CA . ARG B 1 40 ? -6.883 45.188 -5.512 1 95.81 40 ARG B CA 1
ATOM 2813 C C . ARG B 1 40 ? -6.641 43.688 -5.426 1 95.81 40 ARG B C 1
ATOM 2815 O O . ARG B 1 40 ? -7.582 42.906 -5.25 1 95.81 40 ARG B O 1
ATOM 2822 N N . LEU B 1 41 ? -5.359 43.312 -5.594 1 95.62 41 LEU B N 1
ATOM 2823 C CA . LEU B 1 41 ? -5 41.906 -5.492 1 95.62 41 LEU B CA 1
ATOM 2824 C C . LEU B 1 41 ? -5.312 41.375 -4.102 1 95.62 41 LEU B C 1
ATOM 2826 O O . LEU B 1 41 ? -5.848 40.281 -3.967 1 95.62 41 LEU B O 1
ATOM 2830 N N . TYR B 1 42 ? -4.965 42.125 -3.137 1 96.38 42 TYR B N 1
ATOM 2831 C CA . TYR B 1 42 ? -5.199 41.75 -1.746 1 96.38 42 TYR B CA 1
ATOM 2832 C C . TYR B 1 42 ? -6.684 41.562 -1.473 1 96.38 42 TYR B C 1
ATOM 2834 O O . TYR B 1 42 ? -7.098 40.531 -0.904 1 96.38 42 TYR B O 1
ATOM 2842 N N . ASN B 1 43 ? -7.496 42.469 -1.88 1 96 43 ASN B N 1
ATOM 2843 C CA . ASN B 1 43 ? -8.938 42.406 -1.65 1 96 43 ASN B CA 1
ATOM 2844 C C . ASN B 1 43 ? -9.57 41.25 -2.385 1 96 43 ASN B C 1
ATOM 2846 O O . ASN B 1 43 ? -10.539 40.656 -1.904 1 96 43 ASN B O 1
ATOM 2850 N N . LYS B 1 44 ? -8.938 40.969 -3.451 1 95 44 LYS B N 1
ATOM 2851 C CA . LYS B 1 44 ? -9.492 39.938 -4.305 1 95 44 LYS B CA 1
ATOM 2852 C C . LYS B 1 44 ? -9.156 38.531 -3.775 1 95 44 LYS B C 1
ATOM 2854 O O . LYS B 1 44 ? -9.977 37.625 -3.848 1 95 44 LYS B O 1
ATOM 2859 N N . TYR B 1 45 ? -7.902 38.375 -3.246 1 94.62 45 TYR B N 1
ATOM 2860 C CA . TYR B 1 45 ? -7.434 37 -3.037 1 94.62 45 TYR B CA 1
ATOM 2861 C C . TYR B 1 45 ? -7.203 36.719 -1.557 1 94.62 45 TYR B C 1
ATOM 2863 O O . TYR B 1 45 ? -7.238 35.562 -1.122 1 94.62 45 TYR B O 1
ATOM 2871 N N . TYR B 1 46 ? -6.902 37.656 -0.752 1 95 46 TYR B N 1
ATOM 2872 C CA . TYR B 1 46 ? -6.578 37.406 0.648 1 95 46 TYR B CA 1
ATOM 2873 C C . TYR B 1 46 ? -7.812 36.969 1.421 1 95 46 TYR B C 1
ATOM 2875 O O . TYR B 1 46 ? -8.898 37.531 1.257 1 95 46 TYR B O 1
ATOM 2883 N N . GLY B 1 47 ? -7.664 36.031 2.287 1 91.56 47 GLY B N 1
ATOM 2884 C CA . GLY B 1 47 ? -8.766 35.469 3.061 1 91.56 47 GLY B CA 1
ATOM 2885 C C . GLY B 1 47 ? -9.445 34.312 2.379 1 91.56 47 GLY B C 1
ATOM 2886 O O . GLY B 1 47 ? -9.992 33.438 3.049 1 91.56 47 GLY B O 1
ATOM 2887 N N . LYS B 1 48 ? -9.344 34.312 1.033 1 89.31 48 LYS B N 1
ATOM 2888 C CA . LYS B 1 48 ? -10 33.25 0.276 1 89.31 48 LYS B CA 1
ATOM 2889 C C . LYS B 1 48 ? -8.977 32.25 -0.269 1 89.31 48 LYS B C 1
ATOM 2891 O O . LYS B 1 48 ? -9.18 31.047 -0.207 1 89.31 48 LYS B O 1
ATOM 2896 N N . TYR B 1 49 ? -7.84 32.875 -0.759 1 91.5 49 TYR B N 1
ATOM 2897 C CA . TYR B 1 49 ? -6.879 32 -1.44 1 91.5 49 TYR B CA 1
ATOM 2898 C C . TYR B 1 49 ? -5.496 32.125 -0.808 1 91.5 49 TYR B C 1
ATOM 2900 O O . TYR B 1 49 ? -4.629 31.281 -1.028 1 91.5 49 TYR B O 1
ATOM 2908 N N . VAL B 1 50 ? -5.352 33.219 -0.114 1 93.38 50 VAL B N 1
ATOM 2909 C CA . VAL B 1 50 ? -4.074 33.469 0.554 1 93.38 50 VAL B CA 1
ATOM 2910 C C . VAL B 1 50 ? -4.32 33.906 1.99 1 93.38 50 VAL B C 1
ATOM 2912 O O . VAL B 1 50 ? -5.25 34.688 2.254 1 93.38 50 VAL B O 1
ATOM 2915 N N . HIS B 1 51 ? -3.594 33.406 2.811 1 94.88 51 HIS B N 1
ATOM 2916 C CA . HIS B 1 51 ? -3.617 33.906 4.176 1 94.88 51 HIS B CA 1
ATOM 2917 C C . HIS B 1 51 ? -2.232 33.844 4.812 1 94.88 51 HIS B C 1
ATOM 2919 O O . HIS B 1 51 ? -1.389 33.062 4.398 1 94.88 51 HIS B O 1
ATOM 2925 N N . VAL B 1 52 ? -2 34.75 5.734 1 96.81 52 VAL B N 1
ATOM 2926 C CA . VAL B 1 52 ? -0.751 34.75 6.492 1 96.81 52 VAL B CA 1
ATOM 2927 C C . VAL B 1 52 ? -0.97 34.062 7.848 1 96.81 52 VAL B C 1
ATOM 2929 O O . VAL B 1 52 ? -1.904 34.406 8.57 1 96.81 52 VAL B O 1
ATOM 2932 N N . SER B 1 53 ? -0.131 33.125 8.125 1 96.38 53 SER B N 1
ATOM 2933 C CA . SER B 1 53 ? -0.274 32.344 9.352 1 96.38 53 SER B CA 1
ATOM 2934 C C . SER B 1 53 ? 1 32.406 10.188 1 96.38 53 SER B C 1
ATOM 2936 O O . SER B 1 53 ? 2.104 32.5 9.641 1 96.38 53 SER B O 1
ATOM 2938 N N . ALA B 1 54 ? 0.793 32.406 11.484 1 97.38 54 ALA B N 1
ATOM 2939 C CA . ALA B 1 54 ? 1.932 32.219 12.375 1 97.38 54 ALA B CA 1
ATOM 2940 C C . ALA B 1 54 ? 2.348 30.75 12.43 1 97.38 54 ALA B C 1
ATOM 2942 O O . ALA B 1 54 ? 1.5 29.859 12.531 1 97.38 54 ALA B O 1
ATOM 2943 N N . ILE B 1 55 ? 3.604 30.484 12.297 1 96.06 55 ILE B N 1
ATOM 2944 C CA . ILE B 1 55 ? 4.172 29.156 12.445 1 96.06 55 ILE B CA 1
ATOM 2945 C C . ILE B 1 55 ? 4.785 29 13.836 1 96.06 55 ILE B C 1
ATOM 2947 O O . ILE B 1 55 ? 5.66 29.781 14.227 1 96.06 55 ILE B O 1
ATOM 2951 N N . TYR B 1 56 ? 4.312 28 14.492 1 96.25 56 TYR B N 1
ATOM 2952 C CA . TYR B 1 56 ? 4.707 27.875 15.891 1 96.25 56 TYR B CA 1
ATOM 2953 C C . TYR B 1 56 ? 5.707 26.734 16.062 1 96.25 56 TYR B C 1
ATOM 2955 O O . TYR B 1 56 ? 5.684 25.75 15.312 1 96.25 56 TYR B O 1
ATOM 2963 N N . ASP B 1 57 ? 6.582 26.875 17.031 1 95.56 57 ASP B N 1
ATOM 2964 C CA . ASP B 1 57 ? 7.391 25.781 17.547 1 95.56 57 ASP B CA 1
ATOM 2965 C C . ASP B 1 57 ? 6.66 25.047 18.672 1 95.56 57 ASP B C 1
ATOM 2967 O O . ASP B 1 57 ? 6.766 25.422 19.844 1 95.56 57 ASP B O 1
ATOM 2971 N N . ILE B 1 58 ? 6.07 24 18.344 1 95.62 58 ILE B N 1
ATOM 2972 C CA . ILE B 1 58 ? 5.188 23.344 19.297 1 95.62 58 ILE B CA 1
ATOM 2973 C C . ILE B 1 58 ? 6.012 22.688 20.391 1 95.62 58 ILE B C 1
ATOM 2975 O O . ILE B 1 58 ? 5.508 22.422 21.484 1 95.62 58 ILE B O 1
ATOM 2979 N N . ALA B 1 59 ? 7.215 22.344 20.109 1 96.12 59 ALA B N 1
ATOM 2980 C CA . ALA B 1 59 ? 8.086 21.781 21.141 1 96.12 59 ALA B CA 1
ATOM 2981 C C . ALA B 1 59 ? 8.258 22.734 22.312 1 96.12 59 ALA B C 1
ATOM 2983 O O . ALA B 1 59 ? 8.281 22.312 23.469 1 96.12 59 ALA B O 1
ATOM 2984 N N . LYS B 1 60 ? 8.367 23.984 22.016 1 96.19 60 LYS B N 1
ATOM 2985 C CA . LYS B 1 60 ? 8.516 24.984 23.062 1 96.19 60 LYS B CA 1
ATOM 2986 C C . LYS B 1 60 ? 7.262 25.078 23.922 1 96.19 60 LYS B C 1
ATOM 2988 O O . LYS B 1 60 ? 7.316 25.547 25.062 1 96.19 60 LYS B O 1
ATOM 2993 N N . LEU B 1 61 ? 6.203 24.594 23.359 1 97 61 LEU B N 1
ATOM 2994 C CA . LEU B 1 61 ? 4.938 24.594 24.094 1 97 61 LEU B CA 1
ATOM 2995 C C . LEU B 1 61 ? 4.711 23.266 24.812 1 97 61 LEU B C 1
ATOM 2997 O O . LEU B 1 61 ? 3.643 23.047 25.391 1 97 61 LEU B O 1
ATOM 3001 N N . GLY B 1 62 ? 5.645 22.375 24.719 1 97.5 62 GLY B N 1
ATOM 3002 C CA . GLY B 1 62 ? 5.566 21.109 25.406 1 97.5 62 GLY B CA 1
ATOM 3003 C C . GLY B 1 62 ? 4.785 20.047 24.656 1 97.5 62 GLY B C 1
ATOM 3004 O O . GLY B 1 62 ? 4.309 19.078 25.25 1 97.5 62 GLY B O 1
ATOM 3005 N N . LEU B 1 63 ? 4.629 20.25 23.406 1 97.56 63 LEU B N 1
ATOM 3006 C CA . LEU B 1 63 ? 3.875 19.312 22.578 1 97.56 63 LEU B CA 1
ATOM 3007 C C . LEU B 1 63 ? 4.812 18.469 21.719 1 97.56 63 LEU B C 1
ATOM 3009 O O . LEU B 1 63 ? 5.777 18.984 21.156 1 97.56 63 LEU B O 1
ATOM 3013 N N . LYS B 1 64 ? 4.52 17.203 21.688 1 97.44 64 LYS B N 1
ATOM 3014 C CA . LYS B 1 64 ? 5.188 16.266 20.781 1 97.44 64 LYS B CA 1
ATOM 3015 C C . LYS B 1 64 ? 4.305 15.922 19.594 1 97.44 64 LYS B C 1
ATOM 3017 O O . LYS B 1 64 ? 3.082 15.852 19.719 1 97.44 64 LYS B O 1
ATOM 3022 N N . SER B 1 65 ? 4.957 15.75 18.469 1 97.19 65 SER B N 1
ATOM 3023 C CA . SER B 1 65 ? 4.223 15.414 17.266 1 97.19 65 SER B CA 1
ATOM 3024 C C . SER B 1 65 ? 4.277 13.914 16.984 1 97.19 65 SER B C 1
ATOM 3026 O O . SER B 1 65 ? 5.328 13.289 17.125 1 97.19 65 SER B O 1
ATOM 3028 N N . TYR B 1 66 ? 3.16 13.344 16.656 1 98.38 66 TYR B N 1
ATOM 3029 C CA . TYR B 1 66 ? 3.031 11.945 16.25 1 98.38 66 TYR B CA 1
ATOM 3030 C C . TYR B 1 66 ? 2.27 11.82 14.938 1 98.38 66 TYR B C 1
ATOM 3032 O O . TYR B 1 66 ? 1.459 12.688 14.602 1 98.38 66 TYR B O 1
ATOM 3040 N N . VAL B 1 67 ? 2.598 10.828 14.203 1 98.31 67 VAL B N 1
ATOM 3041 C CA . VAL B 1 67 ? 1.771 10.398 13.078 1 98.31 67 VAL B CA 1
ATOM 3042 C C . VAL B 1 67 ? 1.16 9.031 13.375 1 98.31 67 VAL B C 1
ATOM 3044 O O . VAL B 1 67 ? 1.834 8.148 13.914 1 98.31 67 VAL B O 1
ATOM 3047 N N . ALA B 1 68 ? -0.105 8.93 13.148 1 98.69 68 ALA B N 1
ATOM 3048 C CA . ALA B 1 68 ? -0.822 7.68 13.383 1 98.69 68 ALA B CA 1
ATOM 3049 C C . ALA B 1 68 ? -1.485 7.176 12.109 1 98.69 68 ALA B C 1
ATOM 3051 O O . ALA B 1 68 ? -1.89 7.969 11.258 1 98.69 68 ALA B O 1
ATOM 3052 N N . PHE B 1 69 ? -1.546 5.906 11.969 1 98.38 69 PHE B N 1
ATOM 3053 C CA . PHE B 1 69 ? -2.24 5.219 10.891 1 98.38 69 PHE B CA 1
ATOM 3054 C C . PHE B 1 69 ? -3.271 4.242 11.445 1 98.38 69 PHE B C 1
ATOM 3056 O O . PHE B 1 69 ? -2.934 3.357 12.227 1 98.38 69 PHE B O 1
ATOM 3063 N N . LEU B 1 70 ? -4.496 4.43 11 1 98.5 70 LEU B N 1
ATOM 3064 C CA . LEU B 1 70 ? -5.594 3.635 11.539 1 98.5 70 LEU B CA 1
ATOM 3065 C C . LEU B 1 70 ? -6.312 2.877 10.43 1 98.5 70 LEU B C 1
ATOM 3067 O O . LEU B 1 70 ? -6.629 3.451 9.391 1 98.5 70 LEU B O 1
ATOM 3071 N N . SER B 1 71 ? -6.547 1.594 10.727 1 97.25 71 SER B N 1
ATOM 3072 C CA . SER B 1 71 ? -7.43 0.833 9.852 1 97.25 71 SER B CA 1
ATOM 3073 C C . SER B 1 71 ? -8.898 1.171 10.109 1 97.25 71 SER B C 1
ATOM 3075 O O . SER B 1 71 ? -9.398 0.964 11.219 1 97.25 71 SER B O 1
ATOM 3077 N N . VAL B 1 72 ? -9.523 1.748 9.133 1 97.06 72 VAL B N 1
ATOM 3078 C CA . VAL B 1 72 ? -10.938 2.111 9.203 1 97.06 72 VAL B CA 1
ATOM 3079 C C . VAL B 1 72 ? -11.648 1.678 7.93 1 97.06 72 VAL B C 1
ATOM 3081 O O . VAL B 1 72 ? -11.227 2.021 6.824 1 97.06 72 VAL B O 1
ATOM 3084 N N . PRO B 1 73 ? -12.742 0.895 8.109 1 92.44 73 PRO B N 1
ATOM 3085 C CA . PRO B 1 73 ? -13.484 0.528 6.906 1 92.44 73 PRO B CA 1
ATOM 3086 C C . PRO B 1 73 ? -13.891 1.741 6.07 1 92.44 73 PRO B C 1
ATOM 3088 O O . PRO B 1 73 ? -14.25 2.785 6.625 1 92.44 73 PRO B O 1
ATOM 3091 N N . ARG B 1 74 ? -13.906 1.583 4.844 1 90.12 74 ARG B N 1
ATOM 3092 C CA . ARG B 1 74 ? -14.133 2.668 3.895 1 90.12 74 ARG B CA 1
ATOM 3093 C C . ARG B 1 74 ? -15.445 3.389 4.191 1 90.12 74 ARG B C 1
ATOM 3095 O O . ARG B 1 74 ? -15.5 4.621 4.18 1 90.12 74 ARG B O 1
ATOM 3102 N N . GLU B 1 75 ? -16.422 2.654 4.473 1 91 75 GLU B N 1
ATOM 3103 C CA . GLU B 1 75 ? -17.75 3.215 4.695 1 91 75 GLU B CA 1
ATOM 3104 C C . GLU B 1 75 ? -17.797 4.027 5.984 1 91 75 GLU B C 1
ATOM 3106 O O . GLU B 1 75 ? -18.719 4.816 6.199 1 91 75 GLU B O 1
ATOM 3111 N N . GLU B 1 76 ? -16.734 3.881 6.82 1 96.25 76 GLU B N 1
ATOM 3112 C CA . GLU B 1 76 ? -16.75 4.527 8.133 1 96.25 76 GLU B CA 1
ATOM 3113 C C . GLU B 1 76 ? -15.719 5.656 8.195 1 96.25 76 GLU B C 1
ATOM 3115 O O . GLU B 1 76 ? -15.641 6.379 9.188 1 96.25 76 GLU B O 1
ATOM 3120 N N . ILE B 1 77 ? -14.992 5.84 7.172 1 97.44 77 ILE B N 1
ATOM 3121 C CA . ILE B 1 77 ? -13.844 6.742 7.203 1 97.44 77 ILE B CA 1
ATOM 3122 C C . ILE B 1 77 ? -14.312 8.164 7.52 1 97.44 77 ILE B C 1
ATOM 3124 O O . ILE B 1 77 ? -13.758 8.82 8.398 1 97.44 77 ILE B O 1
ATOM 3128 N N . ARG B 1 78 ? -15.352 8.633 6.879 1 97.44 78 ARG B N 1
ATOM 3129 C CA . ARG B 1 78 ? -15.797 10.008 7.09 1 97.44 78 ARG B CA 1
ATOM 3130 C C . ARG B 1 78 ? -16.328 10.195 8.508 1 97.44 78 ARG B C 1
ATOM 3132 O O . ARG B 1 78 ? -16.078 11.211 9.148 1 97.44 78 ARG B O 1
ATOM 3139 N N . ARG B 1 79 ? -17.047 9.195 8.953 1 98 79 ARG B N 1
ATOM 3140 C CA . ARG B 1 79 ? -17.594 9.273 10.305 1 98 79 ARG B CA 1
ATOM 3141 C C . ARG B 1 79 ? -16.469 9.344 11.336 1 98 79 ARG B C 1
ATOM 3143 O O . ARG B 1 79 ? -16.484 10.219 12.211 1 98 79 ARG B O 1
ATOM 3150 N N . VAL B 1 80 ? -15.547 8.445 11.242 1 98.5 80 VAL B N 1
ATOM 3151 C CA . VAL B 1 80 ? -14.445 8.383 12.195 1 98.5 80 VAL B CA 1
ATOM 3152 C C . VAL B 1 80 ? -13.594 9.648 12.094 1 98.5 80 VAL B C 1
ATOM 3154 O O . VAL B 1 80 ? -13.188 10.211 13.109 1 98.5 80 VAL B O 1
ATOM 3157 N N . ALA B 1 81 ? -13.352 10.109 10.859 1 98.56 81 ALA B N 1
ATOM 3158 C CA . ALA B 1 81 ? -12.594 11.336 10.656 1 98.56 81 ALA B CA 1
ATOM 3159 C C . ALA B 1 81 ? -13.289 12.531 11.312 1 98.56 81 ALA B C 1
ATOM 3161 O O . ALA B 1 81 ? -12.633 13.383 11.906 1 98.56 81 ALA B O 1
ATOM 3162 N N . SER B 1 82 ? -14.578 12.562 11.203 1 97.88 82 SER B N 1
ATOM 3163 C CA . SER B 1 82 ? -15.352 13.633 11.828 1 97.88 82 SER B CA 1
ATOM 3164 C C . SER B 1 82 ? -15.211 13.609 13.344 1 97.88 82 SER B C 1
ATOM 3166 O O . SER B 1 82 ? -15.062 14.656 13.977 1 97.88 82 SER B O 1
ATOM 3168 N N . GLU B 1 83 ? -15.242 12.469 13.859 1 97.88 83 GLU B N 1
ATOM 3169 C CA . GLU B 1 83 ? -15.062 12.328 15.305 1 97.88 83 GLU B CA 1
ATOM 3170 C C . GLU B 1 83 ? -13.664 12.758 15.734 1 97.88 83 GLU B C 1
ATOM 3172 O O . GLU B 1 83 ? -13.508 13.477 16.719 1 97.88 83 GLU B O 1
ATOM 3177 N N . MET B 1 84 ? -12.688 12.312 15.023 1 98.12 84 MET B N 1
ATOM 3178 C CA . MET B 1 84 ? -11.297 12.656 15.328 1 98.12 84 MET B CA 1
ATOM 3179 C C . MET B 1 84 ? -11.086 14.164 15.227 1 98.12 84 MET B C 1
ATOM 3181 O O . MET B 1 84 ? -10.328 14.742 16 1 98.12 84 MET B O 1
ATOM 3185 N N . SER B 1 85 ? -11.758 14.773 14.281 1 97.56 85 SER B N 1
ATOM 3186 C CA . SER B 1 85 ? -11.57 16.188 14.008 1 97.56 85 SER B CA 1
ATOM 3187 C C . SER B 1 85 ? -12.023 17.047 15.188 1 97.56 85 SER B C 1
ATOM 3189 O O . SER B 1 85 ? -11.625 18.203 15.312 1 97.56 85 SER B O 1
ATOM 3191 N N . LYS B 1 86 ? -12.781 16.5 16.078 1 96.94 86 LYS B N 1
ATOM 3192 C CA . LYS B 1 86 ? -13.281 17.219 17.25 1 96.94 86 LYS B CA 1
ATOM 3193 C C . LYS B 1 86 ? -12.211 17.344 18.328 1 96.94 86 LYS B C 1
ATOM 3195 O O . LYS B 1 86 ? -12.352 18.141 19.266 1 96.94 86 LYS B O 1
ATOM 3200 N N . ASN B 1 87 ? -11.219 16.531 18.281 1 97.88 87 ASN B N 1
ATOM 3201 C CA . ASN B 1 87 ? -10.125 16.578 19.234 1 97.88 87 ASN B CA 1
ATOM 3202 C C . ASN B 1 87 ? -9.07 17.609 18.828 1 97.88 87 ASN B C 1
ATOM 3204 O O . ASN B 1 87 ? -8.391 17.438 17.812 1 97.88 87 ASN B O 1
ATOM 3208 N N . PRO B 1 88 ? -8.891 18.641 19.562 1 97.56 88 PRO B N 1
ATOM 3209 C CA . PRO B 1 88 ? -8 19.734 19.156 1 97.56 88 PRO B CA 1
ATOM 3210 C C . PRO B 1 88 ? -6.527 19.328 19.172 1 97.56 88 PRO B C 1
ATOM 3212 O O . PRO B 1 88 ? -5.668 20.109 18.766 1 97.56 88 PRO B O 1
ATOM 3215 N N . PHE B 1 89 ? -6.23 18.156 19.594 1 98.31 89 PHE B N 1
ATOM 3216 C CA . PHE B 1 89 ? -4.859 17.672 19.594 1 98.31 89 PHE B CA 1
ATOM 3217 C C . PHE B 1 89 ? -4.555 16.922 18.297 1 98.31 89 PHE B C 1
ATOM 3219 O O . PHE B 1 89 ? -3.449 16.406 18.109 1 98.31 89 PHE B O 1
ATOM 3226 N N . ILE B 1 90 ? -5.508 16.875 17.375 1 98 90 ILE B N 1
ATOM 3227 C CA . ILE B 1 90 ? -5.348 16.219 16.078 1 98 90 ILE B CA 1
ATOM 3228 C C . ILE B 1 90 ? -5.449 17.266 14.969 1 98 90 ILE B C 1
ATOM 3230 O O . ILE B 1 90 ? -6.535 17.516 14.445 1 98 90 ILE B O 1
ATOM 3234 N N . PRO B 1 91 ? -4.34 17.75 14.539 1 95.69 91 PRO B N 1
ATOM 3235 C CA . PRO B 1 91 ? -4.363 18.891 13.609 1 95.69 91 PRO B CA 1
ATOM 3236 C C . PRO B 1 91 ? -4.582 18.453 12.164 1 95.69 91 PRO B C 1
ATOM 3238 O O . PRO B 1 91 ? -4.879 19.297 11.305 1 95.69 91 PRO B O 1
ATOM 3241 N N . SER B 1 92 ? -4.375 17.203 11.859 1 95.44 92 SER B N 1
ATOM 3242 C CA . SER B 1 92 ? -4.477 16.766 10.469 1 95.44 92 SER B CA 1
ATOM 3243 C C . SER B 1 92 ? -5.023 15.344 10.375 1 95.44 92 SER B C 1
ATOM 3245 O O . SER B 1 92 ? -4.664 14.477 11.172 1 95.44 92 SER B O 1
ATOM 3247 N N . ILE B 1 93 ? -5.91 15.203 9.414 1 97.38 93 ILE B N 1
ATOM 3248 C CA . ILE B 1 93 ? -6.52 13.906 9.125 1 97.38 93 ILE B CA 1
ATOM 3249 C C . ILE B 1 93 ? -6.617 13.711 7.613 1 97.38 93 ILE B C 1
ATOM 3251 O O . ILE B 1 93 ? -6.984 14.633 6.883 1 97.38 93 ILE B O 1
ATOM 3255 N N . ALA B 1 94 ? -6.262 12.586 7.16 1 97 94 ALA B N 1
ATOM 3256 C CA . ALA B 1 94 ? -6.379 12.25 5.746 1 97 94 ALA B CA 1
ATOM 3257 C C . ALA B 1 94 ? -6.762 10.789 5.555 1 97 94 ALA B C 1
ATOM 3259 O O . ALA B 1 94 ? -6.438 9.945 6.395 1 97 94 ALA B O 1
ATOM 3260 N N . ALA B 1 95 ? -7.484 10.547 4.496 1 97.5 95 ALA B N 1
ATOM 3261 C CA . ALA B 1 95 ? -7.738 9.156 4.113 1 97.5 95 ALA B CA 1
ATOM 3262 C C . ALA B 1 95 ? -6.527 8.555 3.412 1 97.5 95 ALA B C 1
ATOM 3264 O O . ALA B 1 95 ? -5.879 9.211 2.594 1 97.5 95 ALA B O 1
ATOM 3265 N N . ILE B 1 96 ? -6.242 7.285 3.73 1 97.81 96 ILE B N 1
ATOM 3266 C CA . ILE B 1 96 ? -5.094 6.645 3.104 1 97.81 96 ILE B CA 1
ATOM 3267 C C . ILE B 1 96 ? -5.469 5.23 2.662 1 97.81 96 ILE B C 1
ATOM 3269 O O . ILE B 1 96 ? -6.309 4.582 3.287 1 97.81 96 ILE B O 1
ATOM 3273 N N . PHE B 1 97 ? -4.859 4.773 1.642 1 97.06 97 PHE B N 1
ATOM 3274 C CA . PHE B 1 97 ? -4.996 3.41 1.144 1 97.06 97 PHE B CA 1
ATOM 3275 C C . PHE B 1 97 ? -3.641 2.844 0.735 1 97.06 97 PHE B C 1
ATOM 3277 O O . PHE B 1 97 ? -2.922 3.453 -0.061 1 97.06 97 PHE B O 1
ATOM 3284 N N . GLY B 1 98 ? -3.262 1.707 1.266 1 96.56 98 GLY B N 1
ATOM 3285 C CA . GLY B 1 98 ? -1.982 1.074 0.986 1 96.56 98 GLY B CA 1
ATOM 3286 C C . GLY B 1 98 ? -1.59 0.038 2.023 1 96.56 98 GLY B C 1
ATOM 3287 O O . GLY B 1 98 ? -2.24 -1.003 2.145 1 96.56 98 GLY B O 1
ATOM 3288 N N . PHE B 1 99 ? -0.553 0.388 2.84 1 96.31 99 PHE B N 1
ATOM 3289 C CA . PHE B 1 99 ? -0.12 -0.555 3.865 1 96.31 99 PHE B CA 1
ATOM 3290 C C . PHE B 1 99 ? -1.154 -0.655 4.98 1 96.31 99 PHE B C 1
ATOM 3292 O O . PHE B 1 99 ? -1.137 -1.604 5.766 1 96.31 99 PHE B O 1
ATOM 3299 N N . LYS B 1 100 ? -1.955 0.333 5.023 1 95.69 100 LYS B N 1
ATOM 3300 C CA . LYS B 1 100 ? -3.178 0.366 5.82 1 95.69 100 LYS B CA 1
ATOM 3301 C C . LYS B 1 100 ? -4.297 1.1 5.082 1 95.69 100 LYS B C 1
ATOM 3303 O O . LYS B 1 100 ? -4.039 2.049 4.34 1 95.69 100 LYS B O 1
ATOM 3308 N N . ASN B 1 101 ? -5.445 0.619 5.219 1 96.5 101 ASN B N 1
ATOM 3309 C CA . ASN B 1 101 ? -6.594 1.308 4.637 1 96.5 101 ASN B CA 1
ATOM 3310 C C . ASN B 1 101 ? -7.453 1.969 5.711 1 96.5 101 ASN B C 1
ATOM 3312 O O . ASN B 1 101 ? -7.934 1.3 6.625 1 96.5 101 ASN B O 1
ATOM 3316 N N . GLY B 1 102 ? -7.531 3.229 5.66 1 97.75 102 GLY B N 1
ATOM 3317 C CA . GLY B 1 102 ? -8.305 3.965 6.652 1 97.75 102 GLY B CA 1
ATOM 3318 C C . GLY B 1 102 ? -7.918 5.426 6.742 1 97.75 102 GLY B C 1
ATOM 3319 O O . GLY B 1 102 ? -8.133 6.191 5.801 1 97.75 102 GLY B O 1
ATOM 3320 N N . ILE B 1 103 ? -7.234 5.785 7.938 1 98.5 103 ILE B N 1
ATOM 3321 C CA . ILE B 1 103 ? -6.992 7.195 8.227 1 98.5 103 ILE B CA 1
ATOM 3322 C C . ILE B 1 103 ? -5.547 7.391 8.68 1 98.5 103 ILE B C 1
ATOM 3324 O O . ILE B 1 103 ? -5.02 6.594 9.461 1 98.5 103 ILE B O 1
ATOM 3328 N N . SER B 1 104 ? -4.895 8.359 8.141 1 98.44 104 SER B N 1
ATOM 3329 C CA . SER B 1 104 ? -3.682 8.922 8.727 1 98.44 104 SER B CA 1
ATOM 3330 C C . SER B 1 104 ? -3.98 10.195 9.5 1 98.44 104 SER B C 1
ATOM 3332 O O . SER B 1 104 ? -4.797 11.016 9.07 1 98.44 104 SER B O 1
ATOM 3334 N N . ALA B 1 105 ? -3.371 10.328 10.641 1 98.25 105 ALA B N 1
ATOM 3335 C CA . ALA B 1 105 ? -3.592 11.523 11.445 1 98.25 105 ALA B CA 1
ATOM 3336 C C . ALA B 1 105 ? -2.295 11.992 12.102 1 98.25 105 ALA B C 1
ATOM 3338 O O . ALA B 1 105 ? -1.462 11.18 12.5 1 98.25 105 ALA B O 1
ATOM 3339 N N . VAL B 1 106 ? -2.152 13.266 12.188 1 97.81 106 VAL B N 1
ATOM 3340 C CA . VAL B 1 106 ? -1.09 13.867 12.992 1 97.81 106 VAL B CA 1
ATOM 3341 C C . VAL B 1 106 ? -1.629 14.227 14.375 1 97.81 106 VAL B C 1
ATOM 3343 O O . VAL B 1 106 ? -2.742 14.75 14.492 1 97.81 106 VAL B O 1
ATOM 3346 N N . LEU B 1 107 ? -0.884 13.961 15.359 1 98.19 107 LEU B N 1
ATOM 3347 C CA . LEU B 1 107 ? -1.229 14.297 16.734 1 98.19 107 LEU B CA 1
ATOM 3348 C C . LEU B 1 107 ? -0.184 15.227 17.344 1 98.19 107 LEU B C 1
ATOM 3350 O O . LEU B 1 107 ? 1.018 15.031 17.141 1 98.19 107 LEU B O 1
ATOM 3354 N N . HIS B 1 108 ? -0.61 16.219 17.984 1 98.12 108 HIS B N 1
ATOM 3355 C CA . HIS B 1 108 ? 0.221 17.031 18.875 1 98.12 108 HIS B CA 1
ATOM 3356 C C . HIS B 1 108 ? -0.117 16.766 20.344 1 98.12 108 HIS B C 1
ATOM 3358 O O . HIS B 1 108 ? -1.096 17.312 20.859 1 98.12 108 HIS B O 1
ATOM 3364 N N . VAL B 1 109 ? 0.762 16.047 21 1 98.38 109 VAL B N 1
ATOM 3365 C CA . VAL B 1 109 ? 0.445 15.5 22.312 1 98.38 109 VAL B CA 1
ATOM 3366 C C . VAL B 1 109 ? 1.332 16.156 23.375 1 98.38 109 VAL B C 1
ATOM 3368 O O . VAL B 1 109 ? 2.553 16.219 23.219 1 98.38 109 VAL B O 1
ATOM 3371 N N . PRO B 1 110 ? 0.677 16.656 24.453 1 98.38 110 PRO B N 1
ATOM 3372 C CA . PRO B 1 110 ? 1.522 17.125 25.562 1 98.38 110 PRO B CA 1
ATOM 3373 C C . PRO B 1 110 ? 2.506 16.062 26.047 1 98.38 110 PRO B C 1
ATOM 3375 O O . PRO B 1 110 ? 2.148 14.883 26.141 1 98.38 110 PRO B O 1
ATOM 3378 N N . LYS B 1 111 ? 3.727 16.469 26.312 1 97.62 111 LYS B N 1
ATOM 3379 C CA . LYS B 1 111 ? 4.812 15.539 26.625 1 97.62 111 LYS B CA 1
ATOM 3380 C C . LYS B 1 111 ? 4.457 14.664 27.828 1 97.62 111 LYS B C 1
ATOM 3382 O O . LYS B 1 111 ? 4.918 13.523 27.922 1 97.62 111 LYS B O 1
ATOM 3387 N N . ASP B 1 112 ? 3.643 15.164 28.719 1 97.44 112 ASP B N 1
ATOM 3388 C CA . ASP B 1 112 ? 3.312 14.414 29.938 1 97.44 112 ASP B CA 1
ATOM 3389 C C . ASP B 1 112 ? 2.094 13.523 29.719 1 97.44 112 ASP B C 1
ATOM 3391 O O . ASP B 1 112 ? 1.626 12.859 30.641 1 97.44 112 ASP B O 1
ATOM 3395 N N . GLN B 1 113 ? 1.561 13.477 28.484 1 98.5 113 GLN B N 1
ATOM 3396 C CA . GLN B 1 113 ? 0.369 12.68 28.219 1 98.5 113 GLN B CA 1
ATOM 3397 C C . GLN B 1 113 ? 0.625 11.664 27.109 1 98.5 113 GLN B C 1
ATOM 3399 O O . GLN B 1 113 ? -0.317 11.109 26.547 1 98.5 113 GLN B O 1
ATOM 3404 N N . THR B 1 114 ? 1.807 11.391 26.766 1 98.31 114 THR B N 1
ATOM 3405 C CA . THR B 1 114 ? 2.143 10.5 25.672 1 98.31 114 THR B CA 1
ATOM 3406 C C . THR B 1 114 ? 1.687 9.078 25.969 1 98.31 114 THR B C 1
ATOM 3408 O O . THR B 1 114 ? 1.412 8.297 25.047 1 98.31 114 THR B O 1
ATOM 3411 N N . GLY B 1 115 ? 1.595 8.68 27.188 1 98.38 115 GLY B N 1
ATOM 3412 C CA . GLY B 1 115 ? 1.134 7.355 27.594 1 98.38 115 GLY B CA 1
ATOM 3413 C C . GLY B 1 115 ? -0.341 7.133 27.328 1 98.38 115 GLY B C 1
ATOM 3414 O O . GLY B 1 115 ? -0.817 5.996 27.359 1 98.38 115 GLY B O 1
ATOM 3415 N N . LEU B 1 116 ? -1.066 8.219 26.922 1 98.69 116 LEU B N 1
ATOM 3416 C CA . LEU B 1 116 ? -2.51 8.141 26.719 1 98.69 116 LEU B CA 1
ATOM 3417 C C . LEU B 1 116 ? -2.84 7.906 25.25 1 98.69 116 LEU B C 1
ATOM 3419 O O . LEU B 1 116 ? -4.008 7.746 24.891 1 98.69 116 LEU B O 1
ATOM 3423 N N . ILE B 1 117 ? -1.873 7.863 24.391 1 98.75 117 ILE B N 1
ATOM 3424 C CA . ILE B 1 117 ? -2.09 7.812 22.938 1 98.75 117 ILE B CA 1
ATOM 3425 C C . ILE B 1 117 ? -2.807 6.52 22.578 1 98.75 117 ILE B C 1
ATOM 3427 O O . ILE B 1 117 ? -3.748 6.527 21.781 1 98.75 117 ILE B O 1
ATOM 3431 N N . ASP B 1 118 ? -2.402 5.426 23.156 1 98.62 118 ASP B N 1
ATOM 3432 C CA . ASP B 1 118 ? -3.035 4.145 22.859 1 98.62 118 ASP B CA 1
ATOM 3433 C C . ASP B 1 118 ? -4.52 4.168 23.219 1 98.62 118 ASP B C 1
ATOM 3435 O O . ASP B 1 118 ? -5.359 3.713 22.438 1 98.62 118 ASP B O 1
ATOM 3439 N N . GLU B 1 119 ? -4.762 4.652 24.375 1 98.5 119 GLU B N 1
ATOM 3440 C CA . GLU B 1 119 ? -6.16 4.746 24.781 1 98.5 119 GLU B CA 1
ATOM 3441 C C . GLU B 1 119 ? -6.949 5.648 23.844 1 98.5 119 GLU B C 1
ATOM 3443 O O . GLU B 1 119 ? -8.078 5.328 23.469 1 98.5 119 GLU B O 1
ATOM 3448 N N . LEU B 1 120 ? -6.422 6.762 23.422 1 98.75 120 LEU B N 1
ATOM 3449 C CA . LEU B 1 120 ? -7.07 7.684 22.484 1 98.75 120 LEU B CA 1
ATOM 3450 C C . LEU B 1 120 ? -7.355 7.004 21.156 1 98.75 120 LEU B C 1
ATOM 3452 O O . LEU B 1 120 ? -8.5 7.004 20.688 1 98.75 120 LEU B O 1
ATOM 3456 N N . LEU B 1 121 ? -6.332 6.391 20.531 1 98.75 121 LEU B N 1
ATOM 3457 C CA . LEU B 1 121 ? -6.453 5.816 19.188 1 98.75 121 LEU B CA 1
ATOM 3458 C C . LEU B 1 121 ? -7.387 4.613 19.203 1 98.75 121 LEU B C 1
ATOM 3460 O O . LEU B 1 121 ? -8.094 4.363 18.219 1 98.75 121 LEU B O 1
ATOM 3464 N N . SER B 1 122 ? -7.418 3.865 20.312 1 98.44 122 SER B N 1
ATOM 3465 C CA . SER B 1 122 ? -8.25 2.674 20.422 1 98.44 122 SER B CA 1
ATOM 3466 C C . SER B 1 122 ? -9.734 3.029 20.359 1 98.44 122 SER B C 1
ATOM 3468 O O . SER B 1 122 ? -10.578 2.168 20.094 1 98.44 122 SER B O 1
ATOM 3470 N N . ARG B 1 123 ? -10.086 4.293 20.578 1 98.12 123 ARG B N 1
ATOM 3471 C CA . ARG B 1 123 ? -11.461 4.766 20.484 1 98.12 123 ARG B CA 1
ATOM 3472 C C . ARG B 1 123 ? -11.914 4.832 19.031 1 98.12 123 ARG B C 1
ATOM 3474 O O . ARG B 1 123 ? -13.109 4.809 18.75 1 98.12 123 ARG B O 1
ATOM 3481 N N . TYR B 1 124 ? -10.961 4.934 18.156 1 98.25 124 TYR B N 1
ATOM 3482 C CA . TYR B 1 124 ? -11.289 5.156 16.75 1 98.25 124 TYR B CA 1
ATOM 3483 C C . TYR B 1 124 ? -11.141 3.871 15.953 1 98.25 124 TYR B C 1
ATOM 3485 O O . TYR B 1 124 ? -11.805 3.689 14.93 1 98.25 124 TYR B O 1
ATOM 3493 N N . SER B 1 125 ? -10.203 3.006 16.297 1 97.75 125 SER B N 1
ATOM 3494 C CA . SER B 1 125 ? -9.914 1.77 15.578 1 97.75 125 SER B CA 1
ATOM 3495 C C . SER B 1 125 ? -9.211 0.758 16.484 1 97.75 125 SER B C 1
ATOM 3497 O O . SER B 1 125 ? -8.43 1.136 17.359 1 97.75 125 SER B O 1
ATOM 3499 N N . ASP B 1 126 ? -9.43 -0.519 16.234 1 96 126 ASP B N 1
ATOM 3500 C CA . ASP B 1 126 ? -8.742 -1.571 16.984 1 96 126 ASP B CA 1
ATOM 3501 C C . ASP B 1 126 ? -7.402 -1.918 16.344 1 96 126 ASP B C 1
ATOM 3503 O O . ASP B 1 126 ? -6.609 -2.668 16.906 1 96 126 ASP B O 1
ATOM 3507 N N . ASP B 1 127 ? -7.125 -1.439 15.18 1 96.5 127 ASP B N 1
ATOM 3508 C CA . ASP B 1 127 ? -5.891 -1.666 14.438 1 96.5 127 ASP B CA 1
ATOM 3509 C C . ASP B 1 127 ? -5.234 -0.343 14.047 1 96.5 127 ASP B C 1
ATOM 3511 O O . ASP B 1 127 ? -5.652 0.3 13.086 1 96.5 127 ASP B O 1
ATOM 3515 N N . TYR B 1 128 ? -4.203 0.017 14.797 1 98 128 TYR B N 1
ATOM 3516 C CA . TYR B 1 128 ? -3.498 1.269 14.539 1 98 128 TYR B CA 1
ATOM 3517 C C . TYR B 1 128 ? -2.016 1.136 14.859 1 98 128 TYR B C 1
ATOM 3519 O O . TYR B 1 128 ? -1.598 0.179 15.516 1 98 128 TYR B O 1
ATOM 3527 N N . GLU B 1 129 ? -1.244 1.958 14.258 1 97.38 129 GLU B N 1
ATOM 3528 C CA . GLU B 1 129 ? 0.158 2.172 14.609 1 97.38 129 GLU B CA 1
ATOM 3529 C C . GLU B 1 129 ? 0.505 3.656 14.617 1 97.38 129 GLU B C 1
ATOM 3531 O O . GLU B 1 129 ? -0.173 4.461 13.969 1 97.38 129 GLU B O 1
ATOM 3536 N N . TYR B 1 130 ? 1.466 4.016 15.43 1 98.12 130 TYR B N 1
ATOM 3537 C CA . TYR B 1 130 ? 1.854 5.422 15.484 1 98.12 130 TYR B CA 1
ATOM 3538 C C . TYR B 1 130 ? 3.338 5.566 15.797 1 98.12 130 TYR B C 1
ATOM 3540 O O . TYR B 1 130 ? 3.963 4.641 16.312 1 98.12 130 TYR B O 1
ATOM 3548 N N . TYR B 1 131 ? 3.848 6.762 15.375 1 97.88 131 TYR B N 1
ATOM 3549 C CA . TYR B 1 131 ? 5.258 7.098 15.539 1 97.88 131 TYR B CA 1
ATOM 3550 C C . TYR B 1 131 ? 5.426 8.547 15.984 1 97.88 131 TYR B C 1
ATOM 3552 O O . TYR B 1 131 ? 4.699 9.43 15.531 1 97.88 131 TYR B O 1
ATOM 3560 N N . GLU B 1 132 ? 6.328 8.719 16.922 1 97.62 132 GLU B N 1
ATOM 3561 C CA . GLU B 1 132 ? 6.758 10.109 17.078 1 97.62 132 GLU B CA 1
ATOM 3562 C C . GLU B 1 132 ? 7.457 10.617 15.82 1 97.62 132 GLU B C 1
ATOM 3564 O O . GLU B 1 132 ? 8.234 9.898 15.195 1 97.62 132 GLU B O 1
ATOM 3569 N N . VAL B 1 133 ? 7.176 11.844 15.453 1 96.62 133 VAL B N 1
ATOM 3570 C CA . VAL B 1 133 ? 7.738 12.359 14.211 1 96.62 133 VAL B CA 1
ATOM 3571 C C . VAL B 1 133 ? 8.398 13.711 14.461 1 96.62 133 VAL B C 1
ATOM 3573 O O . VAL B 1 133 ? 7.871 14.531 15.219 1 96.62 133 VAL B O 1
ATOM 3576 N N . ARG B 1 134 ? 9.523 13.891 13.82 1 94 134 ARG B N 1
ATOM 3577 C CA . ARG B 1 134 ? 10.273 15.141 13.859 1 94 134 ARG B CA 1
ATOM 3578 C C . ARG B 1 134 ? 10.617 15.617 12.453 1 94 134 ARG B C 1
ATOM 3580 O O . ARG B 1 134 ? 10.688 14.812 11.523 1 94 134 ARG B O 1
ATOM 3587 N N . ALA B 1 135 ? 10.82 16.891 12.398 1 89.5 135 ALA B N 1
ATOM 3588 C CA . ALA B 1 135 ? 11.219 17.438 11.102 1 89.5 135 ALA B CA 1
ATOM 3589 C C . ALA B 1 135 ? 12.625 16.984 10.727 1 89.5 135 ALA B C 1
ATOM 3591 O O . ALA B 1 135 ? 13.508 16.891 11.586 1 89.5 135 ALA B O 1
ATOM 3592 N N . TYR B 1 136 ? 12.828 16.703 9.523 1 89.12 136 TYR B N 1
ATOM 3593 C CA . TYR B 1 136 ? 14.156 16.422 8.992 1 89.12 136 TYR B CA 1
ATOM 3594 C C . TYR B 1 136 ? 14.82 17.688 8.461 1 89.12 136 TYR B C 1
ATOM 3596 O O . TYR B 1 136 ? 14.195 18.469 7.746 1 89.12 136 TYR B O 1
ATOM 3604 N N . PRO B 1 137 ? 16.047 17.891 8.734 1 87.5 137 PRO B N 1
ATOM 3605 C CA . PRO B 1 137 ? 16.906 17.078 9.586 1 87.5 137 PRO B CA 1
ATOM 3606 C C . PRO B 1 137 ? 16.609 17.266 11.07 1 87.5 137 PRO B C 1
ATOM 3608 O O . PRO B 1 137 ? 16.188 18.344 11.492 1 87.5 137 PRO B O 1
ATOM 3611 N N . GLU B 1 138 ? 16.891 16.234 11.734 1 85.38 138 GLU B N 1
ATOM 3612 C CA . GLU B 1 138 ? 16.562 16.25 13.156 1 85.38 138 GLU B CA 1
ATOM 3613 C C . GLU B 1 138 ? 17.5 17.188 13.922 1 85.38 138 GLU B C 1
ATOM 3615 O O . GLU B 1 138 ? 18.703 17.188 13.695 1 85.38 138 GLU B O 1
ATOM 3620 N N . LYS B 1 139 ? 16.859 17.969 14.719 1 83.12 139 LYS B N 1
ATOM 3621 C CA . LYS B 1 139 ? 17.594 18.828 15.656 1 83.12 139 LYS B CA 1
ATOM 3622 C C . LYS B 1 139 ? 17.203 18.5 17.094 1 83.12 139 LYS B C 1
ATOM 3624 O O . LYS B 1 139 ? 16.078 18.094 17.359 1 83.12 139 LYS B O 1
ATOM 3629 N N . PRO B 1 140 ? 18.266 18.547 17.906 1 80.19 140 PRO B N 1
ATOM 3630 C CA . PRO B 1 140 ? 17.891 18.359 19.312 1 80.19 140 PRO B CA 1
ATOM 3631 C C . PRO B 1 140 ? 16.75 19.281 19.75 1 80.19 140 PRO B C 1
ATOM 3633 O O . PRO B 1 140 ? 16.703 20.453 19.344 1 80.19 140 PRO B O 1
ATOM 3636 N N . LYS B 1 141 ? 15.859 18.609 20.359 1 81.69 141 LYS B N 1
ATOM 3637 C CA . LYS B 1 141 ? 14.719 19.406 20.812 1 81.69 141 LYS B CA 1
ATOM 3638 C C . LYS B 1 141 ? 14.57 19.359 22.328 1 81.69 141 LYS B C 1
ATOM 3640 O O . LYS B 1 141 ? 14.734 18.312 22.938 1 81.69 141 LYS B O 1
ATOM 3645 N N . GLU B 1 142 ? 14.516 20.547 22.828 1 87.81 142 GLU B N 1
ATOM 3646 C CA . GLU B 1 142 ? 14.086 20.672 24.219 1 87.81 142 GLU B CA 1
ATOM 3647 C C . GLU B 1 142 ? 12.602 21.016 24.297 1 87.81 142 GLU B C 1
ATOM 3649 O O . GLU B 1 142 ? 12.125 21.922 23.625 1 87.81 142 GLU B O 1
ATOM 3654 N N . PHE B 1 143 ? 11.953 20.188 25.047 1 94.44 143 PHE B N 1
ATOM 3655 C CA . PHE B 1 143 ? 10.508 20.391 25.172 1 94.44 143 PHE B CA 1
ATOM 3656 C C . PHE B 1 143 ? 10.188 21.266 26.375 1 94.44 143 PHE B C 1
ATOM 3658 O O . PHE B 1 143 ? 10.594 20.969 27.5 1 94.44 143 PHE B O 1
ATOM 3665 N N . GLY B 1 144 ? 9.547 22.328 26.062 1 95.75 144 GLY B N 1
ATOM 3666 C CA . GLY B 1 144 ? 9.039 23.172 27.125 1 95.75 144 GLY B CA 1
ATOM 3667 C C . GLY B 1 144 ? 7.723 22.688 27.703 1 95.75 144 GLY B C 1
ATOM 3668 O O . GLY B 1 144 ? 7.504 21.484 27.828 1 95.75 144 GLY B O 1
ATOM 3669 N N . GLU B 1 145 ? 6.984 23.562 28.266 1 94.75 145 GLU B N 1
ATOM 3670 C CA . GLU B 1 145 ? 5.641 23.344 28.781 1 94.75 145 GLU B CA 1
ATOM 3671 C C . GLU B 1 145 ? 4.758 24.578 28.562 1 94.75 145 GLU B C 1
ATOM 3673 O O . GLU B 1 145 ? 5.254 25.656 28.234 1 94.75 145 GLU B O 1
ATOM 3678 N N . TRP B 1 146 ? 3.535 24.328 28.594 1 96.12 146 TRP B N 1
ATOM 3679 C CA . TRP B 1 146 ? 2.656 25.5 28.578 1 96.12 146 TRP B CA 1
ATOM 3680 C C . TRP B 1 146 ? 2.768 26.281 29.875 1 96.12 146 TRP B C 1
ATOM 3682 O O . TRP B 1 146 ? 2.398 25.781 30.953 1 96.12 146 TRP B O 1
ATOM 3692 N N . ASN B 1 147 ? 3.287 27.469 29.797 1 94.69 147 ASN B N 1
ATOM 3693 C CA . ASN B 1 147 ? 3.447 28.328 30.969 1 94.69 147 ASN B CA 1
ATOM 3694 C C . ASN B 1 147 ? 2.873 29.719 30.719 1 94.69 147 ASN B C 1
ATOM 3696 O O . ASN B 1 147 ? 3.352 30.703 31.297 1 94.69 147 ASN B O 1
ATOM 3700 N N . LEU B 1 148 ? 1.918 29.812 29.844 1 96 148 LEU B N 1
ATOM 3701 C CA . LEU B 1 148 ? 1.259 31.062 29.484 1 96 148 LEU B CA 1
ATOM 3702 C C . LEU B 1 148 ? -0.181 31.094 30 1 96 148 LEU B C 1
ATOM 3704 O O . LEU B 1 148 ? -0.749 30.047 30.297 1 96 148 LEU B O 1
ATOM 3708 N N . SER B 1 149 ? -0.702 32.312 30.109 1 96.19 149 SER B N 1
ATOM 3709 C CA . SER B 1 149 ? -2.117 32.438 30.453 1 96.19 149 SER B CA 1
ATOM 3710 C C . SER B 1 149 ? -2.998 32 29.281 1 96.19 149 SER B C 1
ATOM 3712 O O . SER B 1 149 ? -2.533 31.938 28.141 1 96.19 149 SER B O 1
ATOM 3714 N N . TYR B 1 150 ? -4.238 31.734 29.547 1 97.25 150 TYR B N 1
ATOM 3715 C CA . TYR B 1 150 ? -5.223 31.297 28.578 1 97.25 150 TYR B CA 1
ATOM 3716 C C . TYR B 1 150 ? -5.34 32.281 27.422 1 97.25 150 TYR B C 1
ATOM 3718 O O . TYR B 1 150 ? -5.566 31.906 26.281 1 97.25 150 TYR B O 1
ATOM 3726 N N . ASP B 1 151 ? -5.191 33.562 27.672 1 97.62 151 ASP B N 1
ATOM 3727 C CA . ASP B 1 151 ? -5.336 34.594 26.656 1 97.62 151 ASP B CA 1
ATOM 3728 C C . ASP B 1 151 ? -4.328 34.406 25.531 1 97.62 151 ASP B C 1
ATOM 3730 O O . ASP B 1 151 ? -4.609 34.75 24.375 1 97.62 151 ASP B O 1
ATOM 3734 N N . TYR B 1 152 ? -3.184 33.844 25.875 1 97.81 152 TYR B N 1
ATOM 3735 C CA . TYR B 1 152 ? -2.189 33.594 24.844 1 97.81 152 TYR B CA 1
ATOM 3736 C C . TYR B 1 152 ? -2.693 32.531 23.859 1 97.81 152 TYR B C 1
ATOM 3738 O O . TYR B 1 152 ? -2.387 32.594 22.672 1 97.81 152 TYR B O 1
ATOM 3746 N N . ALA B 1 153 ? -3.418 31.562 24.391 1 97.62 153 ALA B N 1
ATOM 3747 C CA . ALA B 1 153 ? -3.979 30.547 23.516 1 97.62 153 ALA B CA 1
ATOM 3748 C C . ALA B 1 153 ? -4.934 31.156 22.484 1 97.62 153 ALA B C 1
ATOM 3750 O O . ALA B 1 153 ? -4.891 30.812 21.312 1 97.62 153 ALA B O 1
ATOM 3751 N N . VAL B 1 154 ? -5.75 32 22.922 1 97.38 154 VAL B N 1
ATOM 3752 C CA . VAL B 1 154 ? -6.707 32.688 22.062 1 97.38 154 VAL B CA 1
ATOM 3753 C C . VAL B 1 154 ? -5.961 33.531 21.031 1 97.38 154 VAL B C 1
ATOM 3755 O O . VAL B 1 154 ? -6.293 33.531 19.844 1 97.38 154 VAL B O 1
ATOM 3758 N N . LEU B 1 155 ? -4.996 34.281 21.5 1 98.25 155 LEU B N 1
ATOM 3759 C CA . LEU B 1 155 ? -4.191 35.094 20.609 1 98.25 155 LEU B CA 1
ATOM 3760 C C . LEU B 1 155 ? -3.512 34.25 19.547 1 98.25 155 LEU B C 1
ATOM 3762 O O . LEU B 1 155 ? -3.494 34.625 18.375 1 98.25 155 LEU B O 1
ATOM 3766 N N . MET B 1 156 ? -2.977 33.156 19.969 1 97.94 156 MET B N 1
ATOM 3767 C CA . MET B 1 156 ? -2.264 32.25 19.062 1 97.94 156 MET B CA 1
ATOM 3768 C C . MET B 1 156 ? -3.205 31.688 18.016 1 97.94 156 MET B C 1
ATOM 3770 O O . MET B 1 156 ? -2.807 31.484 16.859 1 97.94 156 MET B O 1
ATOM 3774 N N . ASP B 1 157 ? -4.398 31.406 18.406 1 97.56 157 ASP B N 1
ATOM 3775 C CA . ASP B 1 157 ? -5.391 30.953 17.438 1 97.56 157 ASP B CA 1
ATOM 3776 C C . ASP B 1 157 ? -5.652 32.031 16.391 1 97.56 157 ASP B C 1
ATOM 3778 O O . ASP B 1 157 ? -5.742 31.719 15.195 1 97.56 157 ASP B O 1
ATOM 3782 N N . ILE B 1 158 ? -5.809 33.25 16.812 1 97.12 158 ILE B N 1
ATOM 3783 C CA . ILE B 1 158 ? -6.051 34.375 15.883 1 97.12 158 ILE B CA 1
ATOM 3784 C C . ILE B 1 158 ? -4.906 34.469 14.883 1 97.12 15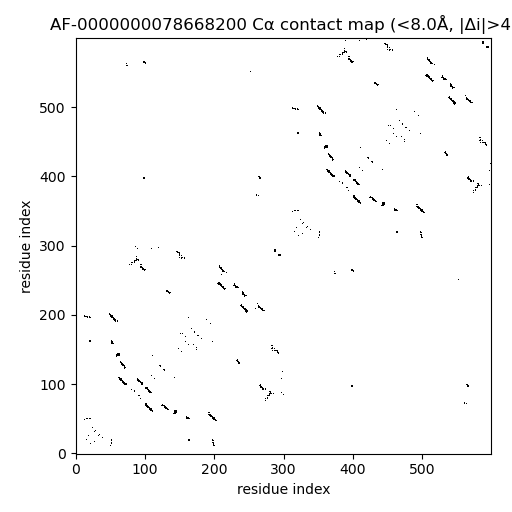8 ILE B C 1
ATOM 3786 O O . ILE B 1 158 ? -5.137 34.531 13.672 1 97.12 158 ILE B O 1
ATOM 3790 N N . LEU B 1 159 ? -3.66 34.375 15.352 1 97.44 159 LEU B N 1
ATOM 3791 C CA . LEU B 1 159 ? -2.473 34.562 14.523 1 97.44 159 LEU B CA 1
ATOM 3792 C C . LEU B 1 159 ? -2.285 33.375 13.586 1 97.44 159 LEU B C 1
ATOM 3794 O O . LEU B 1 159 ? -1.747 33.531 12.484 1 97.44 159 LEU B O 1
ATOM 3798 N N . LYS B 1 160 ? -2.715 32.219 14.016 1 95.19 160 LYS B N 1
ATOM 3799 C CA . LYS B 1 160 ? -2.621 31.031 13.18 1 95.19 160 LYS B CA 1
ATOM 3800 C C . LYS B 1 160 ? -3.529 31.141 11.961 1 95.19 160 LYS B C 1
ATOM 3802 O O . LYS B 1 160 ? -3.137 30.781 10.852 1 95.19 160 LYS B O 1
ATOM 3807 N N . TYR B 1 161 ? -4.66 31.594 12.172 1 91.19 161 TYR B N 1
ATOM 3808 C CA . TYR B 1 161 ? -5.648 31.625 11.102 1 91.19 161 TYR B CA 1
ATOM 3809 C C . TYR B 1 161 ? -5.48 32.875 10.25 1 91.19 161 TYR B C 1
ATOM 3811 O O . TYR B 1 161 ? -5.691 32.844 9.039 1 91.19 161 TYR B O 1
ATOM 3819 N N . ASP B 1 162 ? -5.109 34 10.914 1 95.25 162 ASP B N 1
ATOM 3820 C CA . ASP B 1 162 ? -4.836 35.25 10.211 1 95.25 162 ASP B CA 1
ATOM 3821 C C . ASP B 1 162 ? -3.867 36.125 11.008 1 95.25 162 ASP B C 1
ATOM 3823 O O . ASP B 1 162 ? -4.289 36.969 11.797 1 95.25 162 ASP B O 1
ATOM 3827 N N . ALA B 1 163 ? -2.672 36.062 10.594 1 97.44 163 ALA B N 1
ATOM 3828 C CA . ALA B 1 163 ? -1.635 36.781 11.32 1 97.44 163 ALA B CA 1
ATOM 3829 C C . ALA B 1 163 ? -1.677 38.281 10.984 1 97.44 163 ALA B C 1
ATOM 3831 O O . ALA B 1 163 ? -0.996 39.062 11.617 1 97.44 163 ALA B O 1
ATOM 3832 N N . ARG B 1 164 ? -2.484 38.688 10.039 1 96.38 164 ARG B N 1
ATOM 3833 C CA . ARG B 1 164 ? -2.59 40.094 9.664 1 96.38 164 ARG B CA 1
ATOM 3834 C C . ARG B 1 164 ? -3.771 40.75 10.359 1 96.38 164 ARG B C 1
ATOM 3836 O O . ARG B 1 164 ? -4.066 41.938 10.117 1 96.38 164 ARG B O 1
ATOM 3843 N N . THR B 1 165 ? -4.469 40.031 11.172 1 96.19 165 THR B N 1
ATOM 3844 C CA . THR B 1 165 ? -5.5 40.656 11.992 1 96.19 165 THR B CA 1
ATOM 3845 C C . THR B 1 165 ? -4.945 41.875 12.75 1 96.19 165 THR B C 1
ATOM 3847 O O . THR B 1 165 ? -3.869 41.781 13.352 1 96.19 165 THR B O 1
ATOM 3850 N N . SER B 1 166 ? -5.613 42.938 12.758 1 94.69 166 SER B N 1
ATOM 3851 C CA . SER B 1 166 ? -5.121 44.188 13.352 1 94.69 166 SER B CA 1
ATOM 3852 C C . SER B 1 166 ? -5.086 44.094 14.875 1 94.69 166 SER B C 1
ATOM 3854 O O . SER B 1 166 ? -5.906 43.406 15.477 1 94.69 166 SER B O 1
ATOM 3856 N N . PRO B 1 167 ? -4.117 44.781 15.406 1 94.25 167 PRO B N 1
ATOM 3857 C CA . PRO B 1 167 ? -4.09 44.844 16.875 1 94.25 167 PRO B CA 1
ATOM 3858 C C . PRO B 1 167 ? -5.406 45.344 17.469 1 94.25 167 PRO B C 1
ATOM 3860 O O . PRO B 1 167 ? -5.805 44.906 18.547 1 94.25 167 PRO B O 1
ATOM 3863 N N . THR B 1 168 ? -6.094 46.25 16.766 1 95.31 168 THR B N 1
ATOM 3864 C CA . THR B 1 168 ? -7.379 46.75 17.219 1 95.31 168 THR B CA 1
ATOM 3865 C C . THR B 1 168 ? -8.406 45.625 17.328 1 95.31 168 THR B C 1
ATOM 3867 O O . THR B 1 168 ? -9.078 45.469 18.344 1 95.31 168 THR B O 1
ATOM 3870 N N . LYS B 1 169 ? -8.516 44.875 16.328 1 96.94 169 LYS B N 1
ATOM 3871 C CA . LYS B 1 169 ? -9.453 43.75 16.328 1 96.94 169 LYS B CA 1
ATOM 3872 C C . LYS B 1 169 ? -9.07 42.719 17.375 1 96.94 169 LYS B C 1
ATOM 3874 O O . LYS B 1 169 ? -9.938 42.156 18.047 1 96.94 169 LYS B O 1
ATOM 3879 N N . MET B 1 170 ? -7.793 42.406 17.547 1 97.5 170 MET B N 1
ATOM 3880 C CA . MET B 1 170 ? -7.332 41.469 18.578 1 97.5 170 MET B CA 1
ATOM 3881 C C . MET B 1 170 ? -7.672 41.969 19.969 1 97.5 170 MET B C 1
ATOM 3883 O O . MET B 1 170 ? -8.062 41.188 20.844 1 97.5 170 MET B O 1
ATOM 3887 N N . SER B 1 171 ? -7.461 43.25 20.141 1 97.19 171 SER B N 1
ATOM 3888 C CA . SER B 1 171 ? -7.793 43.906 21.406 1 97.19 171 SER B CA 1
ATOM 3889 C C . SER B 1 171 ? -9.266 43.719 21.734 1 97.19 171 SER B C 1
ATOM 3891 O O . SER B 1 171 ? -9.617 43.406 22.875 1 97.19 171 SER B O 1
ATOM 3893 N N . GLU B 1 172 ? -10.117 43.938 20.75 1 97.31 172 GLU B N 1
ATOM 3894 C CA . GLU B 1 172 ? -11.562 43.781 20.922 1 97.31 172 GLU B CA 1
ATOM 3895 C C . GLU B 1 172 ? -11.914 42.344 21.297 1 97.31 172 GLU B C 1
ATOM 3897 O O . GLU B 1 172 ? -12.742 42.094 22.172 1 97.31 172 GLU B O 1
ATOM 390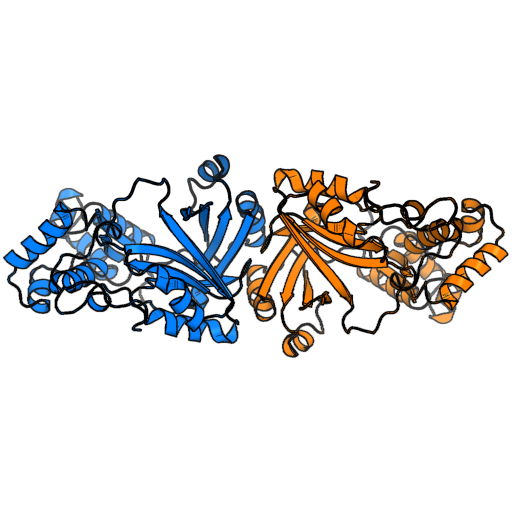2 N N . ILE B 1 173 ? -11.328 41.438 20.672 1 96 173 ILE B N 1
ATOM 3903 C CA . ILE B 1 173 ? -11.633 40 20.859 1 96 173 ILE B CA 1
ATOM 3904 C C . ILE B 1 173 ? -11.156 39.562 22.234 1 96 173 ILE B C 1
ATOM 3906 O O . ILE B 1 173 ? -11.859 38.844 22.938 1 96 173 ILE B O 1
ATOM 3910 N N . LEU B 1 174 ? -9.945 40 22.719 1 97.38 174 LEU B N 1
ATOM 3911 C CA . LEU B 1 174 ? -9.312 39.5 23.938 1 97.38 174 LEU B CA 1
ATOM 3912 C C . LEU B 1 174 ? -9.664 40.375 25.125 1 97.38 174 LEU B C 1
ATOM 3914 O O . LEU B 1 174 ? -9.461 40 26.281 1 97.38 174 LEU B O 1
ATOM 3918 N N . GLY B 1 175 ? -10.203 41.531 24.891 1 97.12 175 GLY B N 1
ATOM 3919 C CA . GLY B 1 175 ? -10.477 42.469 25.969 1 97.12 175 GLY B CA 1
ATOM 3920 C C . GLY B 1 175 ? -9.219 43 26.609 1 97.12 175 GLY B C 1
ATOM 3921 O O . GLY B 1 175 ? -9.148 43.156 27.844 1 97.12 175 GLY B O 1
ATOM 3922 N N . LYS B 1 176 ? -8.211 43.219 25.828 1 97.38 176 LYS B N 1
ATOM 3923 C CA . LYS B 1 176 ? -6.926 43.75 26.281 1 97.38 176 LYS B CA 1
ATOM 3924 C C . LYS B 1 176 ? -6.551 45 25.5 1 97.38 176 LYS B C 1
ATOM 3926 O O . LYS B 1 176 ? -7.078 45.25 24.406 1 97.38 176 LYS B O 1
ATOM 3931 N N . SER B 1 177 ? -5.715 45.781 26.125 1 97.5 177 SER B N 1
ATOM 3932 C CA . SER B 1 177 ? -5.277 46.969 25.438 1 97.5 177 SER B CA 1
ATOM 3933 C C . SER B 1 177 ? -4.348 46.656 24.266 1 97.5 177 SER B C 1
ATOM 3935 O O . SER B 1 177 ? -3.74 45.594 24.234 1 97.5 177 SER B O 1
ATOM 3937 N N . ARG B 1 178 ? -4.301 47.562 23.328 1 96.88 178 ARG B N 1
ATOM 3938 C CA . ARG B 1 178 ? -3.434 47.406 22.172 1 96.88 178 ARG B CA 1
ATOM 3939 C C . ARG B 1 178 ? -1.98 47.219 22.594 1 96.88 178 ARG B C 1
ATOM 3941 O O . ARG B 1 178 ? -1.281 46.344 22.078 1 96.88 178 ARG B O 1
ATOM 3948 N N . PRO B 1 179 ? -1.427 48 23.562 1 97.12 179 PRO B N 1
ATOM 3949 C CA . PRO B 1 179 ? -0.056 47.781 24.016 1 97.12 179 PRO B CA 1
ATOM 3950 C C . PRO B 1 179 ? 0.139 46.375 24.609 1 97.12 179 PRO B C 1
ATOM 3952 O O . PRO B 1 179 ? 1.187 45.75 24.406 1 97.12 179 PRO B O 1
ATOM 3955 N N . THR B 1 180 ? -0.835 45.938 25.328 1 97.69 180 THR B N 1
ATOM 3956 C CA . THR B 1 180 ? -0.764 44.594 25.891 1 97.69 180 THR B CA 1
ATOM 3957 C C . THR B 1 180 ? -0.688 43.531 24.797 1 97.69 180 THR B C 1
ATOM 3959 O O . THR B 1 180 ? 0.097 42.594 24.891 1 97.69 180 THR B O 1
ATOM 3962 N N . ILE B 1 181 ? -1.547 43.688 23.766 1 97.88 181 ILE B N 1
ATOM 3963 C CA . ILE B 1 181 ? -1.531 42.781 22.641 1 97.88 181 ILE B CA 1
ATOM 3964 C C . ILE B 1 181 ? -0.146 42.781 22 1 97.88 181 ILE B C 1
ATOM 3966 O O . ILE B 1 181 ? 0.41 41.719 21.703 1 97.88 181 ILE B O 1
ATOM 3970 N N . ARG B 1 182 ? 0.411 43.906 21.766 1 96.94 182 ARG B N 1
ATOM 3971 C CA . ARG B 1 182 ? 1.737 44.031 21.172 1 96.94 182 ARG B CA 1
ATOM 3972 C C . ARG B 1 182 ? 2.793 43.344 22.031 1 96.94 182 ARG B C 1
ATOM 3974 O O . ARG B 1 182 ? 3.701 42.688 21.516 1 96.94 182 ARG B O 1
ATOM 3981 N N . TYR B 1 183 ? 2.66 43.562 23.25 1 97.75 183 TYR B N 1
ATOM 3982 C CA . TYR B 1 183 ? 3.57 42.938 24.188 1 97.75 183 TYR B CA 1
ATOM 3983 C C . TYR B 1 183 ? 3.477 41.406 24.094 1 97.75 183 TYR B C 1
ATOM 3985 O O . TYR B 1 183 ? 4.496 40.719 24.062 1 97.75 183 TYR B O 1
ATOM 3993 N N . MET B 1 184 ? 2.281 40.906 24.109 1 98.19 184 MET B N 1
ATOM 3994 C CA . MET B 1 184 ? 2.043 39.469 24.047 1 98.19 184 MET B CA 1
ATOM 3995 C C . MET B 1 184 ? 2.652 38.875 22.781 1 98.19 184 MET B C 1
ATOM 3997 O O . MET B 1 184 ? 3.307 37.844 22.828 1 98.19 184 MET B O 1
ATOM 4001 N N . ILE B 1 185 ? 2.428 39.5 21.625 1 98.12 185 ILE B N 1
ATOM 4002 C CA . ILE B 1 185 ? 2.98 39.031 20.359 1 98.12 185 ILE B CA 1
ATOM 4003 C C . ILE B 1 185 ? 4.504 39.031 20.406 1 98.12 185 ILE B C 1
ATOM 4005 O O . ILE B 1 185 ? 5.164 38.094 20.016 1 98.12 185 ILE B O 1
ATOM 4009 N N . LYS B 1 186 ? 5.059 40.125 20.938 1 97.56 186 LYS B N 1
ATOM 4010 C CA . LYS B 1 186 ? 6.504 40.281 21.062 1 97.56 186 LYS B CA 1
ATOM 4011 C C . LYS B 1 186 ? 7.082 39.156 21.938 1 97.56 186 LYS B C 1
ATOM 4013 O O . LYS B 1 186 ? 8.141 38.594 21.641 1 97.56 186 LYS B O 1
ATOM 4018 N N . ARG B 1 187 ? 6.449 38.906 22.984 1 97.88 187 ARG B N 1
ATOM 4019 C CA . ARG B 1 187 ? 6.891 37.844 23.875 1 97.88 187 ARG B CA 1
ATOM 4020 C C . ARG B 1 187 ? 6.941 36.5 23.156 1 97.88 187 ARG B C 1
ATOM 4022 O O . ARG B 1 187 ? 7.914 35.75 23.281 1 97.88 187 ARG B O 1
ATOM 4029 N N . LEU B 1 188 ? 5.855 36.156 22.453 1 98.19 188 LEU B N 1
ATOM 4030 C CA . LEU B 1 188 ? 5.805 34.906 21.688 1 98.19 188 LEU B CA 1
ATOM 4031 C C . LEU B 1 188 ? 6.93 34.844 20.656 1 98.19 188 LEU B C 1
ATOM 4033 O O . LEU B 1 188 ? 7.512 33.781 20.422 1 98.19 188 LEU B O 1
ATOM 4037 N N . GLU B 1 189 ? 7.25 35.938 20.031 1 97.94 189 GLU B N 1
ATOM 4038 C CA . GLU B 1 189 ? 8.328 36.031 19.047 1 97.94 189 GLU B CA 1
ATOM 4039 C C . GLU B 1 189 ? 9.695 35.875 19.703 1 97.94 189 GLU B C 1
ATOM 4041 O O . GLU B 1 189 ? 10.547 35.125 19.25 1 97.94 189 GLU B O 1
ATOM 4046 N N . GLU B 1 190 ? 9.906 36.594 20.812 1 9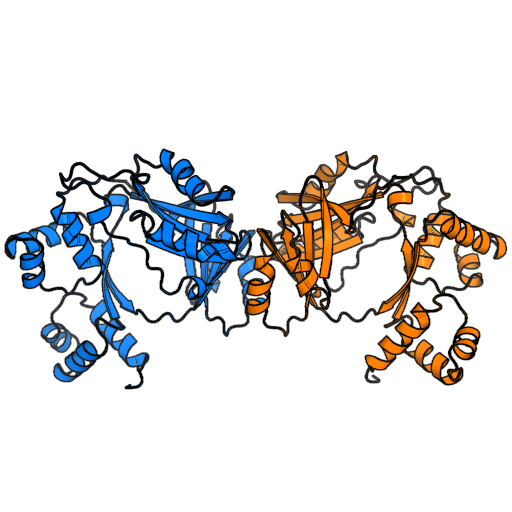7.38 190 GLU B N 1
ATOM 4047 C CA . GLU B 1 190 ? 11.195 36.625 21.484 1 97.38 190 GLU B CA 1
ATOM 4048 C C . GLU B 1 190 ? 11.523 35.281 22.141 1 97.38 190 GLU B C 1
ATOM 4050 O O . GLU B 1 190 ? 12.695 34.906 22.219 1 97.38 190 GLU B O 1
ATOM 4055 N N . THR B 1 191 ? 10.523 34.625 22.625 1 96.38 191 THR B N 1
ATOM 4056 C CA . THR B 1 191 ? 10.727 33.312 23.25 1 96.38 191 THR B CA 1
ATOM 4057 C C . THR B 1 191 ? 10.891 32.219 22.172 1 96.38 191 THR B C 1
ATOM 4059 O O . THR B 1 191 ? 11.242 31.094 22.484 1 96.38 191 THR B O 1
ATOM 4062 N N . GLY B 1 192 ? 10.562 32.562 20.938 1 96.06 192 GLY B N 1
ATOM 4063 C CA . GLY B 1 192 ? 10.734 31.609 19.828 1 96.06 192 GLY B CA 1
ATOM 4064 C C . GLY B 1 192 ? 9.523 30.719 19.625 1 96.06 192 GLY B C 1
ATOM 4065 O O . GLY B 1 192 ? 9.57 29.781 18.828 1 96.06 192 GLY B O 1
ATOM 4066 N N . ILE B 1 193 ? 8.5 30.938 20.406 1 97.38 193 ILE B N 1
ATOM 4067 C CA . ILE B 1 193 ? 7.266 30.188 20.203 1 97.38 193 ILE B CA 1
ATOM 4068 C C . ILE B 1 193 ? 6.723 30.453 18.797 1 97.38 193 ILE B C 1
ATOM 4070 O O . ILE B 1 193 ? 6.336 29.516 18.094 1 97.38 193 ILE B O 1
ATOM 4074 N N . ILE B 1 194 ? 6.605 31.688 18.438 1 97.94 194 ILE B N 1
ATOM 4075 C CA . ILE B 1 194 ? 6.387 32.031 17.031 1 97.94 194 ILE B CA 1
ATOM 4076 C C . ILE B 1 194 ? 7.711 31.953 16.281 1 97.94 194 ILE B C 1
ATOM 4078 O O . ILE B 1 194 ? 8.617 32.75 16.516 1 97.94 194 ILE B O 1
ATOM 4082 N N . ARG B 1 195 ? 7.832 31.078 15.375 1 95.44 195 ARG B N 1
ATOM 4083 C CA . ARG B 1 195 ? 9.047 30.922 14.578 1 95.44 195 ARG B CA 1
ATOM 4084 C C . ARG B 1 195 ? 9.086 31.922 13.438 1 95.44 195 ARG B C 1
ATOM 4086 O O . ARG B 1 195 ? 10.141 32.5 13.133 1 95.44 195 ARG B O 1
ATOM 4093 N N . ARG B 1 196 ? 8.008 32 12.797 1 96.5 196 ARG B N 1
ATOM 4094 C CA . ARG B 1 196 ? 7.867 32.906 11.648 1 96.5 196 ARG B CA 1
ATOM 4095 C C . ARG B 1 196 ? 6.402 33.062 11.258 1 96.5 196 ARG B C 1
ATOM 4097 O O . ARG B 1 196 ? 5.523 32.438 11.859 1 96.5 196 ARG B O 1
ATOM 4104 N N . TYR B 1 197 ? 6.227 33.969 10.414 1 97.19 197 TYR B N 1
ATOM 4105 C CA . TYR B 1 197 ? 4.957 34.094 9.711 1 97.19 197 TYR B CA 1
ATOM 4106 C C . TYR B 1 197 ? 5.102 33.688 8.25 1 97.19 197 TYR B C 1
ATOM 4108 O O . TYR B 1 197 ? 6.156 33.906 7.641 1 97.19 197 TYR B O 1
ATOM 4116 N N . SER B 1 198 ? 4.082 33.062 7.746 1 96.06 198 SER B N 1
ATOM 4117 C CA . SER B 1 198 ? 4.168 32.594 6.367 1 96.06 198 SER B CA 1
ATOM 4118 C C . SER B 1 198 ? 2.863 32.812 5.617 1 96.06 198 SER B C 1
ATOM 4120 O O . SER B 1 198 ? 1.778 32.656 6.18 1 96.06 198 SER B O 1
ATOM 4122 N N . ALA B 1 199 ? 3.012 33.25 4.402 1 95.19 199 ALA B N 1
ATOM 4123 C CA . ALA B 1 199 ? 1.856 33.344 3.514 1 95.19 199 ALA B CA 1
ATOM 4124 C C . ALA B 1 199 ? 1.535 32 2.889 1 95.19 199 ALA B C 1
ATOM 4126 O O . ALA B 1 199 ? 2.367 31.422 2.184 1 95.19 199 ALA B O 1
ATOM 4127 N N . LEU B 1 200 ? 0.392 31.531 3.211 1 90.94 200 LEU B N 1
ATOM 4128 C CA . LEU B 1 200 ? -0.017 30.219 2.723 1 90.94 200 LEU B CA 1
ATOM 4129 C C . LEU B 1 200 ? -1.065 30.344 1.622 1 90.94 200 LEU B C 1
ATOM 4131 O O . LEU B 1 200 ? -1.944 31.219 1.696 1 90.94 200 LEU B O 1
ATOM 4135 N N . VAL B 1 201 ? -0.885 29.578 0.563 1 87.88 201 VAL B N 1
ATOM 4136 C CA . VAL B 1 201 ? -1.863 29.516 -0.518 1 87.88 201 VAL B CA 1
ATOM 4137 C C . VAL B 1 201 ? -2.828 28.359 -0.281 1 87.88 201 VAL B C 1
ATOM 4139 O O . VAL B 1 201 ? -2.404 27.203 -0.125 1 87.88 201 VAL B O 1
ATOM 4142 N N . ASP B 1 202 ? -4.098 28.672 -0.144 1 77.75 202 ASP B N 1
ATOM 4143 C CA . ASP B 1 202 ? -5.141 27.688 0.135 1 77.75 202 ASP B CA 1
ATOM 4144 C C . ASP B 1 202 ? -5.609 27.016 -1.149 1 77.75 202 ASP B C 1
ATOM 4146 O O . ASP B 1 202 ? -6.805 27.031 -1.464 1 77.75 202 ASP B O 1
ATOM 4150 N N . MET B 1 203 ? -4.934 26.969 -2.123 1 65.69 203 MET B N 1
ATOM 4151 C CA . MET B 1 203 ? -5.297 26.25 -3.348 1 65.69 203 MET B CA 1
ATOM 4152 C C . MET B 1 203 ? -4.48 24.969 -3.496 1 65.69 203 MET B C 1
ATOM 4154 O O . MET B 1 203 ? -3.266 24.984 -3.299 1 65.69 203 MET B O 1
ATOM 4158 N N . THR B 1 204 ? -5.273 23.906 -3.217 1 62.88 204 THR B N 1
ATOM 4159 C CA . THR B 1 204 ? -4.527 22.656 -3.236 1 62.88 204 THR B CA 1
ATOM 4160 C C . THR B 1 204 ? -4.137 22.281 -4.664 1 62.88 204 THR B C 1
ATOM 4162 O O . THR B 1 204 ? -4.996 22.172 -5.539 1 62.88 204 THR B O 1
ATOM 4165 N N . ALA B 1 205 ? -2.793 22.312 -4.879 1 68.94 205 ALA B N 1
ATOM 4166 C CA . ALA B 1 205 ? -2.268 21.844 -6.16 1 68.94 205 ALA B CA 1
ATOM 4167 C C . ALA B 1 205 ? -2.266 20.312 -6.219 1 68.94 205 ALA B C 1
ATOM 4169 O O . ALA B 1 205 ? -2.213 19.734 -7.305 1 68.94 205 ALA B O 1
ATOM 4170 N N . TYR B 1 206 ? -2.553 19.75 -5.023 1 84.56 206 TYR B N 1
ATOM 4171 C CA . TYR B 1 206 ? -2.504 18.281 -5.008 1 84.56 206 TYR B CA 1
ATOM 4172 C C . TYR B 1 206 ? -3.744 17.703 -4.34 1 84.56 206 TYR B C 1
ATOM 4174 O O . TYR B 1 206 ? -4.277 18.297 -3.391 1 84.56 206 TYR B O 1
ATOM 4182 N N . ASP B 1 207 ? -4.266 16.734 -4.902 1 89 207 ASP B N 1
ATOM 4183 C CA . ASP B 1 207 ? -5.395 16.016 -4.316 1 89 207 ASP B CA 1
ATOM 4184 C C . ASP B 1 207 ? -5.004 14.586 -3.951 1 89 207 ASP B C 1
ATOM 4186 O O . ASP B 1 207 ? -5.836 13.812 -3.469 1 89 207 ASP B O 1
ATOM 4190 N N . ARG B 1 208 ? -3.721 14.258 -4.215 1 93 208 ARG B N 1
ATOM 4191 C CA . ARG B 1 208 ? -3.146 12.953 -3.891 1 93 208 ARG B CA 1
ATOM 4192 C C . ARG B 1 208 ? -1.761 13.109 -3.275 1 93 208 ARG B C 1
ATOM 4194 O O . ARG B 1 208 ? -1.155 14.18 -3.35 1 93 208 ARG B O 1
ATOM 4201 N N . GLY B 1 209 ? -1.354 12.148 -2.65 1 94.19 209 GLY B N 1
ATOM 4202 C CA . GLY B 1 209 ? 0.01 12.078 -2.15 1 94.19 209 GLY B CA 1
ATOM 4203 C C . GLY B 1 209 ? 0.411 10.68 -1.708 1 94.19 209 GLY B C 1
ATOM 4204 O O . GLY B 1 209 ? -0.448 9.828 -1.479 1 94.19 209 GLY B O 1
ATOM 4205 N N . PHE B 1 210 ? 1.688 10.438 -1.705 1 94.56 210 PHE B N 1
ATOM 4206 C CA . PHE B 1 210 ? 2.221 9.219 -1.116 1 94.56 210 PHE B CA 1
ATOM 4207 C C . PHE B 1 210 ? 2.709 9.469 0.306 1 94.56 210 PHE B C 1
ATOM 4209 O O . PHE B 1 210 ? 3.301 10.516 0.589 1 94.56 210 PHE B O 1
ATOM 4216 N N . CYS B 1 211 ? 2.4 8.617 1.127 1 96.25 211 CYS B N 1
ATOM 4217 C CA . CYS B 1 211 ? 3.02 8.492 2.441 1 96.25 211 CYS B CA 1
ATOM 4218 C C . CYS B 1 211 ? 3.822 7.199 2.543 1 96.25 211 CYS B C 1
ATOM 4220 O O . CYS B 1 211 ? 3.26 6.105 2.451 1 96.25 211 CYS B O 1
ATOM 4222 N N . GLY B 1 212 ? 5.121 7.34 2.695 1 96.06 212 GLY B N 1
ATOM 4223 C CA . GLY B 1 212 ? 5.992 6.172 2.719 1 96.06 212 GLY B CA 1
ATOM 4224 C C . GLY B 1 212 ? 6.852 6.094 3.967 1 96.06 212 GLY B C 1
ATOM 4225 O O . GLY B 1 212 ? 7.305 7.117 4.48 1 96.06 212 GLY B O 1
ATOM 4226 N N . ILE B 1 213 ? 7.035 4.914 4.473 1 96.25 213 ILE B N 1
ATOM 4227 C CA . ILE B 1 213 ? 7.93 4.66 5.594 1 96.25 213 ILE B CA 1
ATOM 4228 C C . ILE B 1 213 ? 9.234 4.043 5.086 1 96.25 213 ILE B C 1
ATOM 4230 O O . ILE B 1 213 ? 9.211 3.072 4.324 1 96.25 213 ILE B O 1
ATOM 4234 N N . ALA B 1 214 ? 10.328 4.621 5.469 1 94.62 214 ALA B N 1
ATOM 4235 C CA . ALA B 1 214 ? 11.648 4.129 5.078 1 94.62 214 ALA B CA 1
ATOM 4236 C C . ALA B 1 214 ? 12.523 3.867 6.301 1 94.62 214 ALA B C 1
ATOM 4238 O O . ALA B 1 214 ? 12.438 4.59 7.297 1 94.62 214 ALA B O 1
ATOM 4239 N N . ASP B 1 215 ? 13.344 2.871 6.184 1 91.12 215 ASP B N 1
ATOM 4240 C CA . ASP B 1 215 ? 14.297 2.602 7.254 1 91.12 215 ASP B CA 1
ATOM 4241 C C . ASP B 1 215 ? 15.477 3.566 7.191 1 91.12 215 ASP B C 1
ATOM 4243 O O . ASP B 1 215 ? 16.047 3.934 8.219 1 91.12 215 ASP B O 1
ATOM 4247 N N . GLU B 1 216 ? 15.805 3.92 6.012 1 89.62 216 GLU B N 1
ATOM 4248 C CA . GLU B 1 216 ? 16.922 4.824 5.781 1 89.62 216 GLU B CA 1
ATOM 4249 C C . GLU B 1 216 ? 16.594 5.859 4.715 1 89.62 216 GLU B C 1
ATOM 4251 O O . GLU B 1 216 ? 15.719 5.633 3.871 1 89.62 216 GLU B O 1
ATOM 4256 N N . LEU B 1 217 ? 17.25 6.945 4.973 1 87.88 217 LEU B N 1
ATOM 4257 C CA . LEU B 1 217 ? 17.078 8 3.982 1 87.88 217 LEU B CA 1
ATOM 4258 C C . LEU B 1 217 ? 18.188 7.953 2.938 1 87.88 217 LEU B C 1
ATOM 4260 O O . LEU B 1 217 ? 19.359 8.164 3.262 1 87.88 217 LEU B O 1
ATOM 4264 N N . SER B 1 218 ? 17.812 7.691 1.78 1 84 218 SER B N 1
ATOM 4265 C CA . SER B 1 218 ? 18.781 7.586 0.705 1 84 218 SER B CA 1
ATOM 4266 C C . SER B 1 218 ? 19.188 8.961 0.183 1 84 218 SER B C 1
ATOM 4268 O O . SER B 1 218 ? 18.344 9.852 0.049 1 84 218 SER B O 1
ATOM 4270 N N . GLU B 1 219 ? 20.438 9.148 -0.061 1 82.5 219 GLU B N 1
ATOM 4271 C CA . GLU B 1 219 ? 20.906 10.367 -0.705 1 82.5 219 GLU B CA 1
ATOM 4272 C C . GLU B 1 219 ? 20.25 10.562 -2.07 1 82.5 219 GLU B C 1
ATOM 4274 O O . GLU B 1 219 ? 20 11.688 -2.488 1 82.5 219 GLU B O 1
ATOM 4279 N N . LYS B 1 220 ? 20.047 9.461 -2.639 1 80.94 220 LYS B N 1
ATOM 4280 C CA . LYS B 1 220 ? 19.438 9.5 -3.959 1 80.94 220 LYS B CA 1
ATOM 4281 C C . LYS B 1 220 ? 18.031 10.109 -3.891 1 80.94 220 LYS B C 1
ATOM 4283 O O . LYS B 1 220 ? 17.625 10.836 -4.793 1 80.94 220 LYS B O 1
ATOM 4288 N N . LEU B 1 221 ? 17.344 9.758 -2.854 1 83 221 LEU B N 1
ATOM 4289 C CA . LEU B 1 221 ? 16.016 10.328 -2.664 1 83 221 LEU B CA 1
ATOM 4290 C C . LEU B 1 221 ? 16.078 11.844 -2.531 1 83 221 LEU B C 1
ATOM 4292 O O . LEU B 1 221 ? 15.32 12.562 -3.184 1 83 221 LEU B O 1
ATOM 4296 N N . LEU B 1 222 ? 16.984 12.273 -1.763 1 83.5 222 LEU B N 1
ATOM 4297 C CA . LEU B 1 222 ? 17.109 13.703 -1.495 1 83.5 222 LEU B CA 1
ATOM 4298 C C . LEU B 1 222 ? 17.469 14.469 -2.768 1 83.5 222 LEU B C 1
ATOM 4300 O O . LEU B 1 222 ? 16.969 15.57 -2.994 1 83.5 222 LEU B O 1
ATOM 4304 N N . GLU B 1 223 ? 18.219 13.844 -3.562 1 83 223 GLU B N 1
ATOM 4305 C CA . GLU B 1 223 ? 18.625 14.461 -4.82 1 83 223 GLU B CA 1
ATOM 4306 C C . GLU B 1 223 ? 17.484 14.461 -5.828 1 83 223 GLU B C 1
ATOM 4308 O O . GLU B 1 223 ? 17.219 15.469 -6.492 1 83 223 GLU B O 1
ATOM 4313 N N . LYS B 1 224 ? 16.875 13.383 -5.891 1 79.88 224 LYS B N 1
ATOM 4314 C CA . LYS B 1 224 ? 15.82 13.203 -6.883 1 79.88 224 LYS B CA 1
ATOM 4315 C C . LYS B 1 224 ? 14.617 14.094 -6.578 1 79.88 224 LYS B C 1
ATOM 4317 O O . LYS B 1 224 ? 13.984 14.617 -7.496 1 79.88 224 LYS B O 1
ATOM 4322 N N . PHE B 1 225 ? 14.375 14.219 -5.348 1 78.44 225 PHE B N 1
ATOM 4323 C CA . PHE B 1 225 ? 13.125 14.891 -4.992 1 78.44 225 PHE B CA 1
ATOM 4324 C C . PHE B 1 225 ? 13.383 16.328 -4.582 1 78.44 225 PHE B C 1
ATOM 4326 O O . PHE B 1 225 ? 12.531 16.969 -3.953 1 78.44 225 PHE B O 1
ATOM 4333 N N . LYS B 1 226 ? 14.492 16.797 -4.887 1 75.19 226 LYS B N 1
ATOM 4334 C CA . LYS B 1 226 ? 14.867 18.156 -4.535 1 75.19 226 LYS B CA 1
ATOM 4335 C C . LYS B 1 226 ? 13.883 19.172 -5.129 1 75.19 226 LYS B C 1
ATOM 4337 O O . LYS B 1 226 ? 13.594 20.203 -4.516 1 75.19 226 LYS B O 1
ATOM 4342 N N . ASN B 1 227 ? 13.328 18.734 -6.219 1 71.25 227 ASN B N 1
ATOM 4343 C CA . ASN B 1 227 ? 12.453 19.688 -6.906 1 71.25 227 ASN B CA 1
ATOM 4344 C C . ASN B 1 227 ? 10.984 19.312 -6.746 1 71.25 227 ASN B C 1
ATOM 4346 O O . ASN B 1 227 ? 10.117 19.875 -7.422 1 71.25 227 ASN B O 1
ATOM 4350 N N . TYR B 1 228 ? 10.828 18.297 -6.035 1 72.38 228 TYR B N 1
ATOM 4351 C CA . TYR B 1 228 ? 9.445 17.875 -5.824 1 72.38 228 TYR B CA 1
ATOM 4352 C C . TYR B 1 228 ? 8.945 18.312 -4.457 1 72.38 228 TYR B C 1
ATOM 4354 O O . TYR B 1 228 ? 9.734 18.641 -3.572 1 72.38 228 TYR B O 1
ATOM 4362 N N . GLU B 1 229 ? 7.625 18.469 -4.445 1 77.25 229 GLU B N 1
ATOM 4363 C CA . GLU B 1 229 ? 6.992 18.719 -3.154 1 77.25 229 GLU B CA 1
ATOM 4364 C C . GLU B 1 229 ? 7.047 17.484 -2.262 1 77.25 229 GLU B C 1
ATOM 4366 O O . GLU B 1 229 ? 6.172 16.625 -2.338 1 77.25 229 GLU B O 1
ATOM 4371 N N . ILE B 1 230 ? 8.156 17.328 -1.522 1 85.12 230 ILE B N 1
ATOM 4372 C CA . ILE B 1 230 ? 8.352 16.203 -0.63 1 85.12 230 ILE B CA 1
ATOM 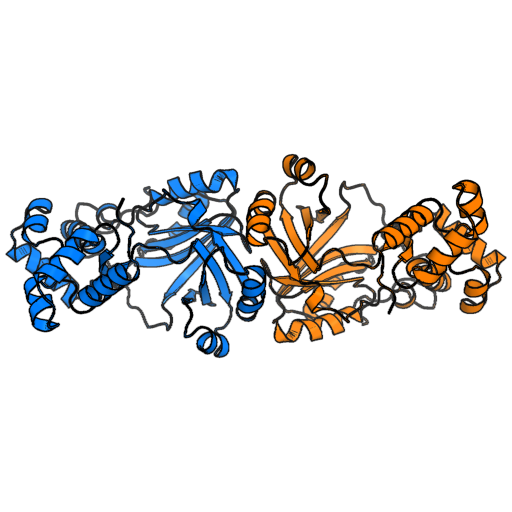4373 C C . ILE B 1 230 ? 8.516 16.688 0.806 1 85.12 230 ILE B C 1
ATOM 4375 O O . ILE B 1 230 ? 9.055 17.781 1.039 1 85.12 230 ILE B O 1
ATOM 4379 N N . LEU B 1 231 ? 7.965 16.078 1.677 1 89.75 231 LEU B N 1
ATOM 4380 C CA . LEU B 1 231 ? 8.164 16.297 3.104 1 89.75 231 LEU B CA 1
ATOM 4381 C C . LEU B 1 231 ? 8.781 15.078 3.764 1 89.75 231 LEU B C 1
ATOM 4383 O O . LEU B 1 231 ? 8.398 13.945 3.461 1 89.75 231 LEU B O 1
ATOM 4387 N N . ILE B 1 232 ? 9.828 15.312 4.531 1 93.12 232 ILE B N 1
ATOM 4388 C CA . ILE B 1 232 ? 10.523 14.203 5.191 1 93.12 232 ILE B CA 1
ATOM 4389 C C . ILE B 1 232 ? 10.445 14.383 6.707 1 93.12 232 ILE B C 1
ATOM 4391 O O . ILE B 1 232 ? 10.703 15.469 7.223 1 93.12 232 ILE B O 1
ATOM 4395 N N . GLY B 1 233 ? 10 13.391 7.387 1 94.69 233 GLY B N 1
ATOM 4396 C CA . GLY B 1 233 ? 10.008 13.336 8.844 1 94.69 233 GLY B CA 1
ATOM 4397 C C . GLY B 1 233 ? 10.875 12.219 9.391 1 94.69 233 GLY B C 1
ATOM 4398 O O . GLY B 1 233 ? 11.008 11.164 8.766 1 94.69 233 GLY B O 1
ATOM 4399 N N . VAL B 1 234 ? 11.477 12.461 10.539 1 95.62 234 VAL B N 1
ATOM 4400 C CA . VAL B 1 234 ? 12.211 11.422 11.266 1 95.62 234 VAL B CA 1
ATOM 4401 C C . VAL B 1 234 ? 11.273 10.711 12.234 1 95.62 234 VAL B C 1
ATOM 4403 O O . VAL B 1 234 ? 10.617 11.359 13.055 1 95.62 234 VAL B O 1
ATOM 4406 N N . LEU B 1 235 ? 11.234 9.422 12.086 1 96.25 235 LEU B N 1
ATOM 4407 C CA . LEU B 1 235 ? 10.375 8.633 12.953 1 96.25 235 LEU B CA 1
ATOM 4408 C C . LEU B 1 235 ? 11.164 8.062 14.125 1 96.25 235 LEU B C 1
ATOM 4410 O O . LEU B 1 235 ? 12.32 7.664 13.969 1 96.25 235 LEU B O 1
ATOM 4414 N N . LYS B 1 236 ? 10.547 8.109 15.258 1 93.5 236 LYS B N 1
ATOM 4415 C CA . LYS B 1 236 ? 11.086 7.426 16.422 1 93.5 236 LYS B CA 1
ATOM 4416 C C . LYS B 1 236 ? 10.273 6.172 16.75 1 93.5 236 LYS B C 1
ATOM 4418 O O . LYS B 1 236 ? 9.047 6.191 16.703 1 93.5 236 LYS B O 1
ATOM 4423 N N . PRO B 1 237 ? 10.945 5.082 17.047 1 89.06 237 PRO B N 1
ATOM 4424 C CA . PRO B 1 237 ? 12.367 4.957 17.406 1 89.06 237 PRO B CA 1
ATOM 4425 C C . PRO B 1 237 ? 13.273 4.906 16.172 1 89.06 237 PRO B C 1
ATOM 4427 O O . PRO B 1 237 ? 14.484 5.141 16.297 1 89.06 237 PRO B O 1
ATOM 4430 N N . GLN B 1 238 ? 12.664 4.52 15.023 1 90.75 238 GLN B N 1
ATOM 4431 C CA . GLN B 1 238 ? 13.523 4.449 13.836 1 90.75 238 GLN B CA 1
ATOM 4432 C C . GLN B 1 238 ? 12.711 4.66 12.562 1 90.75 238 GLN B C 1
ATOM 4434 O O . GLN B 1 238 ? 11.508 4.391 12.531 1 90.75 238 GLN B O 1
ATOM 4439 N N . GLY B 1 239 ? 13.492 5.242 11.609 1 94.81 239 GLY B N 1
ATOM 4440 C CA . GLY B 1 239 ? 12.93 5.32 10.266 1 94.81 239 GLY B CA 1
ATOM 4441 C C . GLY B 1 239 ? 12.578 6.738 9.852 1 94.81 239 GLY B C 1
ATOM 4442 O O . GLY B 1 239 ? 12.945 7.699 10.531 1 94.81 239 GLY B O 1
ATOM 4443 N N . TYR B 1 240 ? 11.961 6.855 8.695 1 96.06 240 TYR B N 1
ATOM 4444 C CA . TYR B 1 240 ? 11.594 8.133 8.094 1 96.06 240 TYR B CA 1
ATOM 4445 C C . TYR B 1 240 ? 10.211 8.062 7.461 1 96.06 240 TYR B C 1
ATOM 4447 O O . TYR B 1 240 ? 9.812 7.027 6.922 1 96.06 240 TYR B O 1
ATOM 4455 N N . LEU B 1 241 ? 9.547 9.086 7.621 1 96.62 241 LEU B N 1
ATOM 4456 C CA . LEU B 1 241 ? 8.312 9.312 6.875 1 96.62 241 LEU B CA 1
ATOM 4457 C C . LEU B 1 241 ? 8.562 10.195 5.66 1 96.62 241 LEU B C 1
ATOM 4459 O O . LEU B 1 241 ? 9.094 11.297 5.785 1 96.62 241 LEU B O 1
ATOM 4463 N N . ILE B 1 242 ? 8.219 9.727 4.52 1 95.56 242 ILE B N 1
ATOM 4464 C CA . ILE B 1 242 ? 8.398 10.477 3.283 1 95.56 242 ILE B CA 1
ATOM 4465 C C . ILE B 1 242 ? 7.043 10.727 2.631 1 95.56 242 ILE B C 1
ATOM 4467 O O . ILE B 1 242 ? 6.305 9.789 2.336 1 95.56 242 ILE B O 1
ATOM 4471 N N . GLU B 1 243 ? 6.734 11.961 2.455 1 94.88 243 GLU B N 1
ATOM 4472 C CA . GLU B 1 243 ? 5.484 12.344 1.81 1 94.88 243 GLU B CA 1
ATOM 4473 C C . GLU B 1 243 ? 5.742 13.055 0.484 1 94.88 243 GLU B C 1
ATOM 4475 O O . GLU B 1 243 ? 6.578 13.953 0.411 1 94.88 243 GLU B O 1
ATOM 4480 N N . TRP B 1 244 ? 5.082 12.586 -0.545 1 93.69 244 TRP B N 1
ATOM 4481 C CA . TRP B 1 244 ? 5.211 13.117 -1.899 1 93.69 244 TRP B CA 1
ATOM 4482 C C . TRP B 1 244 ? 3.844 13.477 -2.471 1 93.69 244 TRP B C 1
ATOM 4484 O O . TRP B 1 244 ? 3.02 12.602 -2.74 1 93.69 244 TRP B O 1
ATOM 4494 N N . TYR B 1 245 ? 3.6 14.781 -2.711 1 91.5 245 TYR B N 1
ATOM 4495 C CA . TYR B 1 245 ? 2.285 15.266 -3.113 1 91.5 245 TYR B CA 1
ATOM 4496 C C . TYR B 1 245 ? 2.211 15.445 -4.625 1 91.5 245 TYR B C 1
ATOM 4498 O O . TYR B 1 245 ? 3.176 15.898 -5.25 1 91.5 245 TYR B O 1
ATOM 4506 N N . PHE B 1 246 ? 1.027 15.078 -5.219 1 90.25 246 PHE B N 1
ATOM 4507 C CA . PHE B 1 246 ? 0.844 15.156 -6.664 1 90.25 246 PHE B CA 1
ATOM 4508 C C . PHE B 1 246 ? -0.636 15.234 -7.02 1 90.25 246 PHE B C 1
ATOM 4510 O O . PHE B 1 246 ? -1.491 15.273 -6.133 1 90.25 246 PHE B O 1
ATOM 4517 N N . SER B 1 247 ? -0.899 15.422 -8.305 1 88.12 247 SER B N 1
ATOM 4518 C CA . SER B 1 247 ? -2.268 15.508 -8.805 1 88.12 247 SER B CA 1
ATOM 4519 C C . SER B 1 247 ? -2.787 14.133 -9.227 1 88.12 247 SER B C 1
ATOM 4521 O O . SER B 1 247 ? -2.047 13.336 -9.805 1 88.12 247 SER B O 1
ATOM 4523 N N . SER B 1 248 ? -4.043 13.883 -9.055 1 88 248 SER B N 1
ATOM 4524 C CA . SER B 1 248 ? -4.695 12.641 -9.453 1 88 248 SER B CA 1
ATOM 4525 C C . SER B 1 248 ? -4.637 12.445 -10.961 1 88 248 SER B C 1
ATOM 4527 O O . SER B 1 248 ? -4.906 11.352 -11.469 1 88 248 SER B O 1
ATOM 4529 N N . LYS B 1 249 ? -4.32 13.484 -11.617 1 88.06 249 LYS B N 1
ATOM 4530 C CA . LYS B 1 249 ? -4.254 13.43 -13.07 1 88.06 249 LYS B CA 1
ATOM 4531 C C . LYS B 1 249 ? -2.93 12.836 -13.539 1 88.06 249 LYS B C 1
ATOM 4533 O O . LYS B 1 249 ? -2.773 12.492 -14.719 1 88.06 249 LYS B O 1
ATOM 4538 N N . GLU B 1 250 ? -2.059 12.734 -12.664 1 88.12 250 GLU B N 1
ATOM 4539 C CA . GLU B 1 250 ? -0.758 12.172 -13.023 1 88.12 250 GLU B CA 1
ATOM 4540 C C . GLU B 1 250 ? -0.801 10.648 -13.055 1 88.12 250 GLU B C 1
ATOM 4542 O O . GLU B 1 250 ? -1.776 10.039 -12.617 1 88.12 250 GLU B O 1
ATOM 4547 N N . ASP B 1 251 ? 0.183 10.016 -13.641 1 89.5 251 ASP B N 1
ATOM 4548 C CA . ASP B 1 251 ? 0.282 8.57 -13.75 1 89.5 251 ASP B CA 1
ATOM 4549 C C . ASP B 1 251 ? 0.664 7.945 -12.406 1 89.5 251 ASP B C 1
ATOM 4551 O O . ASP B 1 251 ? 1.848 7.777 -12.109 1 89.5 251 ASP B O 1
ATOM 4555 N N . ILE B 1 252 ? -0.312 7.582 -11.719 1 90.25 252 ILE B N 1
ATOM 4556 C CA . ILE B 1 252 ? -0.112 7.074 -10.367 1 90.25 252 ILE B CA 1
ATOM 4557 C C . ILE B 1 252 ? 0.727 5.801 -10.406 1 90.25 252 ILE B C 1
ATOM 4559 O O . ILE B 1 252 ? 1.575 5.578 -9.539 1 90.25 252 ILE B O 1
ATOM 4563 N N . GLY B 1 253 ? 0.532 4.984 -11.391 1 89.19 253 GLY B N 1
ATOM 4564 C CA . GLY B 1 253 ? 1.32 3.771 -11.523 1 89.19 253 GLY B CA 1
ATOM 4565 C C . GLY B 1 253 ? 2.809 4.035 -11.656 1 89.19 253 GLY B C 1
ATOM 4566 O O . GLY B 1 253 ? 3.619 3.395 -10.984 1 89.19 253 GLY B O 1
ATOM 4567 N N . ALA B 1 254 ? 3.088 4.965 -12.492 1 90.12 254 ALA B N 1
ATOM 4568 C CA . ALA B 1 254 ? 4.488 5.336 -12.688 1 90.12 254 ALA B CA 1
ATOM 4569 C C . ALA B 1 254 ? 5.074 5.945 -11.414 1 90.12 254 ALA B C 1
ATOM 4571 O O . ALA B 1 254 ? 6.238 5.707 -11.086 1 90.12 254 ALA B O 1
ATOM 4572 N N . LYS B 1 255 ? 4.336 6.723 -10.727 1 91.44 255 LYS B N 1
ATOM 4573 C CA . LYS B 1 255 ? 4.801 7.363 -9.5 1 91.44 255 LYS B CA 1
ATOM 4574 C C . LYS B 1 255 ? 5.031 6.336 -8.391 1 91.44 255 LYS B C 1
ATOM 4576 O O . LYS B 1 255 ? 5.965 6.469 -7.598 1 91.44 255 LYS B O 1
ATOM 4581 N N . ILE B 1 256 ? 4.172 5.352 -8.383 1 92.44 256 ILE B N 1
ATOM 4582 C CA . ILE B 1 256 ? 4.355 4.281 -7.414 1 92.44 256 ILE B CA 1
ATOM 4583 C C . ILE B 1 256 ? 5.684 3.572 -7.668 1 92.44 256 ILE B C 1
ATOM 4585 O O . ILE B 1 256 ? 6.461 3.35 -6.738 1 92.44 256 ILE B O 1
ATOM 4589 N N . PHE B 1 257 ? 5.898 3.266 -8.906 1 90.5 257 PHE B N 1
ATOM 4590 C CA . PHE B 1 257 ? 7.129 2.586 -9.289 1 90.5 257 PHE B CA 1
ATOM 4591 C C . PHE B 1 257 ? 8.352 3.396 -8.859 1 90.5 257 PHE B C 1
ATOM 4593 O O . PHE B 1 257 ? 9.328 2.84 -8.352 1 90.5 257 PHE B O 1
ATOM 4600 N N . GLU B 1 258 ? 8.305 4.664 -9.008 1 89.31 258 GLU B N 1
ATOM 4601 C CA . GLU B 1 258 ? 9.406 5.551 -8.641 1 89.31 258 GLU B CA 1
ATOM 4602 C C . GLU B 1 258 ? 9.547 5.66 -7.121 1 89.31 258 GLU B C 1
ATOM 4604 O O . GLU B 1 258 ? 10.648 5.535 -6.582 1 89.31 258 GLU B O 1
ATOM 4609 N N . PHE B 1 259 ? 8.508 5.887 -6.48 1 90.44 259 PHE B N 1
ATOM 4610 C CA . PHE B 1 259 ? 8.477 6.148 -5.047 1 90.44 259 PHE B CA 1
ATOM 4611 C C . PHE B 1 259 ? 8.883 4.91 -4.262 1 90.44 259 PHE B C 1
ATOM 4613 O O . PHE B 1 259 ? 9.523 5.016 -3.213 1 90.44 259 PHE B O 1
ATOM 4620 N N . SER B 1 260 ? 8.539 3.754 -4.762 1 91.25 260 SER B N 1
ATOM 4621 C CA . SER B 1 260 ? 8.742 2.494 -4.055 1 91.25 260 SER B CA 1
ATOM 4622 C C . SER B 1 260 ? 10.227 2.188 -3.895 1 91.25 260 SER B C 1
ATOM 4624 O O . SER B 1 260 ? 10.609 1.357 -3.068 1 91.25 260 SER B O 1
ATOM 4626 N N . ARG B 1 261 ? 11.055 2.875 -4.613 1 90.06 261 ARG B N 1
ATOM 4627 C CA . ARG B 1 261 ? 12.5 2.699 -4.516 1 90.06 261 ARG B CA 1
ATOM 4628 C C . ARG B 1 261 ? 13.016 3.188 -3.166 1 90.06 261 ARG B C 1
ATOM 4630 O O . ARG B 1 261 ? 14.094 2.779 -2.725 1 90.06 261 ARG B O 1
ATOM 4637 N N . TYR B 1 262 ? 12.211 3.934 -2.533 1 91.69 262 TYR B N 1
ATOM 4638 C CA . TYR B 1 262 ? 12.797 4.695 -1.434 1 91.69 262 TYR B CA 1
ATOM 4639 C C . TYR B 1 262 ? 12.141 4.324 -0.108 1 91.69 262 TYR B C 1
ATOM 4641 O O . TYR B 1 262 ? 12.586 4.766 0.955 1 91.69 262 TYR B O 1
ATOM 4649 N N . VAL B 1 263 ? 11.133 3.547 -0.184 1 93.94 263 VAL B N 1
ATOM 4650 C CA . VAL B 1 263 ? 10.383 3.254 1.035 1 93.94 263 VAL B CA 1
ATOM 4651 C C . VAL B 1 263 ? 10.164 1.749 1.156 1 93.94 263 VAL B C 1
ATOM 4653 O O . VAL B 1 263 ? 10.25 1.02 0.166 1 93.94 263 VAL B O 1
ATOM 4656 N N . LYS B 1 264 ? 9.906 1.245 2.361 1 93.19 264 LYS B N 1
ATOM 4657 C CA . LYS B 1 264 ? 9.617 -0.168 2.588 1 93.19 264 LYS B CA 1
ATOM 4658 C C . LYS B 1 264 ? 8.141 -0.47 2.381 1 93.19 264 LYS B C 1
ATOM 4660 O O . LYS B 1 264 ? 7.77 -1.603 2.064 1 93.19 264 LYS B O 1
ATOM 4665 N N . LYS B 1 265 ? 7.305 0.504 2.615 1 94.94 265 LYS B N 1
ATOM 4666 C CA . LYS B 1 265 ? 5.863 0.433 2.41 1 94.94 265 LYS B CA 1
ATOM 4667 C C . LYS B 1 265 ? 5.27 1.822 2.201 1 94.94 265 LYS B C 1
ATOM 4669 O O . LYS B 1 265 ? 5.895 2.828 2.541 1 94.94 265 LYS B O 1
ATOM 4674 N N . PHE B 1 266 ? 4.074 1.857 1.577 1 96.69 266 PHE B N 1
ATOM 4675 C CA . PHE B 1 266 ? 3.488 3.17 1.339 1 96.69 266 PHE B CA 1
ATOM 4676 C C . PHE B 1 266 ? 1.966 3.092 1.344 1 96.69 266 PHE B C 1
ATOM 4678 O O . PHE B 1 266 ? 1.395 2.002 1.279 1 96.69 266 PHE B O 1
ATOM 4685 N N . ALA B 1 267 ? 1.34 4.172 1.439 1 97.5 267 ALA B N 1
ATOM 4686 C CA . ALA B 1 267 ? -0.085 4.41 1.22 1 97.5 267 ALA B CA 1
ATOM 4687 C C . ALA B 1 267 ? -0.31 5.688 0.415 1 97.5 267 ALA B C 1
ATOM 4689 O O . ALA B 1 267 ? 0.603 6.5 0.265 1 97.5 267 ALA B O 1
ATOM 4690 N N . ILE B 1 268 ? -1.452 5.758 -0.123 1 96.75 268 ILE B N 1
ATOM 4691 C CA . ILE B 1 268 ? -1.801 6.922 -0.93 1 96.75 268 ILE B CA 1
ATOM 4692 C C . ILE B 1 268 ? -2.822 7.781 -0.187 1 96.75 268 ILE B C 1
ATOM 4694 O O . ILE B 1 268 ? -3.826 7.266 0.314 1 96.75 268 ILE B O 1
ATOM 4698 N N . TYR B 1 269 ? -2.51 9.055 -0.161 1 96.12 269 TYR B N 1
ATOM 4699 C CA . TYR B 1 269 ? -3.455 10.008 0.403 1 96.12 269 TYR B CA 1
ATOM 4700 C C . TYR B 1 269 ? -4.586 10.305 -0.577 1 96.12 269 TYR B C 1
ATOM 4702 O O . TYR B 1 269 ? -4.344 10.555 -1.76 1 96.12 269 TYR B O 1
ATOM 4710 N N . TYR B 1 270 ? -5.762 10.203 -0.107 1 94.75 270 TYR B N 1
ATOM 4711 C CA . TYR B 1 270 ? -6.949 10.68 -0.808 1 94.75 270 TYR B CA 1
ATOM 4712 C C . TYR B 1 270 ? -7.562 11.875 -0.091 1 94.75 270 TYR B C 1
ATOM 4714 O O . TYR B 1 270 ? -8.578 11.742 0.593 1 94.75 270 TYR B O 1
ATOM 4722 N N . PHE B 1 271 ? -7.051 13.008 -0.362 1 92.81 271 PHE B N 1
ATOM 4723 C CA . PHE B 1 271 ? -7.406 14.219 0.377 1 92.81 271 PHE B CA 1
ATOM 4724 C C . PHE B 1 271 ? -8.852 14.609 0.106 1 92.81 271 PHE B C 1
ATOM 4726 O O . PHE B 1 271 ? -9.531 15.148 0.984 1 92.81 271 PHE B O 1
ATOM 4733 N N . ASP B 1 272 ? -9.328 14.352 -1.013 1 90.5 272 ASP B N 1
ATOM 4734 C CA . ASP B 1 272 ? -10.664 14.773 -1.429 1 90.5 272 ASP B CA 1
ATOM 4735 C C . ASP B 1 272 ? -11.734 13.984 -0.688 1 90.5 272 ASP B C 1
ATOM 4737 O O . ASP B 1 272 ? -12.883 14.422 -0.595 1 90.5 272 ASP B O 1
ATOM 4741 N N . LEU B 1 273 ? -11.359 12.836 -0.175 1 93.25 273 LEU B N 1
ATOM 4742 C CA . LEU B 1 273 ? -12.336 11.984 0.5 1 93.25 273 LEU B CA 1
ATOM 4743 C C . LEU B 1 273 ? -12.82 12.633 1.791 1 93.25 273 LEU B C 1
ATOM 4745 O O . LEU B 1 273 ? -13.914 12.328 2.268 1 93.25 273 LEU B O 1
ATOM 4749 N N . LEU B 1 274 ? -12 13.445 2.375 1 94.94 274 LEU B N 1
ATOM 4750 C CA . LEU B 1 274 ? -12.375 14.055 3.648 1 94.94 274 LEU B CA 1
ATOM 4751 C C . LEU B 1 274 ? -12.664 15.539 3.477 1 94.94 274 LEU B C 1
ATOM 4753 O O . LEU B 1 274 ? -12.602 16.312 4.441 1 94.94 274 LEU B O 1
ATOM 4757 N N . GLU B 1 275 ? -12.906 15.898 2.236 1 90.69 275 GLU B N 1
ATOM 4758 C CA . GLU B 1 275 ? -13.297 17.281 1.989 1 90.69 275 GLU B CA 1
ATOM 4759 C C . GLU B 1 275 ? -14.484 17.688 2.865 1 90.69 275 GLU B C 1
ATOM 4761 O O . GLU B 1 275 ? -15.438 16.922 3.023 1 90.69 275 GLU B O 1
ATOM 4766 N N . GLY B 1 276 ? -14.391 18.812 3.479 1 90.62 276 GLY B N 1
ATOM 4767 C CA . GLY B 1 276 ? -15.461 19.297 4.336 1 90.62 276 GLY B CA 1
ATOM 4768 C C . GLY B 1 276 ? -15.219 19.031 5.809 1 90.62 276 GLY B C 1
ATOM 4769 O O . GLY B 1 276 ? -15.867 19.625 6.668 1 90.62 276 GLY B O 1
ATOM 4770 N N . ILE B 1 277 ? -14.312 18.094 6.098 1 93.81 277 ILE B N 1
ATOM 4771 C CA . ILE B 1 277 ? -13.938 17.812 7.48 1 93.81 277 ILE B CA 1
ATOM 4772 C C . ILE B 1 277 ? -12.664 18.578 7.836 1 93.81 277 ILE B C 1
ATOM 4774 O O . ILE B 1 277 ? -11.586 18.266 7.324 1 93.81 277 ILE B O 1
ATOM 4778 N N . GLU B 1 278 ? -12.781 19.531 8.711 1 88.88 278 GLU B N 1
ATOM 4779 C CA . GLU B 1 278 ? -11.648 20.359 9.125 1 88.88 278 GLU B CA 1
ATOM 4780 C C . GLU B 1 278 ? -11.312 20.156 10.594 1 88.88 278 GLU B C 1
ATOM 4782 O O . GLU B 1 278 ? -12.141 20.406 11.469 1 88.88 278 GLU B O 1
ATOM 4787 N N . PRO B 1 279 ? -10.156 19.672 10.844 1 89.12 279 PRO B N 1
ATOM 4788 C CA . PRO B 1 279 ? -9.773 19.5 12.25 1 89.12 279 PRO B CA 1
ATOM 4789 C C . PRO B 1 279 ? -9.758 20.828 13.023 1 89.12 279 PRO B C 1
ATOM 4791 O O . PRO B 1 279 ? -9.375 21.859 12.477 1 89.12 279 PRO B O 1
ATOM 4794 N N . SER B 1 280 ? -10.281 20.719 14.227 1 80.12 280 SER B N 1
ATOM 4795 C CA . SER B 1 280 ? -10.211 21.859 15.133 1 80.12 280 SER B CA 1
ATOM 4796 C C . SER B 1 280 ? -8.828 22 15.758 1 80.12 280 SER B C 1
ATOM 4798 O O . SER B 1 280 ? -8.484 21.25 16.688 1 80.12 280 SER B O 1
ATOM 4800 N N . TYR B 1 281 ? -7.945 22.562 15.188 1 82.56 281 TYR B N 1
ATOM 4801 C CA . TYR B 1 281 ? -6.594 22.719 15.711 1 82.56 281 TYR B CA 1
ATOM 4802 C C . TYR B 1 281 ? -6.43 24.062 16.406 1 82.56 281 TYR B C 1
ATOM 4804 O O . TYR B 1 281 ? -5.699 24.938 15.922 1 82.56 281 TYR B O 1
ATOM 4812 N N . ARG B 1 282 ? -7.164 24.203 17.594 1 93.5 282 ARG B N 1
ATOM 4813 C CA . ARG B 1 282 ? -7.133 25.453 18.328 1 93.5 282 ARG B CA 1
ATOM 4814 C C . ARG B 1 282 ? -6.422 25.281 19.672 1 93.5 282 ARG B C 1
ATOM 4816 O O . ARG B 1 282 ? -6.719 24.359 20.422 1 93.5 282 ARG B O 1
ATOM 4823 N N . PHE B 1 283 ? -5.547 26.172 19.875 1 95.88 283 PHE B N 1
ATOM 4824 C CA . PHE B 1 283 ? -4.844 26.172 21.156 1 95.88 283 PHE B CA 1
ATOM 4825 C C . PHE B 1 283 ? -5.812 26.422 22.312 1 95.88 283 PHE B C 1
ATOM 4827 O O . PHE B 1 283 ? -5.691 25.797 23.375 1 95.88 283 PHE B O 1
ATOM 4834 N N . ALA B 1 284 ? -6.781 27.297 22.109 1 96.5 284 ALA B N 1
ATOM 4835 C CA . ALA B 1 284 ? -7.73 27.688 23.141 1 96.5 284 ALA B CA 1
ATOM 4836 C C . ALA B 1 284 ? -8.547 26.484 23.625 1 96.5 284 ALA B C 1
ATOM 4838 O O . ALA B 1 284 ? -9.023 26.469 24.766 1 96.5 284 ALA B O 1
ATOM 4839 N N . GLU B 1 285 ? -8.695 25.531 22.766 1 96.31 285 GLU B N 1
ATOM 4840 C CA . GLU B 1 285 ? -9.453 24.328 23.125 1 96.31 285 GLU B CA 1
ATOM 4841 C C . GLU B 1 285 ? -8.555 23.297 23.812 1 96.31 285 GLU B C 1
ATOM 4843 O O . GLU B 1 285 ? -9.047 22.375 24.453 1 96.31 285 GLU B O 1
ATOM 4848 N N . ARG B 1 286 ? -7.242 23.406 23.688 1 97.12 286 ARG B N 1
ATOM 4849 C CA . ARG B 1 286 ? -6.273 22.453 24.203 1 97.12 286 ARG B CA 1
ATOM 4850 C C . ARG B 1 286 ? -5.91 22.781 25.656 1 97.12 286 ARG B C 1
ATOM 4852 O O . ARG B 1 286 ? -5.555 21.891 26.422 1 97.12 286 ARG B O 1
ATOM 4859 N N . VAL B 1 287 ? -5.945 24.094 25.906 1 97.31 287 VAL B N 1
ATOM 4860 C CA . VAL B 1 287 ? -5.41 24.547 27.188 1 97.31 287 VAL B CA 1
ATOM 4861 C C . VAL B 1 287 ? -6.555 24.812 28.172 1 97.31 287 VAL B C 1
ATOM 4863 O O . VAL B 1 287 ? -7.645 25.203 27.766 1 97.31 287 VAL B O 1
ATOM 4866 N N . LYS B 1 288 ? -6.266 24.625 29.469 1 96.94 288 LYS B N 1
ATOM 4867 C CA . LYS B 1 288 ? -7.23 24.922 30.516 1 96.94 288 LYS B CA 1
ATOM 4868 C C . LYS B 1 288 ? -7.457 26.422 30.641 1 96.94 288 LYS B C 1
ATOM 4870 O O . LYS B 1 288 ? -6.52 27.219 30.5 1 96.94 288 LYS B O 1
ATOM 4875 N N . LYS B 1 289 ? -8.648 26.812 31.047 1 95.5 289 LYS B N 1
ATOM 4876 C CA . LYS B 1 289 ? -9.023 28.219 31.094 1 95.5 289 LYS B CA 1
ATOM 4877 C C . LYS B 1 289 ? -8.266 28.953 32.188 1 95.5 289 LYS B C 1
ATOM 4879 O O . LYS B 1 289 ? -8.07 30.172 32.094 1 95.5 289 LYS B O 1
ATOM 4884 N N . ASP B 1 290 ? -7.844 28.219 33.188 1 93.56 290 ASP B N 1
ATOM 4885 C CA . ASP B 1 290 ? -7.113 28.859 34.281 1 93.56 290 ASP B CA 1
ATOM 4886 C C . ASP B 1 290 ? -5.625 28.953 33.938 1 93.56 290 ASP B C 1
ATOM 4888 O O . ASP B 1 290 ? -4.844 29.469 34.75 1 93.56 290 ASP B O 1
ATOM 4892 N N . GLY B 1 291 ? -5.223 28.469 32.75 1 88.38 291 GLY B N 1
ATOM 4893 C CA . GLY B 1 291 ? -3.852 28.594 32.281 1 88.38 291 GLY B CA 1
ATOM 4894 C C . GLY B 1 291 ? -2.92 27.562 32.906 1 88.38 291 GLY B C 1
ATOM 4895 O O . GLY B 1 291 ? -1.703 27.625 32.719 1 88.38 291 GLY B O 1
ATOM 4896 N N . SER B 1 292 ? -3.418 26.562 33.594 1 92.25 292 SER B N 1
ATOM 4897 C CA . SER B 1 292 ? -2.592 25.656 34.375 1 92.25 292 SER B CA 1
ATOM 4898 C C . SER B 1 292 ? -2.014 24.547 33.5 1 92.25 292 SER B C 1
ATOM 4900 O O . SER B 1 292 ? -1.358 23.625 34 1 92.25 292 SER B O 1
ATOM 4902 N N . GLY B 1 293 ? -2.312 24.594 32.25 1 95.62 293 GLY B N 1
ATOM 4903 C CA . GLY B 1 293 ? -1.752 23.578 31.359 1 95.62 293 GLY B CA 1
ATOM 4904 C C . GLY B 1 293 ? -2.75 23.062 30.344 1 95.62 293 GLY B C 1
ATOM 4905 O O . GLY B 1 293 ? -3.742 23.719 30.047 1 95.62 293 GLY B O 1
ATOM 4906 N N . TYR B 1 294 ? -2.377 21.875 29.797 1 98.12 294 TYR B N 1
ATOM 4907 C CA . TYR B 1 294 ? -3.193 21.281 28.734 1 98.12 294 TYR B CA 1
ATOM 4908 C C . TYR B 1 294 ? -4.34 20.469 29.312 1 98.12 294 TYR B C 1
ATOM 4910 O O . TYR B 1 294 ? -4.203 19.875 30.391 1 98.12 294 TYR B O 1
ATOM 4918 N N . ARG B 1 295 ? -5.445 20.484 28.594 1 97.75 295 ARG B N 1
ATOM 4919 C CA . ARG B 1 295 ? -6.504 19.516 28.859 1 97.75 295 ARG B CA 1
ATOM 4920 C C . ARG B 1 295 ? -6.066 18.109 28.469 1 97.75 295 ARG B C 1
ATOM 4922 O O . ARG B 1 295 ? -5.078 17.938 27.75 1 97.75 295 ARG B O 1
ATOM 4929 N N . SER B 1 296 ? -6.777 17.156 29.031 1 98.38 296 SER B N 1
ATOM 4930 C CA . SER B 1 296 ? -6.465 15.773 28.672 1 98.38 296 SER B CA 1
ATOM 4931 C C . SER B 1 296 ? -6.812 15.5 27.219 1 98.38 296 SER B C 1
ATOM 4933 O O . SER B 1 296 ? -7.867 15.914 26.734 1 98.38 296 SER B O 1
ATOM 4935 N N . ILE B 1 297 ? -5.914 14.766 26.562 1 98.31 297 ILE B N 1
ATOM 4936 C CA . ILE B 1 297 ? -6.18 14.438 25.156 1 98.31 297 ILE B CA 1
ATOM 4937 C C . ILE B 1 297 ? -7.367 13.484 25.078 1 98.31 297 ILE B C 1
ATOM 4939 O O . ILE B 1 297 ? -7.918 13.266 23.984 1 98.31 297 ILE B O 1
ATOM 4943 N N . LEU B 1 298 ? -7.797 12.906 26.172 1 98.31 298 LEU B N 1
ATOM 4944 C CA . LEU B 1 298 ? -8.891 11.945 26.203 1 98.31 298 LEU B CA 1
ATOM 4945 C C . LEU B 1 298 ? -10.227 12.641 26.453 1 98.31 298 LEU B C 1
ATOM 4947 O O . LEU B 1 298 ? -11.281 12 26.453 1 98.31 298 LEU B O 1
ATOM 4951 N N . GLU B 1 299 ? -10.242 13.938 26.578 1 96.56 299 GLU B N 1
ATOM 4952 C CA . GLU B 1 299 ? -11.414 14.688 27.031 1 96.56 299 GLU B CA 1
ATOM 4953 C C . GLU B 1 299 ? -12.398 14.898 25.875 1 96.56 299 GLU B C 1
ATOM 4955 O O . GLU B 1 299 ? -13.547 15.297 26.109 1 96.56 299 GLU B O 1
ATOM 4960 N N . PHE B 1 300 ? -12.039 14.57 24.781 1 93.94 300 PHE B N 1
ATOM 4961 C CA . PHE B 1 300 ? -12.82 14.977 23.625 1 93.94 300 PHE B CA 1
ATOM 4962 C C . PHE B 1 300 ? -13.438 13.773 22.922 1 93.94 300 PHE B C 1
ATOM 4964 O O . PHE B 1 300 ? -12.852 12.688 22.938 1 93.94 300 PHE B O 1
#

Secondary structure (DSSP, 8-state):
-----HHHHHHHHHHHHHSTTS-HHHHHHHHT--HHHHHHHHHHHBTTTEEEEEEE-GGGGTEEEEEEEEE--GGGHHHHHHHHHTSTT--EEEEEEESS-EEEEEEEEEGGGGGGHHHHHHTT-SSEEEEEEEESSP---------S-HHHHHHHHHHHH-TT--HHHHHHHHT--HHHHHHHHHHHHHTTSEEEEEEEE---S-SEEEEEEESS--HHHHHHGGGS-EEEEEEESS-EEEEEEE-TTS-HHHHHHHHTTS-SEEEEEEGGGGTT------HHHHB-TTSSSBPPTT--/-----HHHHHHHHHHHHHSTTS-HHHHHHHHT--HHHHHHHHHHHBTTTEEEEEEE-GGGGTEEEEEEEEE--GGGHHHHHHHHHTSTT--EEEEEEESS-EEEEEEEEEGGGGGGHHHHHHTT-SSEEEEEEEESSP---------S-HHHHHHHHHHHH-TT--HHHHHHHHT--HHHHHHHHHHHHHTTSEEEEEEEE---S-SEEEEEEESS--HHHHHHGGGS-EEEEEEESS-EEEEEEE-TTS-HHHHHHHHTTS-SEEEEEEGGGGTT------HHHHB-TTSSSBPPTT--